Protein AF-A0A074Z608-F1 (afdb_monomer_lite)

Organism: Opisthorchis viverrini (NCBI:txid6198)

Foldseek 3Di:
DDDDDDPDDDDLVPFDWDWDWDDPDPDDDDTDTPDDTDTDWDDDALVQKDKEKALDDDDPPDDGHHHADQDPVVRAGEREAPTKIKMKIWGFDRPPDPDQFWWDKWKFFDFPDTHTADKAWPATFDPDGRTMTMIIRGGDDEPRFDHKMKMKTKTADDLPSDDPPRPDPPSGDDIRMDMGIHGYQHFYAKDWQQCPKDKPDPLVNVLSSPQDKPDFWLQSQVVSERPDADEWDWMKIKTKMQLTPPRWDKWKWWWFDDPLAIDIDTWDWPDKDFDDLVPDDPVVVVVPRDGPCRDRRIIITMTIDGDAQRTFKMKMKRKDAQDPPDDPVRQVVLQNRLVRVVVSCSVPDPDTPRTDDRDGPPRMDMMMTMHTHNYDYCQEEEFFAKDKHKWAQAQDQPKDKFKWWDLDPPDDIDGDDPQWDWAGDNVNRMIITIGRGDDQQPWGWMFMAIGPVSPHGRDDIDTHGYDDDCVQKDKEKDQDDDDQPDDPDHDQDQADPVRHRDDDAQGKMKIKIKGFAHSNDPDDDDDDDDDDDPPDDPDDPQWDWDWDDWYDDPRMIITITMTTHHHPVVD

Radius of gyration: 45.49 Å; chains: 1; bounding box: 133×41×133 Å

pLDDT: mean 83.78, std 10.95, range [42.47, 97.12]

Secondary structure (DSSP, 8-state):
------SS---GGG-EEE--EE-SSSSSPPPEE-S--EEE-PPP-GGGEEEEEESS-PPTTPPP--BSEEPTTT-SEEEPTT--EEEEEEEPPPTT-----PPEEEEEE-SSS-EE---EEEEPPPSSSSEEEEEEEPPPPTTT--SEEEEEEEE---GGGS-TT---SS---PPEEEEEEEEEPP-BPPEE-GGG-EESSHHHHHHHHHPPBS--SHHHHHHT--SS-EEPEEEEEEEEEE-TBTT-EEEEEEEEEETTEEEEEEPEEEEEEE--GGGS-HHHHHHH-SSS-----EEEEEEEEEE-TTEEEEEEEEEEE--TTS-HHHHHHHHHHHHHHHHHHHHH-S-S--PPP----TTEEEEEEEEE--EE---EEETTPPEEEEEE--S-TT--EEEEEESSTTSPPEEPPTT-EEEEEGGGTEEEEEESS--GGG-EEEEEEESTTS-EEEEEEEEEEEE--GGGEEEEEESSPPPTTS--S-----B-TTS-B-PPTT-EEEEEEEEE--TT-------------SSS---------EE---EEETTEEEEEEEEEPPPGGG-

Sequence (571 aa):
LLYFIPTSPARLSDTGDYRCNAYACAVACPPVVVNTPRRLVVLPRHRDIKLYINTRLLHAGAQPHDNYEMDADVGLGKILFGNDAYVYCEQQRIPGVNYEGMPIFTVHMMGKTKVPVAHQVIRNASTSNPSMAVYKIPRAEHDKLYGVFEIECRVLYDSSLFGDEDLREPKTIDPIYERREFFFEERVRPVIYNAELLSSSSILQMKLQYIPIDPKSARAYRSSQITDVLPEAPIRISSMASLGSPRGWLVVKMYYLQSGTVRHDSCDDTQLVNFPLSGLPARMRKKVQVGYIHQLPFVNASFTCVIRQEHIALALIAYHIYSNETAKETVELGLSQALGRMIQAWHTSQSDEVHSSLSLPDNSNATYRVLKLNMGWNGVVNIGSELRMLGYLGAKGDRQVKCWYRVRLDEPERDLDETFRVVKAPAEHSFYLVKDKASYWDSGIYRCNTGPSLSTVGFLSRHLEVLPDSSILRLFLTHHSLTEDAKWRGNYSRCGSDGTPLLDSLSYVVINCLYMDSPGSQGTHTRSLRITPVDSAPDGDWLKFGEITVMSKDGYILFPHRFQAPDVDVF

Structure (mmCIF, N/CA/C/O backbone):
data_AF-A0A074Z608-F1
#
_entry.id   AF-A0A074Z608-F1
#
loop_
_atom_site.group_PDB
_atom_site.id
_atom_site.type_symbol
_atom_site.label_atom_id
_atom_site.label_alt_id
_atom_site.label_comp_id
_atom_site.label_asym_id
_atom_site.label_entity_id
_atom_site.label_seq_id
_atom_site.pdbx_PDB_ins_code
_atom_site.Cartn_x
_atom_site.Cartn_y
_atom_site.Cartn_z
_atom_site.occupancy
_atom_site.B_iso_or_equiv
_atom_site.auth_seq_id
_atom_site.auth_comp_id
_atom_site.auth_asym_id
_atom_site.auth_atom_id
_atom_site.pdbx_PDB_model_num
ATOM 1 N N . LEU A 1 1 ? 54.809 -9.785 -74.751 1.00 47.59 1 LEU A N 1
ATOM 2 C CA . LEU A 1 1 ? 53.685 -9.449 -73.849 1.00 47.59 1 LEU A CA 1
ATOM 3 C C . LEU A 1 1 ? 54.200 -9.453 -72.418 1.00 47.59 1 LEU A C 1
ATOM 5 O O . LEU A 1 1 ? 54.749 -10.461 -71.999 1.00 47.59 1 LEU A O 1
ATOM 9 N N . LEU A 1 2 ? 54.090 -8.323 -71.719 1.00 54.69 2 LEU A N 1
ATOM 10 C CA . LEU A 1 2 ? 54.359 -8.218 -70.282 1.00 54.69 2 LEU A CA 1
ATOM 11 C C . LEU A 1 2 ? 53.042 -8.473 -69.542 1.00 54.69 2 LEU A C 1
ATOM 13 O O . LEU A 1 2 ? 52.059 -7.785 -69.809 1.00 54.69 2 LEU A O 1
ATOM 17 N N . TYR A 1 3 ? 53.024 -9.448 -68.637 1.00 55.81 3 TYR A N 1
ATOM 18 C CA . TYR A 1 3 ? 51.893 -9.708 -67.749 1.00 55.81 3 TYR A CA 1
ATOM 19 C C . TYR A 1 3 ? 52.318 -9.418 -66.312 1.00 55.81 3 TYR A C 1
ATOM 21 O O . TYR A 1 3 ? 53.370 -9.879 -65.872 1.00 55.81 3 TYR A O 1
ATOM 29 N N . PHE A 1 4 ? 51.498 -8.665 -65.584 1.00 60.41 4 PHE A N 1
ATOM 30 C CA . PHE A 1 4 ? 51.673 -8.471 -64.149 1.00 60.41 4 PHE A CA 1
ATOM 31 C C . PHE A 1 4 ? 50.882 -9.549 -63.414 1.00 60.41 4 PHE A C 1
ATOM 33 O O . PHE A 1 4 ? 49.657 -9.587 -63.504 1.00 60.41 4 PHE A O 1
ATOM 40 N N . ILE A 1 5 ? 51.588 -10.422 -62.696 1.00 66.88 5 ILE A N 1
ATOM 41 C CA . ILE A 1 5 ? 50.979 -11.402 -61.797 1.00 66.88 5 ILE A CA 1
ATOM 42 C C . ILE A 1 5 ? 51.228 -10.906 -60.371 1.00 66.88 5 ILE A C 1
ATOM 44 O O . ILE A 1 5 ? 52.384 -10.878 -59.941 1.00 66.88 5 ILE A O 1
ATOM 48 N N . PRO A 1 6 ? 50.192 -10.472 -59.635 1.00 69.50 6 PRO A N 1
ATOM 49 C CA . PRO A 1 6 ? 50.367 -10.083 -58.246 1.00 69.50 6 PRO A CA 1
ATOM 50 C C . PRO A 1 6 ? 50.785 -11.301 -57.412 1.00 69.50 6 PRO A C 1
ATOM 52 O O . PRO A 1 6 ? 50.187 -12.371 -57.501 1.00 69.50 6 PRO A O 1
ATOM 55 N N . THR A 1 7 ? 51.812 -11.135 -56.580 1.00 77.25 7 THR A N 1
ATOM 56 C CA . THR A 1 7 ? 52.323 -12.175 -55.666 1.00 77.25 7 THR A CA 1
ATOM 57 C C . THR A 1 7 ? 51.606 -12.180 -54.313 1.00 77.25 7 THR A C 1
ATOM 59 O O . THR A 1 7 ? 51.935 -12.968 -53.430 1.00 77.25 7 THR A O 1
ATOM 62 N N . SER A 1 8 ? 50.643 -11.280 -54.111 1.00 83.50 8 SER A N 1
ATOM 63 C CA . SER A 1 8 ? 49.883 -11.116 -52.871 1.00 83.50 8 SER A CA 1
ATOM 64 C C . SER A 1 8 ? 48.420 -10.774 -53.167 1.00 83.50 8 SER A C 1
ATOM 66 O O . SER A 1 8 ? 48.140 -10.183 -54.212 1.00 83.50 8 SER A O 1
ATOM 68 N N . PRO A 1 9 ? 47.478 -11.105 -52.262 1.00 84.19 9 PRO A N 1
ATOM 69 C CA . PRO A 1 9 ? 46.087 -10.687 -52.397 1.00 84.19 9 PRO A CA 1
ATOM 70 C C . PRO A 1 9 ? 45.960 -9.162 -52.424 1.00 84.19 9 PRO A C 1
ATOM 72 O O . PRO A 1 9 ? 46.596 -8.479 -51.617 1.00 84.19 9 PRO A O 1
ATOM 75 N N . ALA A 1 10 ? 45.091 -8.655 -53.299 1.00 83.75 10 ALA A N 1
ATOM 76 C CA . ALA A 1 10 ? 44.822 -7.227 -53.427 1.00 83.75 10 ALA A CA 1
ATOM 77 C C . ALA A 1 10 ? 44.295 -6.615 -52.113 1.00 83.75 10 ALA A C 1
ATOM 79 O O . ALA A 1 10 ? 43.494 -7.214 -51.381 1.00 83.75 10 ALA A O 1
ATOM 80 N N . ARG A 1 11 ? 44.751 -5.400 -51.815 1.00 86.06 11 ARG A N 1
ATOM 81 C CA . ARG A 1 11 ? 44.358 -4.568 -50.673 1.00 86.06 11 ARG A CA 1
ATOM 82 C C . ARG A 1 11 ? 43.651 -3.315 -51.170 1.00 86.06 11 ARG A C 1
ATOM 84 O O . ARG A 1 11 ? 43.854 -2.892 -52.298 1.00 86.06 11 ARG A O 1
ATOM 91 N N . LEU A 1 12 ? 42.857 -2.679 -50.308 1.00 82.56 12 LEU A N 1
ATOM 92 C CA . LEU A 1 12 ? 42.130 -1.458 -50.671 1.00 82.56 12 LEU A CA 1
ATOM 93 C C . LEU A 1 12 ? 43.071 -0.344 -51.178 1.00 82.56 12 LEU A C 1
ATOM 95 O O . LEU A 1 12 ? 42.719 0.392 -52.098 1.00 82.56 12 LEU A O 1
ATOM 99 N N . SER A 1 13 ? 44.289 -0.282 -50.625 1.00 82.94 13 SER A N 1
ATOM 100 C CA . SER A 1 13 ? 45.380 0.613 -51.038 1.00 82.94 13 SER A CA 1
ATOM 101 C C . SER A 1 13 ? 45.882 0.397 -52.464 1.00 82.94 13 SER A C 1
ATOM 103 O O . SER A 1 13 ? 46.518 1.291 -53.007 1.00 82.94 13 SER A O 1
ATOM 105 N N . ASP A 1 14 ? 45.610 -0.763 -53.063 1.00 86.81 14 ASP A N 1
ATOM 106 C CA . ASP A 1 14 ? 46.025 -1.097 -54.429 1.00 86.81 14 ASP A CA 1
ATOM 107 C C . ASP A 1 14 ? 45.013 -0.560 -55.461 1.00 86.81 14 ASP A C 1
ATOM 109 O O . ASP A 1 14 ? 45.105 -0.838 -56.651 1.00 86.81 14 ASP A O 1
ATOM 113 N N . THR A 1 15 ? 44.014 0.211 -55.022 1.00 86.62 15 THR A N 1
ATOM 114 C CA . THR A 1 15 ? 43.140 0.952 -55.933 1.00 86.62 15 THR A CA 1
ATOM 115 C C . THR A 1 15 ? 43.887 2.144 -56.524 1.00 86.62 15 THR A C 1
ATOM 117 O O . THR A 1 15 ? 44.406 2.981 -55.786 1.00 86.62 15 THR A O 1
ATOM 120 N N . GLY A 1 16 ? 43.881 2.272 -57.849 1.00 85.31 16 GLY A N 1
ATOM 121 C CA . GLY A 1 16 ? 44.503 3.399 -58.536 1.00 85.31 16 GLY A CA 1
ATOM 122 C C . GLY A 1 16 ? 44.658 3.191 -60.038 1.00 85.31 16 GLY A C 1
ATOM 123 O O . GLY A 1 16 ? 44.219 2.183 -60.594 1.00 85.31 16 GLY A O 1
ATOM 124 N N . ASP A 1 17 ? 45.303 4.159 -60.685 1.00 84.00 17 ASP A N 1
ATOM 125 C CA . ASP A 1 17 ? 45.627 4.104 -62.108 1.00 84.00 17 ASP A CA 1
ATOM 126 C C . ASP A 1 17 ? 47.038 3.553 -62.312 1.00 84.00 17 ASP A C 1
ATOM 128 O O . ASP A 1 17 ? 48.039 4.133 -61.885 1.00 84.00 17 ASP A O 1
ATOM 132 N N . TYR A 1 18 ? 47.118 2.423 -63.003 1.00 82.50 18 TYR A N 1
ATOM 133 C CA . TYR A 1 18 ? 48.358 1.729 -63.296 1.00 82.50 18 TYR A CA 1
ATOM 134 C C . TYR A 1 18 ? 48.780 2.010 -64.735 1.00 82.50 18 TYR A C 1
ATOM 136 O O . TYR A 1 18 ? 48.041 1.751 -65.686 1.00 82.50 18 TYR A O 1
ATOM 144 N N . ARG A 1 19 ? 50.009 2.502 -64.899 1.00 81.62 19 ARG A N 1
ATOM 145 C CA . ARG A 1 19 ? 50.676 2.646 -66.199 1.00 81.62 19 ARG A CA 1
ATOM 146 C C . ARG A 1 19 ? 52.047 1.994 -66.153 1.00 81.62 19 ARG A C 1
ATOM 148 O O . ARG A 1 19 ? 52.737 2.058 -65.137 1.00 81.62 19 ARG A O 1
ATOM 155 N N . CYS A 1 20 ? 52.451 1.395 -67.260 1.00 79.50 20 CYS A N 1
ATOM 156 C CA . CYS A 1 20 ? 53.761 0.799 -67.428 1.00 79.50 20 CYS A CA 1
ATOM 157 C C . CYS A 1 20 ? 54.569 1.639 -68.417 1.00 79.50 20 CYS A C 1
ATOM 159 O O . CYS A 1 20 ? 54.165 1.852 -69.561 1.00 79.50 20 CYS A O 1
ATOM 161 N N . ASN A 1 21 ? 55.730 2.092 -67.957 1.00 79.56 21 ASN A N 1
ATOM 162 C CA . ASN A 1 21 ? 56.703 2.805 -68.767 1.00 79.56 21 ASN A CA 1
ATOM 163 C C . ASN A 1 21 ? 57.931 1.911 -68.936 1.00 79.56 21 ASN A C 1
ATOM 165 O O . ASN A 1 21 ? 58.496 1.452 -67.943 1.00 79.56 21 ASN A O 1
ATOM 169 N N . ALA A 1 22 ? 58.355 1.682 -70.175 1.00 76.62 22 ALA A N 1
ATOM 170 C CA . ALA A 1 22 ? 59.623 1.032 -70.470 1.00 76.62 22 ALA A CA 1
ATOM 171 C C . ALA A 1 22 ? 60.693 2.098 -70.713 1.00 76.62 22 ALA A C 1
ATOM 173 O O . ALA A 1 22 ? 60.481 3.050 -71.466 1.00 76.62 22 ALA A O 1
ATOM 174 N N . TYR A 1 23 ? 61.855 1.921 -70.091 1.00 75.31 23 TYR A N 1
ATOM 175 C CA . TYR A 1 23 ? 63.026 2.758 -70.323 1.00 75.31 23 TYR A CA 1
ATOM 176 C C . TYR A 1 23 ? 64.015 1.958 -71.165 1.00 75.31 23 TYR A C 1
ATOM 178 O O . TYR A 1 23 ? 64.484 0.906 -70.742 1.00 75.31 23 TYR A O 1
ATOM 186 N N . ALA A 1 24 ? 64.311 2.441 -72.370 1.00 66.50 24 ALA A N 1
ATOM 187 C CA . ALA A 1 24 ? 65.196 1.749 -73.308 1.00 66.50 24 ALA A CA 1
ATOM 188 C C . ALA A 1 24 ? 66.695 1.860 -72.942 1.00 66.50 24 ALA A C 1
ATOM 190 O O . ALA A 1 24 ? 67.527 1.237 -73.594 1.00 66.50 24 ALA A O 1
ATOM 191 N N . CYS A 1 25 ? 67.053 2.650 -71.919 1.00 67.19 25 CYS A N 1
ATOM 192 C CA . CYS A 1 25 ? 68.435 2.998 -71.574 1.00 67.19 25 CYS A CA 1
ATOM 193 C C . CYS A 1 25 ? 68.608 3.163 -70.053 1.00 67.19 25 CYS A C 1
ATOM 195 O O . CYS A 1 25 ? 67.692 3.635 -69.381 1.00 67.19 25 CYS A O 1
ATOM 197 N N . ALA A 1 26 ? 69.803 2.868 -69.524 1.00 61.62 26 ALA A N 1
ATOM 198 C CA . ALA A 1 26 ? 70.118 2.981 -68.093 1.00 61.62 26 ALA A CA 1
ATOM 199 C C . ALA A 1 26 ? 70.250 4.431 -67.567 1.00 61.62 26 ALA A C 1
ATOM 201 O O . ALA A 1 26 ? 70.216 4.631 -66.356 1.00 61.62 26 ALA A O 1
ATOM 202 N N . VAL A 1 27 ? 70.381 5.446 -68.435 1.00 56.19 27 VAL A N 1
ATOM 203 C CA . VAL A 1 27 ? 70.487 6.862 -68.030 1.00 56.19 27 VAL A CA 1
ATOM 204 C C . VAL A 1 27 ? 69.702 7.765 -68.999 1.00 56.19 27 VAL A C 1
ATOM 206 O O . VAL A 1 27 ? 69.990 7.793 -70.190 1.00 56.19 27 VAL A O 1
ATOM 209 N N . ALA A 1 28 ? 68.713 8.494 -68.465 1.00 61.72 28 ALA A N 1
ATOM 210 C CA . ALA A 1 28 ? 68.034 9.669 -69.044 1.00 61.72 28 ALA A CA 1
ATOM 211 C C . ALA A 1 28 ? 67.394 9.560 -70.455 1.00 61.72 28 ALA A C 1
ATOM 213 O O . ALA A 1 28 ? 67.526 10.476 -71.264 1.00 61.72 28 ALA A O 1
ATOM 214 N N . CYS A 1 29 ? 66.624 8.503 -70.736 1.00 69.56 29 CYS A N 1
ATOM 215 C CA . CYS A 1 29 ? 65.764 8.429 -71.931 1.00 69.56 29 CYS A CA 1
ATOM 216 C C . CYS A 1 29 ? 64.277 8.688 -71.591 1.00 69.56 29 CYS A C 1
ATOM 218 O O . CYS A 1 29 ? 63.837 8.297 -70.503 1.00 69.56 29 CYS A O 1
ATOM 220 N N . PRO A 1 30 ? 63.479 9.297 -72.498 1.00 70.75 30 PRO A N 1
ATOM 221 C CA . PRO A 1 30 ? 62.038 9.437 -72.309 1.00 70.75 30 PRO A CA 1
ATOM 222 C C . PRO A 1 30 ? 61.376 8.058 -72.167 1.00 70.75 30 PRO A C 1
ATOM 224 O O . PRO A 1 30 ? 61.711 7.148 -72.931 1.00 70.75 30 PRO A O 1
ATOM 227 N N . PRO A 1 31 ? 60.450 7.873 -71.212 1.00 75.31 31 PRO A N 1
ATOM 228 C CA . PRO A 1 31 ? 59.734 6.613 -71.073 1.00 75.31 31 PRO A CA 1
ATOM 229 C C . PRO A 1 31 ? 58.896 6.326 -72.322 1.00 75.31 31 PRO A C 1
ATOM 231 O O . PRO A 1 31 ? 58.138 7.183 -72.775 1.00 75.31 31 PRO A O 1
ATOM 234 N N . VAL A 1 32 ? 58.974 5.099 -72.837 1.00 75.81 32 VAL A N 1
ATOM 235 C CA . VAL A 1 32 ? 58.015 4.597 -73.825 1.00 75.81 32 VAL A CA 1
ATOM 236 C C . VAL A 1 32 ? 56.816 4.052 -73.058 1.00 75.81 32 VAL A C 1
ATOM 238 O O . VAL A 1 32 ? 56.952 3.121 -72.262 1.00 75.81 32 VAL A O 1
ATOM 241 N N . VAL A 1 33 ? 55.645 4.651 -73.268 1.00 73.12 33 VAL A N 1
ATOM 242 C CA . VAL A 1 33 ? 54.386 4.198 -72.661 1.00 73.12 33 VAL A CA 1
ATOM 243 C C . VAL A 1 33 ? 54.009 2.856 -73.289 1.00 73.12 33 VAL A C 1
ATOM 245 O O . VAL A 1 33 ? 53.732 2.780 -74.483 1.00 73.12 33 VAL A O 1
ATOM 248 N N . VAL A 1 34 ? 54.041 1.787 -72.492 1.00 75.06 34 VAL A N 1
ATOM 249 C CA . VAL A 1 34 ? 53.830 0.403 -72.962 1.00 75.06 34 VAL A CA 1
ATOM 250 C C . VAL A 1 34 ? 52.343 0.061 -73.033 1.00 75.06 34 VAL A C 1
ATOM 252 O O . VAL A 1 34 ? 51.932 -0.804 -73.803 1.00 75.06 34 VAL A O 1
ATOM 255 N N . ASN A 1 35 ? 51.520 0.734 -72.230 1.00 72.75 35 ASN A N 1
ATOM 256 C CA . ASN A 1 35 ? 50.078 0.551 -72.195 1.00 72.75 35 ASN A CA 1
ATOM 257 C C . ASN A 1 35 ? 49.349 1.856 -71.856 1.00 72.75 35 ASN A C 1
ATOM 259 O O . ASN A 1 35 ? 49.885 2.737 -71.184 1.00 72.75 35 ASN A O 1
ATOM 263 N N . THR A 1 36 ? 48.090 1.949 -72.285 1.00 76.00 36 THR A N 1
ATOM 264 C CA . THR A 1 36 ? 47.168 2.963 -71.769 1.00 76.00 36 THR A CA 1
ATOM 265 C C . THR A 1 36 ? 46.996 2.782 -70.255 1.00 76.00 36 THR A C 1
ATOM 267 O O . THR A 1 36 ? 47.019 1.638 -69.781 1.00 76.00 36 THR A O 1
ATOM 270 N N . PRO A 1 37 ? 46.854 3.875 -69.477 1.00 78.69 37 PRO A N 1
ATOM 271 C CA . PRO A 1 37 ? 46.558 3.780 -68.052 1.00 78.69 37 PRO A CA 1
ATOM 272 C C . PRO A 1 37 ? 45.321 2.912 -67.823 1.00 78.69 37 PRO A C 1
ATOM 274 O O . PRO A 1 37 ? 44.297 3.109 -68.474 1.00 78.69 37 PRO A O 1
ATOM 277 N N . ARG A 1 38 ? 45.424 1.942 -66.914 1.00 78.75 38 ARG A N 1
ATOM 278 C CA . ARG A 1 38 ? 44.309 1.076 -66.523 1.00 78.75 38 ARG A CA 1
ATOM 279 C C . ARG A 1 38 ? 43.984 1.301 -65.065 1.00 78.75 38 ARG A C 1
ATOM 281 O O . ARG A 1 38 ? 44.875 1.250 -64.219 1.00 78.75 38 ARG A O 1
ATOM 288 N N . ARG A 1 39 ? 42.706 1.497 -64.775 1.00 80.19 39 ARG A N 1
ATOM 289 C CA . ARG A 1 39 ? 42.224 1.662 -63.412 1.00 80.19 39 ARG A CA 1
ATOM 290 C C . ARG A 1 39 ? 41.970 0.299 -62.778 1.00 80.19 39 ARG A C 1
ATOM 292 O O . ARG A 1 39 ? 41.220 -0.505 -63.322 1.00 80.19 39 ARG A O 1
ATOM 299 N N . LEU A 1 40 ? 42.573 0.056 -61.620 1.00 82.62 40 LEU A N 1
ATOM 300 C CA . LEU A 1 40 ? 42.239 -1.063 -60.743 1.00 82.62 40 LEU A CA 1
ATOM 301 C C . LEU A 1 40 ? 41.402 -0.523 -59.585 1.00 82.62 40 LEU A C 1
ATOM 303 O O . LEU A 1 40 ? 41.814 0.429 -58.927 1.00 82.62 40 LEU A O 1
ATOM 307 N N . VAL A 1 41 ? 40.245 -1.131 -59.328 1.00 81.62 41 VAL A N 1
ATOM 308 C CA . VAL A 1 41 ? 39.395 -0.831 -58.169 1.00 81.62 41 VAL A CA 1
ATOM 309 C C . VAL A 1 41 ? 39.328 -2.077 -57.301 1.00 81.62 41 VAL A C 1
ATOM 311 O O . VAL A 1 41 ? 38.814 -3.112 -57.722 1.00 81.62 41 VAL A O 1
ATOM 314 N N . VAL A 1 42 ? 39.853 -1.982 -56.082 1.00 85.00 42 VAL A N 1
ATOM 315 C CA . VAL A 1 42 ? 39.739 -3.055 -55.095 1.00 85.00 42 VAL A CA 1
ATOM 316 C C . VAL A 1 42 ? 38.522 -2.772 -54.231 1.00 85.00 42 VAL A C 1
ATOM 318 O O . VAL A 1 42 ? 38.425 -1.720 -53.604 1.00 85.00 42 VAL A O 1
ATOM 321 N N . LEU A 1 43 ? 37.574 -3.707 -54.213 1.00 80.50 43 LEU A N 1
ATOM 322 C CA . LEU A 1 43 ? 36.356 -3.554 -53.428 1.00 80.50 43 LEU A CA 1
ATOM 323 C C . LEU A 1 43 ? 36.621 -3.838 -51.939 1.00 80.50 43 LEU A C 1
ATOM 325 O O . LEU A 1 43 ? 37.375 -4.762 -51.611 1.00 80.50 43 LEU A O 1
ATOM 329 N N . PRO A 1 44 ? 35.998 -3.073 -51.033 1.00 80.44 44 PRO A N 1
ATOM 330 C CA . PRO A 1 44 ? 36.087 -3.317 -49.602 1.00 80.44 44 PRO A CA 1
ATOM 331 C C . PRO A 1 44 ? 35.326 -4.582 -49.197 1.00 80.44 44 PRO A C 1
ATOM 333 O O . PRO A 1 44 ? 34.406 -5.042 -49.872 1.00 80.44 44 PRO A O 1
ATOM 336 N N . ARG A 1 45 ? 35.735 -5.154 -48.069 1.00 83.75 45 ARG A N 1
ATOM 337 C CA . ARG A 1 45 ? 35.137 -6.329 -47.428 1.00 83.75 45 ARG A CA 1
ATOM 338 C C . ARG A 1 45 ? 34.335 -5.912 -46.200 1.00 83.75 45 ARG A C 1
ATOM 340 O O . ARG A 1 45 ? 34.515 -4.818 -45.683 1.00 83.75 45 ARG A O 1
ATOM 347 N N . HIS A 1 46 ? 33.539 -6.836 -45.661 1.00 82.69 46 HIS A N 1
ATOM 348 C CA . HIS A 1 46 ? 32.799 -6.634 -44.406 1.00 82.69 46 HIS A CA 1
ATOM 349 C C . HIS A 1 46 ? 33.670 -6.060 -43.275 1.00 82.69 46 HIS A C 1
ATOM 351 O O . HIS A 1 46 ? 33.287 -5.087 -42.644 1.00 82.69 46 HIS A O 1
ATOM 357 N N . ARG A 1 47 ? 34.902 -6.565 -43.110 1.00 81.56 47 ARG A N 1
ATOM 358 C CA . ARG A 1 47 ? 35.868 -6.093 -42.096 1.00 81.56 47 ARG A CA 1
ATOM 359 C C . ARG A 1 47 ? 36.354 -4.644 -42.257 1.00 81.56 47 ARG A C 1
ATOM 361 O O . ARG A 1 47 ? 37.042 -4.138 -41.375 1.00 81.56 47 ARG A O 1
ATOM 368 N N . ASP A 1 48 ? 36.073 -4.022 -43.399 1.00 84.50 48 ASP A N 1
ATOM 369 C CA . ASP A 1 48 ? 36.433 -2.633 -43.695 1.00 84.50 48 ASP A CA 1
ATOM 370 C C . ASP A 1 48 ? 35.305 -1.655 -43.286 1.00 84.50 48 ASP A C 1
ATOM 372 O O . ASP A 1 48 ? 35.476 -0.437 -43.395 1.00 84.50 48 ASP A O 1
ATOM 376 N N . ILE A 1 49 ? 34.182 -2.188 -42.778 1.00 88.31 49 ILE A N 1
ATOM 377 C CA . ILE A 1 49 ? 33.162 -1.475 -42.003 1.00 88.31 49 ILE A CA 1
ATOM 378 C C . ILE A 1 49 ? 33.329 -1.849 -40.535 1.00 88.31 49 ILE A C 1
ATOM 380 O O . ILE A 1 49 ? 33.519 -3.014 -40.192 1.00 88.31 49 ILE A O 1
ATOM 384 N N . LYS A 1 50 ? 33.223 -0.859 -39.655 1.00 91.69 50 LYS A N 1
ATOM 385 C CA . LYS A 1 50 ? 33.186 -1.074 -38.213 1.00 91.69 50 LYS A CA 1
ATOM 386 C C . LYS A 1 50 ? 32.008 -0.345 -37.592 1.00 91.69 50 LYS A C 1
ATOM 388 O O . LYS A 1 50 ? 31.649 0.759 -38.000 1.00 91.69 50 LYS A O 1
ATOM 393 N N . LEU A 1 51 ? 31.442 -0.974 -36.570 1.00 93.25 51 LEU A N 1
ATOM 394 C CA . LEU A 1 51 ? 30.368 -0.436 -35.751 1.00 93.25 51 LEU A CA 1
ATOM 395 C C . LEU A 1 51 ? 30.861 -0.247 -34.323 1.00 93.25 51 LEU A C 1
ATOM 397 O O . LEU A 1 51 ? 31.355 -1.194 -33.714 1.00 93.25 51 LEU A O 1
ATOM 401 N N . TYR A 1 52 ? 30.661 0.954 -33.790 1.00 94.75 52 TYR A N 1
ATOM 402 C CA . TYR A 1 52 ? 30.940 1.270 -32.392 1.00 94.75 52 TYR A CA 1
ATOM 403 C C . TYR A 1 52 ? 29.702 1.848 -31.720 1.00 94.75 52 TYR A C 1
ATOM 405 O O . TYR A 1 52 ? 28.963 2.619 -32.338 1.00 94.75 52 TYR A O 1
ATOM 413 N N . ILE A 1 53 ? 29.486 1.505 -30.453 1.00 94.88 53 ILE A N 1
ATOM 414 C CA . ILE A 1 53 ? 28.344 1.980 -29.666 1.00 94.88 53 ILE A CA 1
ATOM 415 C C . ILE A 1 53 ? 28.857 2.748 -28.452 1.00 94.88 53 ILE A C 1
ATOM 417 O O . ILE A 1 53 ? 29.660 2.244 -27.673 1.00 94.88 53 ILE A O 1
ATOM 421 N N . ASN A 1 54 ? 28.366 3.967 -28.254 1.00 94.69 54 ASN A N 1
ATOM 422 C CA . ASN A 1 54 ? 28.755 4.814 -27.135 1.00 94.69 54 ASN A CA 1
ATOM 423 C C . ASN A 1 54 ? 27.522 5.360 -26.408 1.00 94.69 54 ASN A C 1
ATOM 425 O O . ASN A 1 54 ? 26.544 5.758 -27.037 1.00 94.69 54 ASN A O 1
ATOM 429 N N . THR A 1 55 ? 27.575 5.432 -25.080 1.00 92.44 55 THR A N 1
ATOM 430 C CA . THR A 1 55 ? 26.512 6.041 -24.256 1.00 92.44 55 THR A CA 1
ATOM 431 C C . THR A 1 55 ? 26.515 7.573 -24.294 1.00 92.44 55 THR A C 1
ATOM 433 O O . THR A 1 55 ? 25.569 8.218 -23.838 1.00 92.44 55 THR A O 1
ATOM 436 N N . ARG A 1 56 ? 27.574 8.192 -24.835 1.00 92.06 56 ARG A N 1
ATOM 437 C CA . ARG A 1 56 ? 27.698 9.647 -24.987 1.00 92.06 56 ARG A CA 1
ATOM 438 C C . ARG A 1 56 ? 28.175 10.012 -26.385 1.00 92.06 56 ARG A C 1
ATOM 440 O O . ARG A 1 56 ? 28.935 9.281 -27.014 1.00 92.06 56 ARG A O 1
ATOM 447 N N . LEU A 1 57 ? 27.761 11.187 -26.851 1.00 93.75 57 LEU A N 1
ATOM 448 C CA . LEU A 1 57 ? 28.246 11.723 -28.114 1.00 93.75 57 LEU A CA 1
ATOM 449 C C . LEU A 1 57 ? 29.713 12.146 -27.966 1.00 93.75 57 LEU A C 1
ATOM 451 O O . LEU A 1 57 ? 30.024 13.115 -27.278 1.00 93.75 57 LEU A O 1
ATOM 455 N N . LEU A 1 58 ? 30.605 11.440 -28.653 1.00 91.75 58 LEU A N 1
ATOM 456 C CA . LEU A 1 58 ? 32.020 11.783 -28.767 1.00 91.75 58 LEU A CA 1
ATOM 457 C C . LEU A 1 58 ? 32.219 13.125 -29.486 1.00 91.75 58 LEU A C 1
ATOM 459 O O . LEU A 1 58 ? 31.516 13.441 -30.454 1.00 91.75 58 LEU A O 1
ATOM 463 N N . HIS A 1 59 ? 33.217 13.898 -29.054 1.00 87.38 59 HIS A N 1
ATOM 464 C CA . HIS A 1 59 ? 33.621 15.135 -29.724 1.00 87.38 59 HIS A CA 1
ATOM 465 C C . HIS A 1 59 ? 34.055 14.882 -31.179 1.00 87.38 59 HIS A C 1
ATOM 467 O O . HIS A 1 59 ? 34.441 13.774 -31.557 1.00 87.38 59 HIS A O 1
ATOM 473 N N . ALA A 1 60 ? 33.959 15.905 -32.029 1.00 79.19 60 ALA A N 1
ATOM 474 C CA . ALA A 1 60 ? 34.420 15.804 -33.411 1.00 79.19 60 ALA A CA 1
ATOM 475 C C . ALA A 1 60 ? 35.931 15.507 -33.456 1.00 79.19 60 ALA A C 1
ATOM 477 O O . ALA A 1 60 ? 36.707 16.171 -32.777 1.00 79.19 60 ALA A O 1
ATOM 478 N N . GLY A 1 61 ? 36.332 14.495 -34.232 1.00 76.25 61 GLY A N 1
ATOM 479 C CA . GLY A 1 61 ? 37.731 14.069 -34.372 1.00 76.25 61 GLY A CA 1
ATOM 480 C C . GLY A 1 61 ? 38.228 13.057 -33.330 1.00 76.25 61 GLY A C 1
ATOM 481 O O . GLY A 1 61 ? 39.337 12.552 -33.479 1.00 76.25 61 GLY A O 1
ATOM 482 N N . ALA A 1 62 ? 37.435 12.721 -32.307 1.00 85.25 62 ALA A N 1
ATOM 483 C CA . ALA A 1 62 ? 37.782 11.647 -31.376 1.00 85.25 62 ALA A CA 1
ATOM 484 C C . ALA A 1 62 ? 37.727 10.272 -32.067 1.00 85.25 62 ALA A C 1
ATOM 486 O O . ALA A 1 62 ? 36.852 10.034 -32.902 1.00 85.25 62 ALA A O 1
ATOM 487 N N . GLN A 1 63 ? 38.630 9.357 -31.694 1.00 86.88 63 GLN A N 1
ATOM 488 C CA . GLN A 1 63 ? 38.577 7.989 -32.210 1.00 86.88 63 GLN A CA 1
ATOM 489 C C . GLN A 1 63 ? 37.374 7.227 -31.629 1.00 86.88 63 GLN A C 1
ATOM 491 O O . GLN A 1 63 ? 37.151 7.263 -30.410 1.00 86.88 63 GLN A O 1
ATOM 496 N N . PRO A 1 64 ? 36.591 6.547 -32.484 1.00 89.12 64 PRO A N 1
ATOM 497 C CA . PRO A 1 64 ? 35.414 5.819 -32.052 1.00 89.12 64 PRO A CA 1
ATOM 498 C C . PRO A 1 64 ? 35.843 4.572 -31.276 1.00 89.12 64 PRO A C 1
ATOM 500 O O . PRO A 1 64 ? 36.801 3.884 -31.627 1.00 89.12 64 PRO A O 1
ATOM 503 N N . HIS A 1 65 ? 35.132 4.299 -30.195 1.00 92.62 65 HIS A N 1
ATOM 504 C CA . HIS A 1 65 ? 35.317 3.116 -29.371 1.00 92.62 65 HIS A CA 1
ATOM 505 C C . HIS A 1 65 ? 33.993 2.782 -28.693 1.00 92.62 65 HIS A C 1
ATOM 507 O O . HIS A 1 65 ? 33.119 3.648 -28.536 1.00 92.62 65 HIS A O 1
ATOM 513 N N . ASP A 1 66 ? 33.870 1.524 -28.291 1.00 92.44 66 ASP A N 1
ATOM 514 C CA . ASP A 1 66 ? 32.732 1.063 -27.515 1.00 92.44 66 ASP A CA 1
ATOM 515 C C . ASP A 1 66 ? 32.796 1.619 -26.091 1.00 92.44 66 ASP A C 1
ATOM 517 O O . ASP A 1 66 ? 33.836 1.572 -25.436 1.00 92.44 66 ASP A O 1
ATOM 521 N N . ASN A 1 67 ? 31.678 2.157 -25.615 1.00 92.50 67 ASN A N 1
ATOM 522 C CA . ASN A 1 67 ? 31.522 2.635 -24.245 1.00 92.50 67 ASN A CA 1
ATOM 523 C C . ASN A 1 67 ? 30.114 2.305 -23.753 1.00 92.50 67 ASN A C 1
ATOM 525 O O . ASN A 1 67 ? 29.177 3.108 -23.864 1.00 92.50 67 ASN A O 1
ATOM 529 N N . TYR A 1 68 ? 29.999 1.091 -23.240 1.00 89.75 68 TYR A N 1
ATOM 530 C CA . TYR A 1 68 ? 28.833 0.519 -22.588 1.00 89.75 68 TYR A CA 1
ATOM 531 C C . TYR A 1 68 ? 29.312 -0.562 -21.610 1.00 89.75 68 TYR A C 1
ATOM 533 O O . TYR A 1 68 ? 30.447 -1.035 -21.702 1.00 89.75 68 TYR A O 1
ATOM 541 N N . GLU A 1 69 ? 28.463 -0.954 -20.666 1.00 87.56 69 GLU A N 1
ATOM 542 C CA . GLU A 1 69 ? 28.781 -2.049 -19.746 1.00 87.56 69 GLU A CA 1
ATOM 543 C C . GLU A 1 69 ? 28.539 -3.388 -20.443 1.00 87.56 69 GLU A C 1
ATOM 545 O O . GLU A 1 69 ? 27.552 -3.534 -21.153 1.00 87.56 69 GLU A O 1
ATOM 550 N N . MET A 1 70 ? 29.404 -4.380 -20.247 1.00 87.31 70 MET A N 1
ATOM 551 C CA . MET A 1 70 ? 29.091 -5.747 -20.671 1.00 87.31 70 MET A CA 1
ATOM 552 C C . MET A 1 70 ? 28.246 -6.419 -19.596 1.00 87.31 70 MET A C 1
ATOM 554 O O . MET A 1 70 ? 28.625 -6.428 -18.425 1.00 87.31 70 MET A O 1
ATOM 558 N N . ASP A 1 71 ? 27.118 -6.995 -19.994 1.00 81.44 71 ASP A N 1
ATOM 559 C CA . ASP A 1 71 ? 26.352 -7.869 -19.117 1.00 81.44 71 ASP A CA 1
ATOM 560 C C . ASP A 1 71 ? 27.013 -9.253 -19.069 1.00 81.44 71 ASP A C 1
ATOM 562 O O . ASP A 1 71 ? 27.229 -9.877 -20.111 1.00 81.44 71 ASP A O 1
ATOM 566 N N . ALA A 1 72 ? 27.378 -9.714 -17.873 1.00 76.06 72 ALA A N 1
ATOM 567 C CA . ALA A 1 72 ? 28.120 -10.961 -17.697 1.00 76.06 72 ALA A CA 1
ATOM 568 C C . ALA A 1 72 ? 27.269 -12.214 -17.964 1.00 76.06 72 ALA A C 1
ATOM 570 O O . ALA A 1 72 ? 27.823 -13.237 -18.367 1.00 76.06 72 ALA A O 1
ATOM 571 N N . ASP A 1 73 ? 25.951 -12.132 -17.769 1.00 70.56 73 ASP A N 1
ATOM 572 C CA . ASP A 1 73 ? 25.043 -13.272 -17.902 1.00 70.56 73 ASP A CA 1
ATOM 573 C C . ASP A 1 73 ? 24.631 -13.481 -19.363 1.00 70.56 73 ASP A C 1
ATOM 575 O O . ASP A 1 73 ? 24.518 -14.614 -19.834 1.00 70.56 73 ASP A O 1
ATOM 579 N N . VAL A 1 74 ? 24.420 -12.382 -20.095 1.00 71.81 74 VAL A N 1
ATOM 580 C CA . VAL A 1 74 ? 23.963 -12.415 -21.495 1.00 71.81 74 VAL A CA 1
ATOM 581 C C . VAL A 1 74 ? 25.125 -12.287 -22.488 1.00 71.81 74 VAL A C 1
ATOM 583 O O . VAL A 1 74 ? 24.999 -12.689 -23.643 1.00 71.81 74 VAL A O 1
ATOM 586 N N . GLY A 1 75 ? 26.268 -11.737 -22.069 1.00 80.75 75 GLY A N 1
ATOM 587 C CA . GLY A 1 75 ? 27.424 -11.510 -22.941 1.00 80.75 75 GLY A CA 1
ATOM 588 C C . GLY A 1 75 ? 27.201 -10.417 -23.993 1.00 80.75 75 GLY A C 1
ATOM 589 O O . GLY A 1 75 ? 27.899 -10.391 -25.005 1.00 80.75 75 GLY A O 1
ATOM 590 N N . LEU A 1 76 ? 26.234 -9.520 -23.771 1.00 86.25 76 LEU A N 1
ATOM 591 C CA . LEU A 1 76 ? 25.884 -8.418 -24.671 1.00 86.25 76 LEU A CA 1
ATOM 592 C C . LEU A 1 76 ? 26.178 -7.055 -24.041 1.00 86.25 76 LEU A C 1
ATOM 594 O O . LEU A 1 76 ? 26.237 -6.905 -22.819 1.00 86.25 76 LEU A O 1
ATOM 598 N N . GLY A 1 77 ? 26.323 -6.041 -24.897 1.00 87.38 77 GLY A N 1
ATOM 599 C CA . GLY A 1 77 ? 26.448 -4.658 -24.456 1.00 87.38 77 GLY A CA 1
ATOM 600 C C . GLY A 1 77 ? 25.157 -4.138 -23.829 1.00 87.38 77 GLY A C 1
ATOM 601 O O . GLY A 1 77 ? 24.091 -4.223 -24.436 1.00 87.38 77 GLY A O 1
ATOM 602 N N . LYS A 1 78 ? 25.267 -3.567 -22.632 1.00 88.44 78 LYS A N 1
ATOM 603 C CA . LYS A 1 78 ? 24.188 -2.994 -21.830 1.00 88.44 78 LYS A CA 1
ATOM 604 C C . LYS A 1 78 ? 24.334 -1.477 -21.756 1.00 88.44 78 LYS A C 1
ATOM 606 O O . LYS A 1 78 ? 25.319 -0.941 -21.241 1.00 88.44 78 LYS A O 1
ATOM 611 N N . ILE A 1 79 ? 23.311 -0.774 -22.228 1.00 88.94 79 ILE A N 1
ATOM 612 C CA . ILE A 1 79 ? 23.188 0.679 -22.09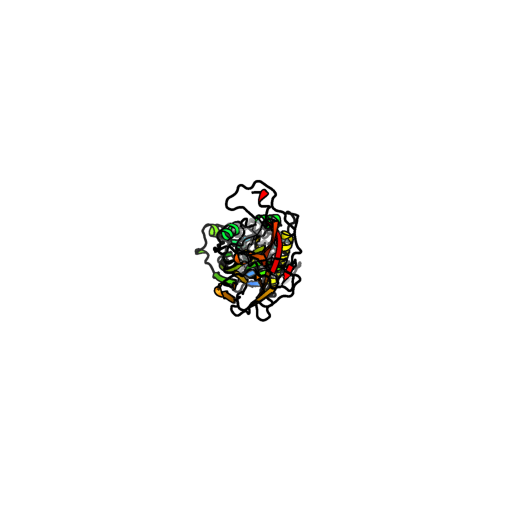8 1.00 88.94 79 ILE A CA 1
ATOM 613 C C . ILE A 1 79 ? 22.283 0.983 -20.911 1.00 88.94 79 ILE A C 1
ATOM 615 O O . ILE A 1 79 ? 21.118 0.596 -20.909 1.00 88.94 79 ILE A O 1
ATOM 619 N N . LEU A 1 80 ? 22.808 1.680 -19.901 1.00 85.50 80 LEU A N 1
ATOM 620 C CA . LEU A 1 80 ? 22.041 2.023 -18.700 1.00 85.50 80 LEU A CA 1
ATOM 621 C C . LEU A 1 80 ? 20.770 2.813 -19.035 1.00 85.50 80 LEU A C 1
ATOM 623 O O . LEU A 1 80 ? 20.740 3.626 -19.964 1.00 85.50 80 LEU A O 1
ATOM 627 N N . PHE A 1 81 ? 19.721 2.585 -18.249 1.00 81.69 81 PHE A N 1
ATOM 628 C CA . PHE A 1 81 ? 18.420 3.193 -18.479 1.00 81.69 81 PHE A CA 1
ATOM 629 C C . PHE A 1 81 ? 18.500 4.725 -18.444 1.00 81.69 81 PHE A C 1
ATOM 631 O O . PHE A 1 81 ? 19.202 5.314 -17.623 1.00 81.69 81 PHE A O 1
ATOM 638 N N . GLY A 1 82 ? 17.744 5.387 -19.323 1.00 81.06 82 GLY A N 1
ATOM 639 C CA . GLY A 1 82 ? 17.718 6.849 -19.427 1.00 81.06 82 GLY A CA 1
ATOM 640 C C . GLY A 1 82 ? 18.862 7.459 -20.245 1.00 81.06 82 GLY A C 1
ATOM 641 O O . GLY A 1 82 ? 18.787 8.651 -20.556 1.00 81.06 82 GLY A O 1
ATOM 642 N N . ASN A 1 83 ? 19.856 6.662 -20.654 1.00 88.56 83 ASN A N 1
ATOM 643 C CA . ASN A 1 83 ? 20.901 7.085 -21.583 1.00 88.56 83 ASN A CA 1
ATOM 644 C C . ASN A 1 83 ? 20.487 6.850 -23.036 1.00 88.56 83 ASN A C 1
ATOM 646 O O . ASN A 1 83 ? 19.814 5.875 -23.361 1.00 88.56 83 ASN A O 1
ATOM 650 N N . ASP A 1 84 ? 20.919 7.752 -23.912 1.00 92.31 84 ASP A N 1
ATOM 651 C CA . ASP A 1 84 ? 20.840 7.555 -25.356 1.00 92.31 84 ASP A CA 1
ATOM 652 C C . ASP A 1 84 ? 21.968 6.621 -25.826 1.00 92.31 84 ASP A C 1
ATOM 654 O O . ASP A 1 84 ? 23.020 6.541 -25.189 1.00 92.31 84 ASP A O 1
ATOM 658 N N . ALA A 1 85 ? 21.781 5.966 -26.973 1.00 94.12 85 ALA A N 1
ATOM 659 C CA . ALA A 1 85 ? 22.854 5.235 -27.642 1.00 94.12 85 ALA A CA 1
ATOM 660 C C . ALA A 1 85 ? 23.317 5.996 -28.884 1.00 94.12 85 ALA A C 1
ATOM 662 O O . ALA A 1 85 ? 22.506 6.349 -29.742 1.00 94.12 85 ALA A O 1
ATOM 663 N N . TYR A 1 86 ? 24.620 6.213 -29.008 1.00 95.38 86 TYR A N 1
ATOM 664 C CA . TYR A 1 86 ? 25.247 6.793 -30.188 1.00 95.38 86 TYR A CA 1
ATOM 665 C C . TYR A 1 86 ? 25.987 5.698 -30.942 1.00 95.38 86 TYR A C 1
ATOM 667 O O . TYR A 1 86 ? 26.894 5.070 -30.400 1.00 95.38 86 TYR A O 1
ATOM 675 N N . VAL A 1 87 ? 25.591 5.468 -32.188 1.00 95.62 87 VAL A N 1
ATOM 676 C CA . VAL A 1 87 ? 26.179 4.450 -33.054 1.00 95.62 87 VAL A CA 1
ATOM 677 C C . VAL A 1 87 ? 27.051 5.124 -34.099 1.00 95.62 87 VAL A C 1
ATOM 679 O O . VAL A 1 87 ? 26.594 6.010 -34.822 1.00 95.62 87 VAL A O 1
ATOM 682 N N . TYR A 1 88 ? 28.300 4.685 -34.183 1.00 94.44 88 TYR A N 1
ATOM 683 C CA . TYR A 1 88 ? 29.290 5.163 -35.136 1.00 94.44 88 TYR A CA 1
ATOM 684 C C . TYR A 1 88 ? 29.505 4.083 -36.184 1.00 94.44 88 TYR A C 1
ATOM 686 O O . TYR A 1 88 ? 29.990 2.999 -35.861 1.00 94.44 88 TYR A O 1
ATOM 694 N N . CYS A 1 89 ? 29.152 4.388 -37.429 1.00 93.12 89 CYS A N 1
ATOM 695 C CA . CYS A 1 89 ? 29.522 3.555 -38.559 1.00 93.12 89 CYS A CA 1
ATOM 696 C C . CYS A 1 89 ? 30.771 4.135 -39.218 1.00 93.12 89 CYS A C 1
ATOM 698 O O . CYS A 1 89 ? 30.714 5.213 -39.811 1.00 93.12 89 CYS A O 1
ATOM 700 N N . GLU A 1 90 ? 31.894 3.435 -39.066 1.00 90.81 90 GLU A N 1
ATOM 701 C CA . GLU A 1 90 ? 33.175 3.753 -39.691 1.00 90.81 90 GLU A CA 1
ATOM 702 C C . GLU A 1 90 ? 33.353 2.893 -40.942 1.00 90.81 90 GLU A C 1
ATOM 704 O O . GLU A 1 90 ? 33.197 1.675 -40.892 1.00 90.81 90 GLU A O 1
ATOM 709 N N . GLN A 1 91 ? 33.727 3.516 -42.053 1.00 87.69 91 GLN A N 1
ATOM 710 C CA . GLN A 1 91 ? 33.956 2.836 -43.319 1.00 87.69 91 GLN A CA 1
ATOM 711 C C . GLN A 1 91 ? 35.241 3.338 -43.978 1.00 87.69 91 GLN A C 1
ATOM 713 O O . GLN A 1 91 ? 35.458 4.545 -44.116 1.00 87.69 91 GLN A O 1
ATOM 718 N N . GLN A 1 92 ? 36.075 2.422 -44.470 1.00 85.00 92 GLN A N 1
ATOM 719 C CA . GLN A 1 92 ? 37.193 2.803 -45.336 1.00 85.00 92 GLN A CA 1
ATOM 720 C C . GLN A 1 92 ? 36.695 3.218 -46.728 1.00 85.00 92 GLN A C 1
ATOM 722 O O . GLN A 1 92 ? 36.002 2.459 -47.408 1.00 85.00 92 GLN A O 1
ATOM 727 N N . ARG A 1 93 ? 37.066 4.424 -47.174 1.00 80.19 93 ARG A N 1
ATOM 728 C CA . ARG A 1 93 ? 36.739 4.895 -48.529 1.00 80.19 93 ARG A CA 1
ATOM 729 C C . ARG A 1 93 ? 37.668 4.245 -49.548 1.00 80.19 93 ARG A C 1
ATOM 731 O O . ARG A 1 93 ? 38.860 4.079 -49.290 1.00 80.19 93 ARG A O 1
ATOM 738 N N . ILE A 1 94 ? 37.125 3.947 -50.726 1.00 81.56 94 ILE A N 1
ATOM 739 C CA . ILE A 1 94 ? 37.901 3.463 -51.869 1.00 81.56 94 ILE A CA 1
ATOM 740 C C . ILE A 1 94 ? 38.782 4.623 -52.383 1.00 81.56 94 ILE A C 1
ATOM 742 O O . ILE A 1 94 ? 38.235 5.658 -52.779 1.00 81.56 94 ILE A O 1
ATOM 746 N N . PRO A 1 95 ? 40.125 4.498 -52.374 1.00 79.44 95 PRO A N 1
ATOM 747 C CA . PRO A 1 95 ? 41.022 5.560 -52.828 1.00 79.44 95 PRO A CA 1
ATOM 748 C C . PRO A 1 95 ? 40.726 6.016 -54.263 1.00 79.44 95 PRO A C 1
ATOM 750 O O . PRO A 1 95 ? 40.450 5.204 -55.141 1.00 79.44 95 PRO A O 1
ATOM 753 N N . GLY A 1 96 ? 40.780 7.326 -54.517 1.00 72.19 96 GLY A N 1
ATOM 754 C CA . GLY A 1 96 ? 40.637 7.889 -55.868 1.00 72.19 96 GLY A CA 1
ATOM 755 C C . GLY A 1 96 ? 39.241 7.773 -56.495 1.00 72.19 96 GLY A C 1
ATOM 756 O O . GLY A 1 96 ? 39.059 8.156 -57.652 1.00 72.19 96 GLY A O 1
ATOM 757 N N . VAL A 1 97 ? 38.241 7.258 -55.774 1.00 72.94 97 VAL A N 1
ATOM 758 C CA . VAL A 1 97 ? 36.842 7.251 -56.217 1.00 72.94 97 VAL A CA 1
ATOM 759 C C . VAL A 1 97 ? 36.096 8.399 -55.541 1.00 72.94 97 VAL A C 1
ATOM 761 O O . VAL A 1 97 ? 36.030 8.476 -54.313 1.00 72.94 97 VAL A O 1
ATOM 764 N N . ASN A 1 98 ? 35.478 9.267 -56.341 1.00 65.19 98 ASN A N 1
ATOM 765 C CA . ASN A 1 98 ? 34.564 10.287 -55.837 1.00 65.19 98 ASN A CA 1
ATOM 766 C C . ASN A 1 98 ? 33.166 9.679 -55.628 1.00 65.19 98 ASN A C 1
ATOM 768 O O . ASN A 1 98 ? 32.256 9.917 -56.412 1.00 65.19 98 ASN A O 1
ATOM 772 N N . TYR A 1 99 ? 33.036 8.814 -54.618 1.00 64.31 99 TYR A N 1
ATOM 773 C CA . TYR A 1 99 ? 31.780 8.142 -54.280 1.00 64.31 99 TYR A CA 1
ATOM 774 C C . TYR A 1 99 ? 31.211 8.675 -52.961 1.00 64.31 99 TYR A C 1
ATOM 776 O O . TYR A 1 99 ? 31.902 8.657 -51.934 1.00 64.31 99 TYR A O 1
ATOM 784 N N . GLU A 1 100 ? 29.954 9.121 -52.993 1.00 58.75 100 GLU A N 1
ATOM 785 C CA . GLU A 1 100 ? 29.141 9.519 -51.833 1.00 58.75 100 GLU A CA 1
ATOM 786 C C . GLU A 1 100 ? 28.271 8.347 -51.354 1.00 58.75 100 GLU A C 1
ATOM 788 O O . GLU A 1 100 ? 27.053 8.447 -51.226 1.00 58.75 100 GLU A O 1
ATOM 793 N N . GLY A 1 101 ? 28.891 7.192 -51.115 1.00 59.34 101 GLY A N 1
ATOM 794 C CA . GLY A 1 101 ? 28.211 6.062 -50.491 1.00 59.34 101 GLY A CA 1
ATOM 795 C C . GLY A 1 101 ? 27.781 6.416 -49.085 1.00 59.34 101 GLY A C 1
ATOM 796 O O . GLY A 1 101 ? 28.577 6.295 -48.158 1.00 59.34 101 GLY A O 1
ATOM 797 N N . MET A 1 102 ? 26.546 6.879 -48.917 1.00 65.06 102 MET A N 1
ATOM 798 C CA . MET A 1 102 ? 26.000 7.098 -47.589 1.00 65.06 102 MET A CA 1
ATOM 799 C C . MET A 1 102 ? 25.732 5.734 -46.941 1.00 65.06 102 MET A C 1
ATOM 801 O O . MET A 1 102 ? 24.971 4.939 -47.503 1.00 65.06 102 MET A O 1
ATOM 805 N N . PRO A 1 103 ? 26.328 5.440 -45.772 1.00 78.94 103 PRO A N 1
ATOM 806 C CA . PRO A 1 103 ? 25.965 4.258 -45.018 1.00 78.94 103 PRO A CA 1
ATOM 807 C C . PRO A 1 103 ? 24.476 4.328 -44.667 1.00 78.94 103 PRO A C 1
ATOM 809 O O . PRO A 1 103 ? 23.962 5.339 -44.181 1.00 78.94 103 PRO A O 1
ATOM 812 N N . ILE A 1 104 ? 23.777 3.234 -44.932 1.00 86.69 104 ILE A N 1
ATOM 813 C CA . ILE A 1 104 ? 22.399 3.015 -44.524 1.00 86.69 104 ILE A CA 1
ATOM 814 C C . ILE A 1 104 ? 22.450 2.352 -43.157 1.00 86.69 104 ILE A C 1
ATOM 816 O O . ILE A 1 104 ? 23.001 1.263 -42.998 1.00 86.69 104 ILE A O 1
ATOM 820 N N . PHE A 1 105 ? 21.865 3.018 -42.171 1.00 92.56 105 PHE A N 1
ATOM 821 C CA . PHE A 1 105 ? 21.755 2.495 -40.821 1.00 92.56 105 PHE A CA 1
ATOM 822 C C . PHE A 1 105 ? 20.342 1.996 -40.562 1.00 92.56 105 PHE A C 1
ATOM 824 O O . PHE A 1 105 ? 19.361 2.691 -40.833 1.00 92.56 105 PHE A O 1
ATOM 831 N N . THR A 1 106 ? 20.242 0.793 -40.009 1.00 93.56 106 THR A N 1
ATOM 832 C CA . THR A 1 106 ? 18.973 0.249 -39.536 1.00 93.56 106 THR A CA 1
ATOM 833 C C . THR A 1 106 ? 19.126 -0.278 -38.120 1.00 93.56 106 THR A C 1
ATOM 835 O O . THR A 1 106 ? 20.186 -0.757 -37.719 1.00 93.56 106 THR A O 1
ATOM 838 N N . VAL A 1 107 ? 18.048 -0.167 -37.349 1.00 93.38 107 VAL A N 1
ATOM 839 C CA . VAL A 1 107 ? 17.962 -0.694 -35.992 1.00 93.38 107 VAL A CA 1
ATOM 840 C C . VAL A 1 107 ? 16.631 -1.408 -35.834 1.00 93.38 107 VAL A C 1
ATOM 842 O O . VAL A 1 107 ? 15.568 -0.866 -36.154 1.00 93.38 107 VAL A O 1
ATOM 845 N N . HIS A 1 108 ? 16.701 -2.633 -35.331 1.00 90.38 108 HIS A N 1
ATOM 846 C CA . HIS A 1 108 ? 15.543 -3.469 -35.083 1.00 90.38 108 HIS A CA 1
ATOM 847 C C . HIS A 1 108 ? 15.562 -3.956 -33.643 1.00 90.38 108 HIS A C 1
ATOM 849 O O . HIS A 1 108 ? 16.589 -4.393 -33.134 1.00 90.38 108 HIS A O 1
ATOM 855 N N . MET A 1 109 ? 14.405 -3.923 -33.000 1.00 84.00 109 MET A N 1
ATOM 856 C CA . MET A 1 109 ? 14.179 -4.642 -31.759 1.00 84.00 109 MET A CA 1
ATOM 857 C C . MET A 1 109 ? 13.875 -6.105 -32.088 1.00 84.00 109 MET A C 1
ATOM 859 O O . MET A 1 109 ? 13.022 -6.405 -32.933 1.00 84.00 109 MET A O 1
ATOM 863 N N . MET A 1 110 ? 14.584 -7.006 -31.419 1.00 75.75 110 MET A N 1
ATOM 864 C CA . MET A 1 110 ? 14.493 -8.448 -31.586 1.00 75.75 110 MET A CA 1
ATOM 865 C C . MET A 1 110 ? 13.394 -9.011 -30.675 1.00 75.75 110 MET A C 1
ATOM 867 O O . MET A 1 110 ? 13.334 -8.750 -29.474 1.00 75.75 110 MET A O 1
ATOM 871 N N . GLY A 1 111 ? 12.492 -9.788 -31.268 1.00 67.56 111 GLY A N 1
ATOM 872 C CA . GLY A 1 111 ? 11.313 -10.372 -30.631 1.00 67.56 111 GLY A CA 1
ATOM 873 C C . GLY A 1 111 ? 10.856 -11.614 -31.394 1.00 67.56 111 GLY A C 1
ATOM 874 O O . GLY A 1 111 ? 11.639 -12.230 -32.111 1.00 67.56 111 GLY A O 1
ATOM 875 N N . LYS A 1 112 ? 9.557 -11.946 -31.330 1.00 60.25 112 LYS A N 1
ATOM 876 C CA . LYS A 1 112 ? 8.956 -12.915 -32.277 1.00 60.25 112 LYS A CA 1
ATOM 877 C C . LYS A 1 112 ? 9.024 -12.424 -33.730 1.00 60.25 112 LYS A C 1
ATOM 879 O O . LYS A 1 112 ? 9.013 -13.227 -34.655 1.00 60.25 112 LYS A O 1
ATOM 884 N N . THR A 1 113 ? 9.077 -11.109 -33.914 1.00 68.81 113 THR A N 1
ATOM 885 C CA . THR A 1 113 ? 9.225 -10.409 -35.192 1.00 68.81 113 THR A CA 1
ATOM 886 C C . THR A 1 113 ? 10.215 -9.264 -35.010 1.00 68.81 113 THR A C 1
ATOM 888 O O . THR A 1 113 ? 10.250 -8.670 -33.931 1.00 68.81 113 THR A O 1
ATOM 891 N N . LYS A 1 114 ? 10.984 -8.923 -36.051 1.00 79.62 114 LYS A N 1
ATOM 892 C CA . LYS A 1 114 ? 11.851 -7.736 -36.046 1.00 79.62 114 LYS A CA 1
ATOM 893 C C . LYS A 1 114 ? 10.988 -6.476 -36.134 1.00 79.62 114 LYS A C 1
ATOM 895 O O . LYS A 1 114 ? 10.241 -6.320 -37.098 1.00 79.62 114 LYS A O 1
ATOM 900 N N . VAL A 1 115 ? 11.073 -5.600 -35.133 1.00 82.88 115 VAL A N 1
ATOM 901 C CA . VAL A 1 115 ? 10.328 -4.329 -35.102 1.00 82.88 115 VAL A CA 1
ATOM 902 C C . VAL A 1 115 ? 11.302 -3.179 -35.364 1.00 82.88 115 VAL A C 1
ATOM 904 O O . VAL A 1 115 ? 12.267 -3.049 -34.613 1.00 82.88 115 VAL A O 1
ATOM 907 N N . PRO A 1 116 ? 11.101 -2.348 -36.402 1.00 87.31 116 PRO A N 1
ATOM 908 C CA . PRO A 1 116 ? 11.984 -1.218 -36.672 1.00 87.31 116 PRO A CA 1
ATOM 909 C C . PRO A 1 116 ? 11.893 -0.176 -35.552 1.00 87.31 116 PRO A C 1
ATOM 911 O O . PRO A 1 116 ? 10.806 0.133 -35.062 1.00 87.31 116 PRO A O 1
ATOM 914 N N . VAL A 1 117 ? 13.040 0.378 -35.161 1.00 87.19 117 VAL A N 1
ATOM 915 C CA . VAL A 1 117 ? 13.142 1.379 -34.091 1.00 87.19 117 VAL A CA 1
ATOM 916 C C . VAL A 1 117 ? 13.508 2.734 -34.693 1.00 87.19 117 VAL A C 1
ATOM 918 O O . VAL A 1 117 ? 14.331 2.835 -35.605 1.00 87.19 117 VAL A O 1
ATOM 921 N N . ALA A 1 118 ? 12.883 3.799 -34.195 1.00 89.12 118 ALA A N 1
ATOM 922 C CA . ALA A 1 118 ? 13.200 5.151 -34.633 1.00 89.12 118 ALA A CA 1
ATOM 923 C C . ALA A 1 118 ? 14.627 5.543 -34.210 1.00 89.12 118 ALA A C 1
ATOM 925 O O . ALA A 1 118 ? 15.040 5.296 -33.078 1.00 89.12 118 ALA A O 1
ATOM 926 N N . HIS A 1 119 ? 15.360 6.199 -35.106 1.00 92.31 119 HIS A N 1
ATOM 927 C CA . HIS A 1 119 ? 16.692 6.738 -34.847 1.00 92.31 119 HIS A CA 1
ATOM 928 C C . HIS A 1 119 ? 16.841 8.119 -35.495 1.00 92.31 119 HIS A C 1
ATOM 930 O O . HIS A 1 119 ? 16.062 8.499 -36.369 1.00 92.31 119 HIS A O 1
ATOM 936 N N . GLN A 1 120 ? 17.840 8.880 -35.057 1.00 94.06 120 GLN A N 1
ATOM 937 C CA . GLN A 1 120 ? 18.161 10.209 -35.577 1.00 94.06 120 GLN A CA 1
ATOM 938 C C . GLN A 1 120 ? 19.562 10.206 -36.185 1.00 94.06 120 GLN A C 1
ATOM 940 O O . GLN A 1 120 ? 20.486 9.637 -35.607 1.00 94.06 120 GLN A O 1
ATOM 945 N N . VAL A 1 121 ? 19.744 10.868 -37.325 1.00 93.44 121 VAL A N 1
ATOM 946 C CA . VAL A 1 121 ? 21.075 11.086 -37.905 1.00 93.44 121 VAL A CA 1
ATOM 947 C C . VAL A 1 121 ? 21.690 12.315 -37.241 1.00 93.44 121 VAL A C 1
ATOM 949 O O . VAL A 1 121 ? 21.148 13.412 -37.342 1.00 93.44 121 VAL A O 1
ATOM 952 N N . ILE A 1 122 ? 22.804 12.134 -36.534 1.00 93.38 122 ILE A N 1
ATOM 953 C CA . ILE A 1 122 ? 23.513 13.220 -35.839 1.00 93.38 122 ILE A CA 1
ATOM 954 C C . ILE A 1 122 ? 24.608 13.806 -36.724 1.00 93.38 122 ILE A C 1
ATOM 956 O O . ILE A 1 122 ? 24.821 15.017 -36.725 1.00 93.38 122 ILE A O 1
ATOM 960 N N . ARG A 1 123 ? 25.324 12.951 -37.463 1.00 88.44 123 ARG A N 1
ATOM 961 C CA . ARG A 1 123 ? 26.334 13.364 -38.445 1.00 88.44 123 ARG A CA 1
ATOM 962 C C . ARG A 1 123 ? 26.256 12.461 -39.663 1.00 88.44 123 ARG A C 1
ATOM 964 O O . ARG A 1 123 ? 26.294 11.240 -39.521 1.00 88.44 123 ARG A O 1
ATOM 971 N N . ASN A 1 124 ? 26.188 13.073 -40.839 1.00 85.19 124 ASN A N 1
ATOM 972 C CA . ASN A 1 124 ? 26.333 12.361 -42.104 1.00 85.19 124 ASN A CA 1
ATOM 973 C C . ASN A 1 124 ? 27.779 11.888 -42.290 1.00 85.19 124 ASN A C 1
ATOM 975 O O . ASN A 1 124 ? 28.696 12.413 -41.654 1.00 85.19 124 ASN A O 1
ATOM 979 N N . ALA A 1 125 ? 27.960 10.919 -43.185 1.00 80.44 125 ALA A N 1
ATOM 980 C CA . ALA A 1 125 ? 29.269 10.418 -43.579 1.00 80.44 125 ALA A CA 1
ATOM 981 C C . ALA A 1 125 ? 30.203 11.559 -44.016 1.00 80.44 125 ALA A C 1
ATOM 983 O O . ALA A 1 125 ? 29.874 12.352 -44.899 1.00 80.44 125 ALA A O 1
ATOM 984 N N . SER A 1 126 ? 31.370 11.651 -43.381 1.00 74.81 126 SER A N 1
ATOM 985 C CA . SER A 1 126 ? 32.399 12.635 -43.721 1.00 74.81 126 SER A CA 1
ATOM 986 C C . SER A 1 126 ? 33.140 12.279 -45.014 1.00 74.81 126 SER A C 1
ATOM 988 O O . SER A 1 126 ? 33.217 11.119 -45.422 1.00 74.81 126 SER A O 1
ATOM 990 N N . THR A 1 127 ? 33.778 13.274 -45.633 1.00 73.12 127 THR A N 1
ATOM 991 C CA . THR A 1 127 ? 34.666 13.067 -46.789 1.00 73.12 127 THR A CA 1
ATOM 992 C C . THR A 1 127 ? 36.058 12.546 -46.406 1.00 73.12 127 THR A C 1
ATOM 994 O O . THR A 1 127 ? 36.839 12.194 -47.293 1.00 73.12 127 THR A O 1
ATOM 997 N N . SER A 1 128 ? 36.374 12.456 -45.108 1.00 75.62 128 SER A N 1
ATOM 998 C CA . SER A 1 128 ? 37.629 11.893 -44.596 1.00 75.62 128 SER A CA 1
ATOM 999 C C . SER A 1 128 ? 37.754 10.394 -44.888 1.00 75.62 128 SER A C 1
ATOM 1001 O O . SER A 1 128 ? 36.762 9.717 -45.155 1.00 75.62 128 SER A O 1
ATOM 1003 N N . ASN A 1 129 ? 38.979 9.866 -44.821 1.00 79.19 129 ASN A N 1
ATOM 1004 C CA . ASN A 1 129 ? 39.229 8.426 -44.822 1.00 79.19 129 ASN A CA 1
ATOM 1005 C C . ASN A 1 129 ? 39.895 8.027 -43.489 1.00 79.19 129 ASN A C 1
ATOM 1007 O O . ASN A 1 129 ? 41.015 8.480 -43.243 1.00 79.19 129 ASN A O 1
ATOM 1011 N N . PRO A 1 130 ? 39.242 7.223 -42.630 1.00 84.50 130 PRO A N 1
ATOM 1012 C CA . PRO A 1 130 ? 37.923 6.616 -42.826 1.00 84.50 130 PRO A CA 1
ATOM 1013 C C . PRO A 1 130 ? 36.771 7.638 -42.805 1.00 84.50 130 PRO A C 1
ATOM 1015 O O . PRO A 1 130 ? 36.884 8.729 -42.233 1.00 84.50 130 PRO A O 1
ATOM 1018 N N . SER A 1 131 ? 35.674 7.283 -43.477 1.00 85.25 131 SER A N 1
ATOM 1019 C CA . SER A 1 131 ? 34.411 8.020 -43.444 1.00 85.25 131 SER A CA 1
ATOM 1020 C C . SER A 1 131 ? 33.591 7.557 -42.248 1.00 85.25 131 SER A C 1
ATOM 1022 O O . SER A 1 131 ? 33.597 6.371 -41.914 1.00 85.25 131 SER A O 1
ATOM 1024 N N . MET A 1 132 ? 32.899 8.485 -41.590 1.00 88.44 132 MET A N 1
ATOM 1025 C CA . MET A 1 132 ? 32.137 8.181 -40.384 1.00 88.44 132 MET A CA 1
ATOM 1026 C C . MET A 1 132 ? 30.766 8.844 -40.395 1.00 88.44 132 MET A C 1
ATOM 1028 O O . MET A 1 132 ? 30.676 10.063 -40.534 1.00 88.44 132 MET A O 1
ATOM 1032 N N . ALA A 1 133 ? 29.721 8.047 -40.174 1.00 90.88 133 ALA A N 1
ATOM 1033 C CA . ALA A 1 133 ? 28.368 8.519 -39.892 1.00 90.88 133 ALA A CA 1
ATOM 1034 C C . ALA A 1 133 ? 27.984 8.207 -38.440 1.00 90.88 133 ALA A C 1
ATOM 1036 O O . ALA A 1 133 ? 28.401 7.189 -37.880 1.00 90.88 133 ALA A O 1
ATOM 1037 N N . VAL A 1 134 ? 27.198 9.093 -37.826 1.00 93.50 134 VAL A N 1
ATOM 1038 C CA . VAL A 1 134 ? 26.794 8.985 -36.418 1.00 93.50 134 VAL A CA 1
ATOM 1039 C C . VAL A 1 134 ? 25.281 9.034 -36.306 1.00 93.50 134 VAL A C 1
ATOM 1041 O O . VAL A 1 134 ? 24.649 10.010 -36.718 1.00 93.50 134 VAL A O 1
ATOM 1044 N N . TYR A 1 135 ? 24.719 8.011 -35.674 1.00 95.31 135 TYR A N 1
ATOM 1045 C CA . TYR A 1 135 ? 23.290 7.859 -35.435 1.00 95.31 135 TYR A CA 1
ATOM 1046 C C . TYR A 1 135 ? 23.010 7.872 -33.938 1.00 95.31 135 TYR A C 1
ATOM 1048 O O . TYR A 1 135 ? 23.833 7.442 -33.134 1.00 95.31 135 TYR A O 1
ATOM 1056 N N . LYS A 1 136 ? 21.836 8.361 -33.558 1.00 95.12 136 LYS A N 1
ATOM 1057 C CA . LYS A 1 136 ? 21.337 8.353 -32.189 1.00 95.12 136 LYS A CA 1
ATOM 1058 C C . LYS A 1 136 ? 20.095 7.482 -32.114 1.00 95.12 136 LYS A C 1
ATOM 1060 O O . LYS A 1 136 ? 19.099 7.762 -32.779 1.00 95.12 136 LYS A O 1
ATOM 1065 N N . ILE A 1 137 ? 20.144 6.471 -31.261 1.00 93.38 137 ILE A N 1
ATOM 1066 C CA . ILE A 1 137 ? 18.973 5.720 -30.825 1.00 93.38 137 ILE A CA 1
ATOM 1067 C C . ILE A 1 137 ? 18.511 6.380 -29.518 1.00 93.38 137 ILE A C 1
ATOM 1069 O O . ILE A 1 137 ? 19.319 6.513 -28.590 1.00 93.38 137 ILE A O 1
ATOM 1073 N N . PRO A 1 138 ? 17.262 6.869 -29.448 1.00 89.31 138 PRO A N 1
ATOM 1074 C CA . PRO A 1 138 ? 16.766 7.551 -28.263 1.00 89.31 138 PRO A CA 1
ATOM 1075 C C . PRO A 1 138 ? 16.741 6.601 -27.064 1.00 89.31 138 PRO A C 1
ATOM 1077 O O . PRO A 1 138 ? 16.499 5.402 -27.210 1.00 89.31 138 PRO A O 1
ATOM 1080 N N . ARG A 1 139 ? 16.971 7.162 -25.877 1.00 85.81 139 ARG A N 1
ATOM 1081 C CA . ARG A 1 139 ? 16.876 6.454 -24.598 1.00 85.81 139 ARG A CA 1
ATOM 1082 C C . ARG A 1 139 ? 15.587 5.652 -24.440 1.00 85.81 139 ARG A C 1
ATOM 1084 O O . ARG A 1 139 ? 14.512 6.088 -24.856 1.00 85.81 139 ARG A O 1
ATOM 1091 N N . ALA A 1 140 ? 15.701 4.521 -23.747 1.00 77.88 140 ALA A N 1
ATOM 1092 C CA . ALA A 1 140 ? 14.554 3.712 -23.368 1.00 77.88 140 ALA A CA 1
ATOM 1093 C C . ALA A 1 140 ? 13.585 4.497 -22.465 1.00 77.88 140 ALA A C 1
ATOM 1095 O O . ALA A 1 140 ? 13.985 5.105 -21.470 1.00 77.88 140 ALA A O 1
ATOM 1096 N N . GLU A 1 141 ? 12.296 4.466 -22.808 1.00 72.44 141 GLU A N 1
ATOM 1097 C CA . GLU A 1 141 ? 11.213 4.882 -21.916 1.00 72.44 141 GLU A CA 1
ATOM 1098 C C . GLU A 1 141 ? 10.713 3.674 -21.113 1.00 72.44 141 GLU A C 1
ATOM 1100 O O . GLU A 1 141 ? 10.752 2.536 -21.593 1.00 72.44 141 GLU A O 1
ATOM 1105 N N . HIS A 1 142 ? 10.196 3.931 -19.906 1.00 69.62 142 HIS A N 1
ATOM 1106 C CA . HIS A 1 142 ? 9.531 2.901 -19.104 1.00 69.62 142 HIS A CA 1
ATOM 1107 C C . HIS A 1 142 ? 8.462 2.193 -19.945 1.00 69.62 142 HIS A C 1
ATOM 1109 O O . HIS A 1 142 ? 7.664 2.849 -20.617 1.00 69.62 142 HIS A O 1
ATOM 1115 N N . ASP A 1 143 ? 8.457 0.864 -19.888 1.00 66.00 143 ASP A N 1
ATOM 1116 C CA . ASP A 1 143 ? 7.447 0.005 -20.513 1.00 66.00 143 ASP A CA 1
ATOM 1117 C C . ASP A 1 143 ? 7.347 0.100 -22.062 1.00 66.00 143 ASP A C 1
ATOM 1119 O O . ASP A 1 143 ? 6.386 -0.413 -22.637 1.00 66.00 143 ASP A O 1
ATOM 1123 N N . LYS A 1 144 ? 8.310 0.733 -22.764 1.00 63.09 144 LYS A N 1
ATOM 1124 C CA . LYS A 1 144 ? 8.218 1.000 -24.223 1.00 63.09 144 LYS A CA 1
ATOM 1125 C C . LYS A 1 144 ? 9.372 0.496 -25.101 1.00 63.09 144 LYS A C 1
ATOM 1127 O O . LYS A 1 144 ? 9.195 0.432 -26.315 1.00 63.09 144 LYS A O 1
ATOM 1132 N N . LEU A 1 145 ? 10.527 0.135 -24.541 1.00 59.16 145 LEU A N 1
ATOM 1133 C CA . LEU A 1 145 ? 11.694 -0.347 -25.298 1.00 59.16 145 LEU A CA 1
ATOM 1134 C C . LEU A 1 145 ? 12.408 -1.457 -24.507 1.00 59.16 145 LEU A C 1
ATOM 1136 O O . LEU A 1 145 ? 13.325 -1.172 -23.744 1.00 59.16 145 LEU A O 1
ATOM 1140 N N . TYR A 1 146 ? 11.964 -2.708 -24.659 1.00 65.25 146 TYR A N 1
ATOM 1141 C CA . TYR A 1 146 ? 12.511 -3.875 -23.949 1.00 65.25 146 TYR A CA 1
ATOM 1142 C C . TYR A 1 146 ? 13.037 -4.936 -24.924 1.00 65.25 146 TYR A C 1
ATOM 1144 O O . TYR A 1 146 ? 12.402 -5.230 -25.937 1.00 65.25 146 TYR A O 1
ATOM 1152 N N . GLY A 1 147 ? 14.185 -5.535 -24.596 1.00 70.44 147 GLY A N 1
ATOM 1153 C CA . GLY A 1 147 ? 14.795 -6.633 -25.352 1.00 70.44 147 GLY A CA 1
ATOM 1154 C C . GLY A 1 147 ? 16.113 -6.277 -26.045 1.00 70.44 147 GLY A C 1
ATOM 1155 O O . GLY A 1 147 ? 16.695 -5.218 -25.816 1.00 70.44 147 GLY A O 1
ATOM 1156 N N . VAL A 1 148 ? 16.587 -7.202 -26.882 1.00 82.69 148 VAL A N 1
ATOM 1157 C CA . VAL A 1 148 ? 17.834 -7.065 -27.647 1.00 82.69 148 VAL A CA 1
ATOM 1158 C C . VAL A 1 148 ? 17.578 -6.242 -28.906 1.00 82.69 148 VAL A C 1
ATOM 1160 O O . VAL A 1 148 ? 16.571 -6.422 -29.587 1.00 82.69 148 VAL A O 1
ATOM 1163 N N . PHE A 1 149 ? 18.492 -5.341 -29.225 1.00 87.75 149 PHE A N 1
ATOM 1164 C CA . PHE A 1 149 ? 18.493 -4.513 -30.418 1.00 87.75 149 PHE A CA 1
ATOM 1165 C C . PHE A 1 149 ? 19.589 -5.009 -31.348 1.00 87.75 149 PHE A C 1
ATOM 1167 O O . PHE A 1 149 ? 20.746 -5.092 -30.948 1.00 87.75 149 PHE A O 1
ATOM 1174 N N . GLU A 1 150 ? 19.225 -5.300 -32.591 1.00 92.31 150 GLU A N 1
ATOM 1175 C CA . GLU A 1 150 ? 20.163 -5.567 -33.674 1.00 92.31 150 GLU A CA 1
ATOM 1176 C C . GLU A 1 150 ? 20.324 -4.282 -34.485 1.00 92.31 150 GLU A C 1
ATOM 1178 O O . GLU A 1 150 ? 19.353 -3.728 -35.014 1.00 92.31 150 GLU A O 1
ATOM 1183 N N . ILE A 1 151 ? 21.556 -3.799 -34.573 1.00 94.75 151 ILE A N 1
ATOM 1184 C CA . ILE A 1 151 ? 21.929 -2.693 -35.445 1.00 9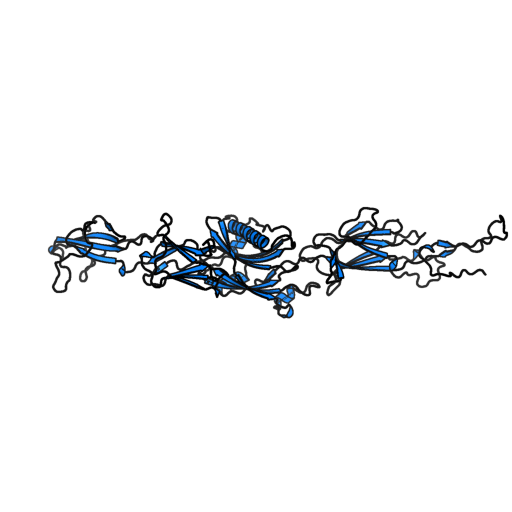4.75 151 ILE A CA 1
ATOM 1185 C C . ILE A 1 151 ? 22.684 -3.220 -36.651 1.00 94.75 151 ILE A C 1
ATOM 1187 O O . ILE A 1 151 ? 23.509 -4.123 -36.532 1.00 94.75 151 ILE A O 1
ATOM 1191 N N . GLU A 1 152 ? 22.429 -2.619 -37.805 1.00 94.56 152 GLU A N 1
ATOM 1192 C CA . GLU A 1 152 ? 23.145 -2.891 -39.044 1.00 94.56 152 GLU A CA 1
ATOM 1193 C C . GLU A 1 152 ? 23.603 -1.567 -39.646 1.00 94.56 152 GLU A C 1
ATOM 1195 O O . GLU A 1 152 ? 22.795 -0.657 -39.851 1.00 94.56 152 GLU A O 1
ATOM 1200 N N . CYS A 1 153 ? 24.893 -1.477 -39.962 1.00 93.19 153 CYS A N 1
ATOM 1201 C CA . CYS A 1 153 ? 25.375 -0.480 -40.902 1.00 93.19 153 CYS A CA 1
ATOM 1202 C C . CYS A 1 153 ? 25.699 -1.165 -42.217 1.00 93.19 153 CYS A C 1
ATOM 1204 O O . CYS A 1 153 ? 26.512 -2.088 -42.255 1.00 93.19 153 CYS A O 1
ATOM 1206 N N . ARG A 1 154 ? 25.067 -0.697 -43.288 1.00 90.31 154 ARG A N 1
ATOM 1207 C CA . ARG A 1 154 ? 25.168 -1.265 -44.625 1.00 90.31 154 ARG A CA 1
ATOM 1208 C C . ARG A 1 154 ? 25.594 -0.197 -45.611 1.00 90.31 154 ARG A C 1
ATOM 1210 O O . ARG A 1 154 ? 25.021 0.885 -45.651 1.00 90.31 154 ARG A O 1
ATOM 1217 N N . VAL A 1 155 ? 26.546 -0.528 -46.465 1.00 86.25 155 VAL A N 1
ATOM 1218 C CA . VAL A 1 155 ? 26.988 0.343 -47.549 1.00 86.25 155 VAL A CA 1
ATOM 1219 C C . VAL A 1 155 ? 26.557 -0.287 -48.861 1.00 86.25 155 VAL A C 1
ATOM 1221 O O . VAL A 1 155 ? 26.825 -1.461 -49.129 1.00 86.25 155 VAL A O 1
ATOM 1224 N N . LEU A 1 156 ? 25.864 0.503 -49.672 1.00 82.44 156 LEU A N 1
ATOM 1225 C CA . LEU A 1 156 ? 25.583 0.161 -51.058 1.00 82.44 156 LEU A CA 1
ATOM 1226 C C . LEU A 1 156 ? 26.673 0.757 -51.937 1.00 82.44 156 LEU A C 1
ATOM 1228 O O . LEU A 1 156 ? 27.217 1.804 -51.607 1.00 82.44 156 LEU A O 1
ATOM 1232 N N . TYR A 1 157 ? 26.963 0.094 -53.046 1.00 78.25 157 TYR A N 1
ATOM 1233 C CA . TYR A 1 157 ? 27.797 0.641 -54.101 1.00 78.25 157 TYR A CA 1
ATOM 1234 C C . TYR A 1 157 ? 26.998 0.654 -55.392 1.00 78.25 157 TYR A C 1
ATOM 1236 O O . TYR A 1 157 ? 26.267 -0.297 -55.678 1.00 78.25 157 TYR A O 1
ATOM 1244 N N . ASP A 1 158 ? 27.124 1.734 -56.152 1.00 75.38 158 ASP A N 1
ATOM 1245 C CA . ASP A 1 158 ? 26.486 1.836 -57.456 1.00 75.38 158 ASP A CA 1
ATOM 1246 C C . ASP A 1 158 ? 27.383 1.269 -58.567 1.00 75.38 158 ASP A C 1
ATOM 1248 O O . ASP A 1 158 ? 28.543 0.896 -58.362 1.00 75.38 158 ASP A O 1
ATOM 1252 N N . SER A 1 159 ? 26.823 1.201 -59.772 1.00 75.31 159 SER A N 1
ATOM 1253 C CA . SER A 1 159 ? 27.534 0.714 -60.947 1.00 75.31 159 SER A CA 1
ATOM 1254 C C . SER A 1 159 ? 28.574 1.698 -61.496 1.00 75.31 159 SER A C 1
ATOM 1256 O O . SER A 1 159 ? 29.305 1.322 -62.406 1.00 75.31 159 SER A O 1
ATOM 1258 N N . SER A 1 160 ? 28.680 2.930 -60.970 1.00 76.38 160 SER A N 1
ATOM 1259 C CA . SER A 1 160 ? 29.640 3.943 -61.452 1.00 76.38 160 SER A CA 1
ATOM 1260 C C . SER A 1 160 ? 31.097 3.588 -61.140 1.00 76.38 160 SER A C 1
ATOM 1262 O O . SER A 1 160 ? 32.020 4.135 -61.740 1.00 76.38 160 SER A O 1
ATOM 1264 N N . LEU A 1 161 ? 31.312 2.637 -60.226 1.00 77.31 161 LEU A N 1
ATOM 1265 C CA . LEU A 1 161 ? 32.623 2.058 -59.939 1.00 77.31 161 LEU A CA 1
ATOM 1266 C C . LEU A 1 161 ? 33.179 1.210 -61.088 1.00 77.31 161 LEU A C 1
ATOM 1268 O O . LEU A 1 161 ? 34.392 1.003 -61.149 1.00 77.31 161 LEU A O 1
ATOM 1272 N N . PHE A 1 162 ? 32.312 0.709 -61.968 1.00 77.25 162 PHE A N 1
ATOM 1273 C CA . PHE A 1 162 ? 32.695 -0.133 -63.090 1.00 77.25 162 PHE A CA 1
ATOM 1274 C C . PHE A 1 162 ? 32.834 0.720 -64.349 1.00 77.25 162 PHE A C 1
ATOM 1276 O O . PHE A 1 162 ? 31.889 1.389 -64.760 1.00 77.25 162 PHE A O 1
ATOM 1283 N N . GLY A 1 163 ? 34.005 0.679 -64.984 1.00 74.69 163 GLY A N 1
ATOM 1284 C CA . GLY A 1 163 ? 34.178 1.279 -66.306 1.00 74.69 163 GLY A CA 1
ATOM 1285 C C . GLY A 1 163 ? 33.403 0.510 -67.380 1.00 74.69 163 GLY A C 1
ATOM 1286 O O . GLY A 1 163 ? 33.065 -0.667 -67.205 1.00 74.69 163 GLY A O 1
ATOM 1287 N N . ASP A 1 164 ? 33.161 1.145 -68.527 1.00 76.00 164 ASP A N 1
ATOM 1288 C CA . ASP A 1 164 ? 32.541 0.478 -69.681 1.00 76.00 164 ASP A CA 1
ATOM 1289 C C . ASP A 1 164 ? 33.372 -0.728 -70.143 1.00 76.00 164 ASP A C 1
ATOM 1291 O O . ASP A 1 164 ? 32.815 -1.776 -70.461 1.00 76.00 164 ASP A O 1
ATOM 1295 N N . GLU A 1 165 ? 34.700 -0.613 -70.053 1.00 76.75 165 GLU A N 1
ATOM 1296 C CA . GLU A 1 165 ? 35.671 -1.661 -70.392 1.00 76.75 165 GLU A CA 1
ATOM 1297 C C . GLU A 1 165 ? 35.804 -2.778 -69.337 1.00 76.75 165 GLU A C 1
ATOM 1299 O O . GLU A 1 165 ? 36.532 -3.746 -69.561 1.00 76.75 165 GLU A O 1
ATOM 1304 N N . ASP A 1 166 ? 35.137 -2.665 -68.181 1.00 74.69 166 ASP A N 1
ATOM 1305 C CA . ASP A 1 166 ? 35.142 -3.731 -67.176 1.00 74.69 166 ASP A CA 1
ATOM 1306 C C . ASP A 1 166 ? 34.334 -4.938 -67.682 1.00 74.69 166 ASP A C 1
ATOM 1308 O O . ASP A 1 166 ? 33.144 -4.820 -67.987 1.00 74.69 166 ASP A O 1
ATOM 1312 N N . LEU A 1 167 ? 34.997 -6.095 -67.758 1.00 80.75 167 LEU A N 1
ATOM 1313 C CA . LEU A 1 167 ? 34.446 -7.363 -68.243 1.00 80.75 167 LEU A CA 1
ATOM 1314 C C . LEU A 1 167 ? 33.671 -8.143 -67.167 1.00 80.75 167 LEU A C 1
ATOM 1316 O O . LEU A 1 167 ? 33.214 -9.256 -67.426 1.00 80.75 167 LEU A O 1
ATOM 1320 N N . ARG A 1 168 ? 33.559 -7.621 -65.940 1.00 77.75 168 ARG A N 1
ATOM 1321 C CA . ARG A 1 168 ? 32.823 -8.279 -64.857 1.00 77.75 168 ARG A CA 1
ATOM 1322 C C . ARG A 1 168 ? 31.320 -8.300 -65.140 1.00 77.75 168 ARG A C 1
ATOM 1324 O O . ARG A 1 168 ? 30.685 -7.253 -65.240 1.00 77.75 168 ARG A O 1
ATOM 1331 N N . GLU A 1 169 ? 30.732 -9.494 -65.115 1.00 76.88 169 GLU A N 1
ATOM 1332 C CA . GLU A 1 169 ? 29.282 -9.696 -65.133 1.00 76.88 169 GLU A CA 1
ATOM 1333 C C . GLU A 1 169 ? 28.841 -10.561 -63.935 1.00 76.88 169 GLU A C 1
ATOM 1335 O O . GLU A 1 169 ? 29.396 -11.645 -63.736 1.00 76.88 169 GLU A O 1
ATOM 1340 N N . PRO A 1 170 ? 27.868 -10.116 -63.114 1.00 78.31 170 PRO A N 1
ATOM 1341 C CA . PRO A 1 170 ? 27.165 -8.829 -63.182 1.00 78.31 170 PRO A CA 1
ATOM 1342 C C . PRO A 1 170 ? 27.999 -7.646 -62.637 1.00 78.31 170 PRO A C 1
ATOM 1344 O O . PRO A 1 170 ? 28.762 -7.797 -61.677 1.00 78.31 170 PRO A O 1
ATOM 1347 N N . LYS A 1 171 ? 27.792 -6.440 -63.201 1.00 78.00 171 LYS A N 1
ATOM 1348 C CA . LYS A 1 171 ? 28.316 -5.145 -62.700 1.00 78.00 171 LYS A CA 1
ATOM 1349 C C . LYS A 1 171 ? 27.559 -4.673 -61.445 1.00 78.00 171 LYS A C 1
ATOM 1351 O O . LYS A 1 171 ? 27.067 -3.549 -61.367 1.00 78.00 171 LYS A O 1
ATOM 1356 N N . THR A 1 172 ? 27.425 -5.565 -60.468 1.00 74.69 172 THR A N 1
ATOM 1357 C CA . THR A 1 172 ? 26.785 -5.325 -59.171 1.00 74.69 172 THR A CA 1
ATOM 1358 C C . THR A 1 172 ? 27.739 -5.708 -58.048 1.00 74.69 172 THR A C 1
ATOM 1360 O O . THR A 1 172 ? 28.516 -6.661 -58.163 1.00 74.69 172 THR A O 1
ATOM 1363 N N . ILE A 1 173 ? 27.679 -4.963 -56.948 1.00 75.69 173 ILE A N 1
ATOM 1364 C CA . ILE A 1 173 ? 28.492 -5.212 -55.759 1.00 75.69 173 ILE A CA 1
ATOM 1365 C C . ILE A 1 173 ? 27.550 -5.630 -54.646 1.00 75.69 173 ILE A C 1
ATOM 1367 O O . ILE A 1 173 ? 26.588 -4.918 -54.348 1.00 75.69 173 ILE A O 1
ATOM 1371 N N . ASP A 1 174 ? 27.840 -6.776 -54.037 1.00 79.25 174 ASP A N 1
ATOM 1372 C CA . ASP A 1 174 ? 27.106 -7.202 -52.859 1.00 79.25 174 ASP A CA 1
ATOM 1373 C C . ASP A 1 174 ? 27.275 -6.156 -51.754 1.00 79.25 174 ASP A C 1
ATOM 1375 O O . ASP A 1 174 ? 28.388 -5.677 -51.509 1.00 79.25 174 ASP A O 1
ATOM 1379 N N . PRO A 1 175 ? 26.180 -5.770 -51.087 1.00 83.19 175 PRO A N 1
ATOM 1380 C CA . PRO A 1 175 ? 26.252 -4.809 -50.009 1.00 83.19 175 PRO A CA 1
ATOM 1381 C C . PRO A 1 175 ? 27.137 -5.363 -48.898 1.00 83.19 175 PRO A C 1
ATOM 1383 O O . PRO A 1 175 ? 26.875 -6.436 -48.352 1.00 83.19 175 PRO A O 1
ATOM 1386 N N . ILE A 1 176 ? 28.151 -4.600 -48.517 1.00 87.31 176 ILE A N 1
ATOM 1387 C CA . ILE A 1 176 ? 28.896 -4.895 -47.301 1.00 87.31 176 ILE A CA 1
ATOM 1388 C C . ILE A 1 176 ? 28.152 -4.285 -46.124 1.00 87.31 176 ILE A C 1
ATOM 1390 O O . ILE A 1 176 ? 27.629 -3.169 -46.182 1.00 87.31 176 ILE A O 1
ATOM 1394 N N . TYR A 1 177 ? 28.079 -5.051 -45.054 1.00 90.56 177 TYR A N 1
ATOM 1395 C CA . TYR A 1 177 ? 27.420 -4.641 -43.833 1.00 90.56 177 TYR A CA 1
ATOM 1396 C C . TYR A 1 177 ? 28.147 -5.214 -42.629 1.00 90.56 177 TYR A C 1
ATOM 1398 O O . TYR A 1 177 ? 28.803 -6.253 -42.735 1.00 90.56 177 TYR A O 1
ATOM 1406 N N . GLU A 1 178 ? 27.974 -4.544 -41.501 1.00 92.56 178 GLU A N 1
ATOM 1407 C CA . GLU A 1 178 ? 28.366 -5.017 -40.180 1.00 92.56 178 GLU A CA 1
ATOM 1408 C C . GLU A 1 178 ? 27.129 -4.986 -39.279 1.00 92.56 178 GLU A C 1
ATOM 1410 O O . GLU A 1 178 ? 26.301 -4.074 -39.393 1.00 92.56 178 GLU A O 1
ATOM 1415 N N . ARG A 1 179 ? 26.990 -5.985 -38.402 1.00 93.56 179 ARG A N 1
ATOM 1416 C CA . ARG A 1 179 ? 25.885 -6.077 -37.438 1.00 93.56 179 ARG A CA 1
ATOM 1417 C C . ARG A 1 179 ? 26.398 -6.189 -36.020 1.00 93.56 179 ARG A C 1
ATOM 1419 O O . ARG A 1 179 ? 27.420 -6.824 -35.778 1.00 93.56 179 ARG A O 1
ATOM 1426 N N . ARG A 1 180 ? 25.648 -5.619 -35.081 1.00 92.38 180 ARG A N 1
ATOM 1427 C CA . ARG A 1 180 ? 25.889 -5.787 -33.648 1.00 92.38 180 ARG A CA 1
ATOM 1428 C C . ARG A 1 180 ? 24.596 -5.873 -32.867 1.00 92.38 180 ARG A C 1
ATOM 1430 O O . ARG A 1 180 ? 23.578 -5.319 -33.274 1.00 92.38 180 ARG A O 1
ATOM 1437 N N . GLU A 1 181 ? 24.688 -6.529 -31.722 1.00 90.88 181 GLU A N 1
ATOM 1438 C CA . GLU A 1 181 ? 23.595 -6.678 -30.775 1.00 90.88 181 GLU A CA 1
ATOM 1439 C C . GLU A 1 181 ? 23.936 -5.982 -29.459 1.00 90.88 181 GLU A C 1
ATOM 1441 O O . GLU A 1 181 ? 25.069 -6.040 -28.975 1.00 90.88 181 GLU A O 1
ATOM 1446 N N . PHE A 1 182 ? 22.952 -5.303 -28.884 1.00 90.06 182 PHE A N 1
ATOM 1447 C CA . PHE A 1 182 ? 23.044 -4.686 -27.564 1.00 90.06 182 PHE A CA 1
ATOM 1448 C C . PHE A 1 182 ? 21.645 -4.595 -26.951 1.00 90.06 182 PHE A C 1
ATOM 1450 O O . PHE A 1 182 ? 20.652 -4.865 -27.621 1.00 90.06 182 PHE A O 1
ATOM 1457 N N . PHE A 1 183 ? 21.528 -4.195 -25.693 1.00 86.31 183 PHE A N 1
ATOM 1458 C CA . PHE A 1 183 ? 20.233 -3.921 -25.081 1.00 86.31 183 PHE A CA 1
ATOM 1459 C C . PHE A 1 183 ? 20.298 -2.716 -24.143 1.00 86.31 183 PHE A C 1
ATOM 1461 O O . PHE A 1 183 ? 21.366 -2.314 -23.678 1.00 86.31 183 PHE A O 1
ATOM 1468 N N . PHE A 1 184 ? 19.139 -2.119 -23.880 1.00 83.75 184 PHE A N 1
ATOM 1469 C CA . PHE A 1 184 ? 18.993 -1.129 -22.816 1.00 83.75 184 PHE A CA 1
ATOM 1470 C C . PHE A 1 184 ? 18.647 -1.835 -21.507 1.00 83.75 184 PHE A C 1
ATOM 1472 O O . PHE A 1 184 ? 17.850 -2.773 -21.512 1.00 83.75 184 PHE A O 1
ATOM 1479 N N . GLU A 1 185 ? 19.204 -1.362 -20.391 1.00 80.56 185 GLU A N 1
ATOM 1480 C CA . GLU A 1 185 ? 18.809 -1.800 -19.053 1.00 80.56 185 GLU A CA 1
ATOM 1481 C C . GLU A 1 185 ? 17.291 -1.670 -18.904 1.00 80.56 185 GLU A C 1
ATOM 1483 O O . GLU A 1 185 ? 16.704 -0.598 -19.086 1.00 80.56 185 GLU A O 1
ATOM 1488 N N . GLU A 1 186 ? 16.656 -2.791 -18.583 1.00 74.19 186 G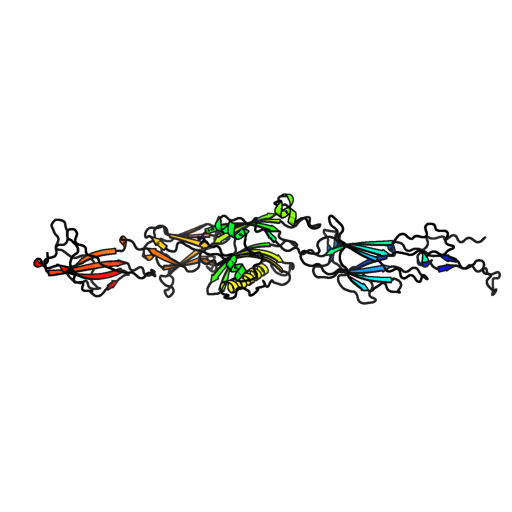LU A N 1
ATOM 1489 C CA . GLU A 1 186 ? 15.212 -2.886 -18.545 1.00 74.19 186 GLU A CA 1
ATOM 1490 C C . GLU A 1 186 ? 14.665 -2.333 -17.223 1.00 74.19 186 GLU A C 1
ATOM 1492 O O . GLU A 1 186 ? 15.094 -2.721 -16.137 1.00 74.19 186 GLU A O 1
ATOM 1497 N N . ARG A 1 187 ? 13.675 -1.438 -17.317 1.00 78.38 187 ARG A N 1
ATOM 1498 C CA . ARG A 1 187 ? 12.910 -0.942 -16.166 1.00 78.38 187 ARG A CA 1
ATOM 1499 C C . ARG A 1 187 ? 11.416 -1.136 -16.394 1.00 78.38 187 ARG A C 1
ATOM 1501 O O . ARG A 1 187 ? 10.727 -0.214 -16.836 1.00 78.38 187 ARG A O 1
ATOM 1508 N N . VAL A 1 188 ? 10.930 -2.343 -16.099 1.00 77.75 188 VAL A N 1
ATOM 1509 C CA . VAL A 1 188 ? 9.495 -2.683 -16.138 1.00 77.75 188 VAL A CA 1
ATOM 1510 C C . VAL A 1 188 ? 8.883 -2.395 -14.784 1.00 77.75 188 VAL A C 1
ATOM 1512 O O . VAL A 1 188 ? 9.386 -2.889 -13.780 1.00 77.75 188 VAL A O 1
ATOM 1515 N N . ARG A 1 189 ? 7.781 -1.643 -14.749 1.00 81.25 189 ARG A N 1
ATOM 1516 C CA . ARG A 1 189 ? 7.107 -1.305 -13.486 1.00 81.25 189 ARG A CA 1
ATOM 1517 C C . ARG A 1 189 ? 6.440 -2.526 -12.833 1.00 81.25 189 ARG A C 1
ATOM 1519 O O . ARG A 1 189 ? 5.954 -3.409 -13.547 1.00 81.25 189 ARG A O 1
ATOM 1526 N N . PRO A 1 190 ? 6.319 -2.571 -11.492 1.00 87.50 190 PRO A N 1
ATOM 1527 C CA . PRO A 1 190 ? 5.560 -3.608 -10.824 1.00 87.50 190 PRO A CA 1
ATOM 1528 C C . PRO A 1 190 ? 4.075 -3.409 -11.112 1.00 87.50 190 PRO A C 1
ATOM 1530 O O . PRO A 1 190 ? 3.586 -2.286 -11.224 1.00 87.50 190 PRO A O 1
ATOM 1533 N N . VAL A 1 191 ? 3.322 -4.499 -11.166 1.00 87.25 191 VAL A N 1
ATOM 1534 C CA . VAL A 1 191 ? 1.880 -4.452 -11.410 1.00 87.25 191 VAL A CA 1
ATOM 1535 C C . VAL A 1 191 ? 1.163 -5.316 -10.389 1.00 87.25 191 VAL A C 1
ATOM 1537 O O . VAL A 1 191 ? 1.418 -6.513 -10.294 1.00 87.25 191 VAL A O 1
ATOM 1540 N N . ILE A 1 192 ? 0.219 -4.708 -9.667 1.00 90.44 192 ILE A N 1
ATOM 1541 C CA . ILE A 1 192 ? -0.741 -5.412 -8.810 1.00 90.44 192 ILE A CA 1
ATOM 1542 C C . ILE A 1 192 ? -2.010 -5.676 -9.623 1.00 90.44 192 ILE A C 1
ATOM 1544 O O . ILE A 1 192 ? -2.631 -4.736 -10.141 1.00 90.44 192 ILE A O 1
ATOM 1548 N N . TYR A 1 193 ? -2.393 -6.947 -9.747 1.00 88.88 193 TYR A N 1
ATOM 1549 C CA . TYR A 1 193 ? -3.540 -7.364 -10.548 1.00 88.88 193 TYR A CA 1
ATOM 1550 C C . TYR A 1 193 ? -4.800 -7.432 -9.687 1.00 88.88 193 TYR A C 1
ATOM 1552 O O . TYR A 1 193 ? -5.067 -8.439 -9.041 1.00 88.88 193 TYR A O 1
ATOM 1560 N N . ASN A 1 194 ? -5.603 -6.364 -9.715 1.00 89.00 194 ASN A N 1
ATOM 1561 C CA . ASN A 1 194 ? -6.779 -6.233 -8.847 1.00 89.00 194 ASN A CA 1
ATOM 1562 C C . ASN A 1 194 ? -7.755 -7.411 -8.943 1.00 89.00 194 ASN A C 1
ATOM 1564 O O . ASN A 1 194 ? -8.276 -7.843 -7.925 1.00 89.00 194 ASN A O 1
ATOM 1568 N N . ALA A 1 195 ? -7.985 -7.945 -10.147 1.00 86.69 195 ALA A N 1
ATOM 1569 C CA . ALA A 1 195 ? -8.913 -9.058 -10.361 1.00 86.69 195 ALA A CA 1
ATOM 1570 C C . ALA A 1 195 ? -8.528 -10.337 -9.594 1.00 86.69 195 ALA A C 1
ATOM 1572 O O . ALA A 1 195 ? -9.388 -11.174 -9.351 1.00 86.69 195 ALA A O 1
ATOM 1573 N N . GLU A 1 196 ? -7.258 -10.465 -9.206 1.00 88.44 196 GLU A N 1
ATOM 1574 C CA . GLU A 1 196 ? -6.713 -11.601 -8.460 1.00 88.44 196 GLU A CA 1
ATOM 1575 C C . GLU A 1 196 ? -6.500 -11.265 -6.970 1.00 88.44 196 GLU A C 1
ATOM 1577 O O . GLU A 1 196 ? -5.859 -12.028 -6.248 1.00 88.44 196 GLU A O 1
ATOM 1582 N N . LEU A 1 197 ? -6.999 -10.114 -6.492 1.00 92.00 197 LEU A N 1
ATOM 1583 C CA . LEU A 1 197 ? -6.997 -9.786 -5.068 1.00 92.00 197 LEU A CA 1
ATOM 1584 C C . LEU A 1 197 ? -8.101 -10.567 -4.357 1.00 92.00 197 LEU A C 1
ATOM 1586 O O . LEU A 1 197 ? -9.279 -10.476 -4.715 1.00 92.00 197 LEU A O 1
ATOM 1590 N N . LEU A 1 198 ? -7.708 -11.308 -3.325 1.00 94.25 198 LEU A N 1
ATOM 1591 C CA . LEU A 1 198 ? -8.597 -12.090 -2.473 1.00 94.25 198 LEU A CA 1
ATOM 1592 C C . LEU A 1 198 ? -8.520 -11.583 -1.037 1.00 94.25 198 LEU A C 1
ATOM 1594 O O . LEU A 1 198 ? -7.472 -11.106 -0.596 1.00 94.25 198 LEU A O 1
ATOM 1598 N N . SER A 1 199 ? -9.618 -11.706 -0.295 1.00 94.94 199 SER A N 1
ATOM 1599 C CA . SER A 1 199 ? -9.627 -11.410 1.134 1.00 94.94 199 SER A CA 1
ATOM 1600 C C . SER A 1 199 ? -10.512 -12.378 1.906 1.00 94.94 199 SER A C 1
ATOM 1602 O O . SER A 1 199 ? -11.532 -12.837 1.403 1.00 94.94 199 SER A O 1
ATOM 1604 N N . SER A 1 200 ? -10.153 -12.641 3.165 1.00 94.94 200 SER A N 1
ATOM 1605 C CA . SER A 1 200 ? -11.025 -13.361 4.100 1.00 94.94 200 SER A CA 1
ATOM 1606 C C . SER A 1 200 ? -12.330 -12.612 4.414 1.00 94.94 200 SER A C 1
ATOM 1608 O O . SER A 1 200 ? -13.263 -13.223 4.923 1.00 94.94 200 SER A O 1
ATOM 1610 N N . SER A 1 201 ? -12.418 -11.311 4.106 1.00 93.31 201 SER A N 1
ATOM 1611 C CA . SER A 1 201 ? -13.662 -10.533 4.144 1.00 93.31 201 SER A CA 1
ATOM 1612 C C . SER A 1 201 ? -14.223 -10.366 2.731 1.00 93.31 201 SER A C 1
ATOM 1614 O O . SER A 1 201 ? -13.576 -9.771 1.869 1.00 93.31 201 SER A O 1
ATOM 1616 N N . SER A 1 202 ? -15.443 -10.854 2.489 1.00 91.38 202 SER A N 1
ATOM 1617 C CA . SER A 1 202 ? -16.107 -10.774 1.178 1.00 91.38 202 SER A CA 1
ATOM 1618 C C . SER A 1 202 ? -16.362 -9.331 0.732 1.00 91.38 202 SER A C 1
ATOM 1620 O O . SER A 1 202 ? -16.138 -8.994 -0.431 1.00 91.38 202 SER A O 1
ATOM 1622 N N . ILE A 1 203 ? -16.759 -8.464 1.669 1.00 90.75 203 ILE A N 1
ATOM 1623 C CA . ILE A 1 203 ? -16.974 -7.029 1.441 1.00 90.75 203 ILE A CA 1
ATOM 1624 C C . ILE A 1 203 ? -15.659 -6.368 1.014 1.00 90.75 203 ILE A C 1
ATOM 1626 O O . ILE A 1 203 ? -15.611 -5.634 0.021 1.00 90.75 203 ILE A O 1
ATOM 1630 N N . LEU A 1 204 ? -14.573 -6.665 1.736 1.00 92.31 204 LEU A N 1
ATOM 1631 C CA . LEU A 1 204 ? -13.253 -6.128 1.431 1.00 92.31 204 LEU A CA 1
ATOM 1632 C C . LEU A 1 204 ? -12.738 -6.647 0.085 1.00 92.31 204 LEU A C 1
ATOM 1634 O O . LEU A 1 204 ? -12.275 -5.854 -0.730 1.00 92.31 204 LEU A O 1
ATOM 1638 N N . GLN A 1 205 ? -12.862 -7.950 -0.177 1.00 93.69 205 GLN A N 1
ATOM 1639 C CA . GLN A 1 205 ? -12.458 -8.569 -1.438 1.00 93.69 205 GLN A CA 1
ATOM 1640 C C . GLN A 1 205 ? -13.148 -7.909 -2.630 1.00 93.69 205 GLN A C 1
ATOM 1642 O O . GLN A 1 205 ? -12.477 -7.500 -3.576 1.00 93.69 205 GLN A O 1
ATOM 1647 N N . MET A 1 206 ? -14.476 -7.770 -2.572 1.00 91.25 206 MET A N 1
ATOM 1648 C CA . MET A 1 206 ? -15.245 -7.134 -3.637 1.00 91.25 206 MET A CA 1
ATOM 1649 C C . MET A 1 206 ? -14.696 -5.736 -3.927 1.00 91.25 206 MET A C 1
ATOM 1651 O O . MET A 1 206 ? -14.427 -5.415 -5.077 1.00 91.25 206 MET A O 1
ATOM 1655 N N . LYS A 1 207 ? -14.468 -4.909 -2.902 1.00 91.25 207 LYS A N 1
ATOM 1656 C CA . LYS A 1 207 ? -13.952 -3.550 -3.105 1.00 91.25 207 LYS A CA 1
ATOM 1657 C C . LYS A 1 207 ? -12.524 -3.552 -3.640 1.00 91.25 207 LYS A C 1
ATOM 1659 O O . LYS A 1 207 ? -12.257 -2.832 -4.599 1.00 91.25 207 LYS A O 1
ATOM 1664 N N . LEU A 1 208 ? -11.647 -4.402 -3.101 1.00 92.44 208 LEU A N 1
ATOM 1665 C CA . LEU A 1 208 ? -10.260 -4.553 -3.549 1.00 92.44 208 LEU A CA 1
ATOM 1666 C C . LEU A 1 208 ? -10.146 -4.844 -5.050 1.00 92.44 208 LEU A C 1
ATOM 1668 O O . LEU A 1 208 ? -9.269 -4.303 -5.718 1.00 92.44 208 LEU A O 1
ATOM 1672 N N . GLN A 1 209 ? -11.055 -5.645 -5.602 1.00 91.81 209 GLN A N 1
ATOM 1673 C CA . GLN A 1 209 ? -11.020 -6.022 -7.015 1.00 91.81 209 GLN A CA 1
ATOM 1674 C C . GLN A 1 209 ? -11.336 -4.864 -7.979 1.00 91.81 209 GLN A C 1
ATOM 1676 O O . GLN A 1 209 ? -10.930 -4.914 -9.143 1.00 91.81 209 GLN A O 1
ATOM 1681 N N . TYR A 1 210 ? -11.981 -3.792 -7.503 1.00 88.62 210 TYR A N 1
ATOM 1682 C CA . TYR A 1 210 ? -12.390 -2.638 -8.318 1.00 88.62 210 TYR A CA 1
ATOM 1683 C C . TYR A 1 210 ? -11.726 -1.314 -7.916 1.00 88.62 210 TYR A C 1
ATOM 1685 O O . TYR A 1 210 ? -12.055 -0.273 -8.487 1.00 88.62 210 TYR A O 1
ATOM 1693 N N . ILE A 1 211 ? -10.786 -1.315 -6.965 1.00 88.19 211 ILE A N 1
ATOM 1694 C CA . ILE A 1 211 ? -10.115 -0.075 -6.553 1.00 88.19 211 ILE A CA 1
ATOM 1695 C C . ILE A 1 211 ? -9.303 0.556 -7.698 1.00 88.19 211 ILE A C 1
ATOM 1697 O O . ILE A 1 211 ? -8.641 -0.160 -8.455 1.00 88.19 211 ILE A O 1
ATOM 1701 N N . PRO A 1 212 ? -9.285 1.894 -7.818 1.00 85.81 212 PRO A N 1
ATOM 1702 C CA . PRO A 1 212 ? -8.455 2.573 -8.803 1.00 85.81 212 PRO A CA 1
ATOM 1703 C C . PRO A 1 212 ? -6.962 2.255 -8.650 1.00 85.81 212 PRO A C 1
ATOM 1705 O O . PRO A 1 212 ? -6.430 2.117 -7.546 1.00 85.81 212 PRO A O 1
ATOM 1708 N N . ILE A 1 213 ? -6.283 2.180 -9.792 1.00 85.38 213 ILE A N 1
ATOM 1709 C CA . ILE A 1 213 ? -4.823 2.128 -9.886 1.00 85.38 213 ILE A CA 1
ATOM 1710 C C . ILE A 1 213 ? -4.275 3.537 -9.657 1.00 85.38 213 ILE A C 1
ATOM 1712 O O . ILE A 1 213 ? -4.751 4.462 -10.310 1.00 85.38 213 ILE A O 1
ATOM 1716 N N . ASP A 1 214 ? -3.291 3.683 -8.764 1.00 86.44 214 ASP A N 1
ATOM 1717 C CA . ASP A 1 214 ? -2.576 4.936 -8.490 1.00 86.44 214 ASP A CA 1
ATOM 1718 C C . ASP A 1 214 ? -3.532 6.140 -8.359 1.00 86.44 214 ASP A C 1
ATOM 1720 O O . ASP A 1 214 ? -3.485 7.058 -9.188 1.00 86.44 214 ASP A O 1
ATOM 1724 N N . PRO A 1 215 ? -4.460 6.129 -7.376 1.00 88.38 215 PRO A N 1
ATOM 1725 C CA . PRO A 1 215 ? -5.456 7.185 -7.236 1.00 88.38 215 PRO A CA 1
ATOM 1726 C C . PRO A 1 215 ? -4.767 8.548 -7.134 1.00 88.38 215 PRO A C 1
ATOM 1728 O O . PRO A 1 215 ? -3.915 8.763 -6.279 1.00 88.38 215 PRO A O 1
ATOM 1731 N N . LYS A 1 216 ? -5.138 9.474 -8.024 1.00 87.62 216 LYS A N 1
ATOM 1732 C CA . LYS A 1 216 ? -4.475 10.783 -8.142 1.00 87.62 216 LYS A CA 1
ATOM 1733 C C . LYS A 1 216 ? -5.218 11.919 -7.453 1.00 87.62 216 LYS A C 1
ATOM 1735 O O . LYS A 1 216 ? -4.760 13.048 -7.548 1.00 87.62 216 LYS A O 1
ATOM 1740 N N . SER A 1 217 ? -6.372 11.680 -6.838 1.00 89.75 217 SER A N 1
ATOM 1741 C CA . SER A 1 217 ? -7.194 12.754 -6.274 1.00 89.75 217 SER A CA 1
ATOM 1742 C C . SER A 1 217 ? -8.051 12.294 -5.101 1.00 89.75 217 SER A C 1
ATOM 1744 O O . SER A 1 217 ? -8.318 11.099 -4.929 1.00 89.75 217 SER A O 1
ATOM 1746 N N . ALA A 1 218 ? -8.549 13.265 -4.330 1.00 89.94 218 ALA A N 1
ATOM 1747 C CA . ALA A 1 218 ? -9.476 13.013 -3.233 1.00 89.94 218 ALA A CA 1
ATOM 1748 C C . ALA A 1 218 ? -10.772 12.341 -3.717 1.00 89.94 218 ALA A C 1
ATOM 1750 O O . ALA A 1 218 ? -11.287 11.457 -3.033 1.00 89.94 218 ALA A O 1
ATOM 1751 N N . ARG A 1 219 ? -11.258 12.675 -4.923 1.00 90.38 219 ARG A N 1
ATOM 1752 C CA . ARG A 1 219 ? -12.414 12.006 -5.541 1.00 90.38 219 ARG A CA 1
ATOM 1753 C C . ARG A 1 219 ? -12.165 10.513 -5.753 1.00 90.38 219 ARG A C 1
ATOM 1755 O O . ARG A 1 219 ? -13.004 9.708 -5.364 1.00 90.38 219 ARG A O 1
ATOM 1762 N N . ALA A 1 220 ? -11.012 10.141 -6.317 1.00 89.69 220 ALA A N 1
ATOM 1763 C CA . ALA A 1 220 ? -10.651 8.736 -6.536 1.00 89.69 220 ALA A CA 1
ATOM 1764 C C . ALA A 1 220 ? -10.475 7.969 -5.213 1.00 89.69 220 ALA A C 1
ATOM 1766 O O . ALA A 1 220 ? -10.862 6.808 -5.101 1.00 89.69 220 ALA A O 1
ATOM 1767 N N . TYR A 1 221 ? -9.927 8.628 -4.188 1.00 91.00 221 TYR A N 1
ATOM 1768 C CA . TYR A 1 221 ? -9.831 8.053 -2.849 1.00 91.00 221 TYR A CA 1
ATOM 1769 C C . TYR A 1 221 ? -11.214 7.846 -2.213 1.00 91.00 221 TYR A C 1
ATOM 1771 O O . TYR A 1 221 ? -11.505 6.761 -1.715 1.00 91.00 221 TYR A O 1
ATOM 1779 N N . ARG A 1 222 ? -12.109 8.839 -2.261 1.00 89.69 222 ARG A N 1
ATOM 1780 C CA . ARG A 1 222 ? -13.464 8.712 -1.697 1.00 89.69 222 ARG A CA 1
ATOM 1781 C C . ARG A 1 222 ? -14.334 7.724 -2.465 1.00 89.69 222 ARG A C 1
ATOM 1783 O O . ARG A 1 222 ? -15.084 6.992 -1.832 1.00 89.69 222 ARG A O 1
ATOM 1790 N N . SER A 1 223 ? -14.209 7.639 -3.789 1.00 88.62 223 SER A N 1
ATOM 1791 C CA . SER A 1 223 ? -14.949 6.647 -4.581 1.00 88.62 223 SER A CA 1
ATOM 1792 C C . SER A 1 223 ? -14.518 5.207 -4.285 1.00 88.62 223 SER A C 1
ATOM 1794 O O . SER A 1 223 ? -15.308 4.284 -4.479 1.00 88.62 223 SER A O 1
ATOM 1796 N N . SER A 1 224 ? -13.305 5.006 -3.755 1.00 89.75 224 SER A N 1
ATOM 1797 C CA . SER A 1 224 ? -12.850 3.696 -3.276 1.00 89.75 224 SER A CA 1
ATOM 1798 C C . SER A 1 224 ? -13.526 3.254 -1.971 1.00 89.75 224 SER A C 1
ATOM 1800 O O . SER A 1 224 ? -13.377 2.103 -1.582 1.00 89.75 224 SER A O 1
ATOM 1802 N N . GLN A 1 225 ? -14.275 4.129 -1.290 1.00 89.00 225 GLN A N 1
ATOM 1803 C CA . GLN A 1 225 ? -14.831 3.843 0.029 1.00 89.00 225 GLN A CA 1
ATOM 1804 C C . GLN A 1 225 ? -15.685 2.567 0.064 1.00 89.00 225 GLN A C 1
ATOM 1806 O O . GLN A 1 225 ? -16.533 2.298 -0.801 1.00 89.00 225 GLN A O 1
ATOM 1811 N N . ILE A 1 226 ? -15.470 1.790 1.123 1.00 84.62 226 ILE A N 1
ATOM 1812 C CA . ILE A 1 226 ? -16.367 0.707 1.515 1.00 84.62 226 ILE A CA 1
ATOM 1813 C C . ILE A 1 226 ? -17.627 1.332 2.117 1.00 84.62 226 ILE A C 1
ATOM 1815 O O . ILE A 1 226 ? -17.549 2.151 3.032 1.00 84.62 226 ILE A O 1
ATOM 1819 N N . THR A 1 227 ? -18.782 0.989 1.552 1.00 83.94 227 THR A N 1
ATOM 1820 C CA . THR A 1 227 ? -20.088 1.501 1.987 1.00 83.94 227 THR A CA 1
ATOM 1821 C C . THR A 1 227 ? -20.471 0.940 3.348 1.00 83.94 227 THR A C 1
ATOM 1823 O O . THR A 1 227 ? -20.913 1.688 4.215 1.00 83.94 227 THR A O 1
ATOM 1826 N N . ASP A 1 228 ? -20.238 -0.354 3.546 1.00 87.81 228 ASP A N 1
ATOM 1827 C CA . ASP A 1 228 ? -20.510 -1.036 4.804 1.00 87.81 228 ASP A CA 1
ATOM 1828 C C . ASP A 1 228 ? -19.484 -0.665 5.876 1.00 87.81 228 ASP A C 1
ATOM 1830 O O . ASP A 1 228 ? -18.316 -0.386 5.586 1.00 87.81 228 ASP A O 1
ATOM 1834 N N . VAL A 1 229 ? -19.929 -0.688 7.130 1.00 90.12 229 VAL A N 1
ATOM 1835 C CA . VAL A 1 229 ? -19.045 -0.572 8.288 1.00 90.12 229 VAL A CA 1
ATOM 1836 C C . VAL A 1 229 ? -18.382 -1.928 8.506 1.00 90.12 229 VAL A C 1
ATOM 1838 O O . VAL A 1 229 ? -19.053 -2.919 8.794 1.00 90.12 229 VAL A O 1
ATOM 1841 N N . LEU A 1 230 ? -17.063 -1.985 8.350 1.00 92.19 230 LEU A N 1
ATOM 1842 C CA . LEU A 1 230 ? -16.297 -3.198 8.596 1.00 92.19 230 LEU A CA 1
ATOM 1843 C C . LEU A 1 230 ? -16.042 -3.374 10.097 1.00 92.19 230 LEU A C 1
ATOM 1845 O O . LEU A 1 230 ? -15.530 -2.443 10.726 1.00 92.19 230 LEU A O 1
ATOM 1849 N N . PRO A 1 231 ? -16.333 -4.555 10.668 1.00 93.06 231 PRO A N 1
ATOM 1850 C CA . PRO A 1 231 ? -15.951 -4.854 12.037 1.00 93.06 231 PRO A CA 1
ATOM 1851 C C . PRO A 1 231 ? -14.434 -5.027 12.152 1.00 93.06 231 PRO A C 1
ATOM 1853 O O . PRO A 1 231 ? -13.745 -5.385 11.191 1.00 93.06 231 PRO A O 1
ATOM 1856 N N . GLU A 1 232 ? -13.917 -4.812 13.357 1.00 94.06 232 GLU A N 1
ATOM 1857 C CA . GLU A 1 232 ? -12.534 -5.143 13.690 1.00 94.06 232 GLU A CA 1
ATOM 1858 C C . GLU A 1 232 ? -12.279 -6.643 13.537 1.00 94.06 232 GLU A C 1
ATOM 1860 O O . GLU A 1 232 ? -13.023 -7.471 14.064 1.00 94.06 232 GLU A O 1
ATOM 1865 N N . ALA A 1 233 ? -11.211 -6.996 12.827 1.00 93.94 233 ALA A N 1
ATOM 1866 C CA . ALA A 1 233 ? -10.821 -8.383 12.634 1.00 93.94 233 ALA A CA 1
ATOM 1867 C C . ALA A 1 233 ? -9.357 -8.496 12.181 1.00 93.94 233 ALA A C 1
ATOM 1869 O O . ALA A 1 233 ? -8.830 -7.616 11.498 1.00 93.94 233 ALA A O 1
ATOM 1870 N N . PRO A 1 234 ? -8.687 -9.613 12.472 1.00 94.00 234 PRO A N 1
ATOM 1871 C CA . PRO A 1 234 ? -7.584 -10.076 11.648 1.00 94.00 234 PRO A CA 1
ATOM 1872 C C . PRO A 1 234 ? -8.123 -10.493 10.275 1.00 94.00 234 PRO A C 1
ATOM 1874 O O . PRO A 1 234 ? -9.069 -11.275 10.171 1.00 94.00 234 PRO A O 1
ATOM 1877 N N . ILE A 1 235 ? -7.519 -9.984 9.207 1.00 94.62 235 ILE A N 1
ATOM 1878 C CA . ILE A 1 235 ? -7.878 -10.317 7.830 1.00 94.62 235 ILE A CA 1
ATOM 1879 C C . ILE A 1 235 ? -6.670 -10.859 7.082 1.00 94.62 235 ILE A C 1
ATOM 1881 O O . ILE A 1 235 ? -5.534 -10.429 7.289 1.00 94.62 235 ILE A O 1
ATOM 1885 N N . ARG A 1 236 ? -6.935 -11.780 6.160 1.00 95.06 236 ARG A N 1
ATOM 1886 C CA . ARG A 1 236 ? -5.949 -12.243 5.187 1.00 95.06 236 ARG A CA 1
ATOM 1887 C C . ARG A 1 236 ? -6.232 -11.594 3.846 1.00 95.06 236 ARG A C 1
ATOM 1889 O O . ARG A 1 236 ? -7.393 -11.510 3.440 1.00 95.06 236 ARG A O 1
ATOM 1896 N N . ILE A 1 237 ? -5.183 -11.130 3.182 1.00 95.19 237 ILE A N 1
ATOM 1897 C CA . ILE A 1 237 ? -5.236 -10.566 1.834 1.00 95.19 237 ILE A CA 1
ATOM 1898 C C . ILE A 1 237 ? -4.245 -11.335 0.976 1.00 95.19 237 ILE A C 1
ATOM 1900 O O . ILE A 1 237 ? -3.064 -11.388 1.306 1.00 95.19 237 ILE A O 1
ATOM 1904 N N . SER A 1 238 ? -4.710 -11.898 -0.133 1.00 94.31 238 SER A N 1
ATOM 1905 C CA . SER A 1 238 ? -3.841 -12.544 -1.116 1.00 94.31 238 SER A CA 1
ATOM 1906 C C . SER A 1 238 ? -3.809 -11.731 -2.403 1.00 94.31 238 SER A C 1
ATOM 1908 O O . SER A 1 238 ? -4.821 -11.163 -2.812 1.00 94.31 238 SER A O 1
ATOM 1910 N N . SER A 1 239 ? -2.635 -11.643 -3.019 1.00 91.31 239 SER A N 1
ATOM 1911 C CA . SER A 1 239 ? -2.380 -10.809 -4.186 1.00 91.31 239 SER A CA 1
ATOM 1912 C C . SER A 1 239 ? -1.472 -11.515 -5.176 1.00 91.31 239 SER A C 1
ATOM 1914 O O . SER A 1 239 ? -0.410 -12.022 -4.810 1.00 91.31 239 SER A O 1
ATOM 1916 N N . MET A 1 240 ? -1.865 -11.479 -6.449 1.00 89.69 240 MET A N 1
ATOM 1917 C CA . MET A 1 240 ? -0.971 -11.783 -7.557 1.00 89.69 240 MET A CA 1
ATOM 1918 C C . MET A 1 240 ? -0.371 -10.484 -8.097 1.00 89.69 240 MET A C 1
ATOM 1920 O O . MET A 1 240 ? -1.091 -9.548 -8.461 1.00 89.69 240 MET A O 1
ATOM 1924 N N . ALA A 1 241 ? 0.956 -10.432 -8.174 1.00 89.69 241 ALA A N 1
ATOM 1925 C CA . ALA A 1 241 ? 1.678 -9.269 -8.671 1.00 89.69 241 ALA A CA 1
ATOM 1926 C C . ALA A 1 241 ? 2.821 -9.675 -9.603 1.00 89.69 241 ALA A C 1
ATOM 1928 O O . ALA A 1 241 ? 3.452 -10.711 -9.413 1.00 89.69 241 ALA A O 1
ATOM 1929 N N . SER A 1 242 ? 3.101 -8.837 -10.599 1.00 87.62 242 SER A N 1
ATOM 1930 C CA . SER A 1 242 ? 4.403 -8.818 -11.263 1.00 87.62 242 SER A CA 1
ATOM 1931 C C . SER A 1 242 ? 5.282 -7.863 -10.476 1.00 87.62 242 SER A C 1
ATOM 1933 O O . SER A 1 242 ? 4.914 -6.699 -10.315 1.00 87.62 242 SER A O 1
ATOM 1935 N N . LEU A 1 243 ? 6.430 -8.327 -9.989 1.00 87.62 243 LEU A N 1
ATOM 1936 C CA . LEU A 1 243 ? 7.373 -7.463 -9.283 1.00 87.62 243 LEU A CA 1
ATOM 1937 C C . LEU A 1 243 ? 8.258 -6.652 -10.233 1.00 87.62 243 LEU A C 1
ATOM 1939 O O . LEU A 1 243 ? 9.181 -6.028 -9.738 1.00 87.62 243 LEU A O 1
ATOM 1943 N N . GLY A 1 244 ? 7.996 -6.651 -11.546 1.00 82.19 244 GLY A N 1
ATOM 1944 C CA . GLY A 1 244 ? 8.732 -5.854 -12.534 1.00 82.19 244 GLY A CA 1
ATOM 1945 C C . GLY A 1 244 ? 10.197 -6.271 -12.722 1.00 82.19 244 GLY A C 1
ATOM 1946 O O . GLY A 1 244 ? 10.617 -7.333 -12.264 1.00 82.19 244 GLY A O 1
ATOM 1947 N N . SER A 1 245 ? 10.972 -5.428 -13.402 1.00 78.50 245 SER A N 1
ATOM 1948 C CA . SER A 1 245 ? 12.405 -5.626 -13.674 1.00 78.50 245 SER A CA 1
ATOM 1949 C C . SER A 1 245 ? 13.147 -4.309 -13.408 1.00 78.50 245 SER A C 1
ATOM 1951 O O . SER A 1 245 ? 12.686 -3.286 -13.923 1.00 78.50 245 SER A O 1
ATOM 1953 N N . PRO A 1 246 ? 14.217 -4.277 -12.584 1.00 80.25 246 PRO A N 1
ATOM 1954 C CA . PRO A 1 246 ? 14.741 -5.369 -11.755 1.00 80.25 246 PRO A CA 1
ATOM 1955 C C . PRO A 1 246 ? 13.727 -5.772 -10.682 1.00 80.25 246 PRO A C 1
ATOM 1957 O O . PRO A 1 246 ? 12.859 -4.984 -10.349 1.00 80.25 246 PRO A O 1
ATOM 1960 N N . ARG A 1 247 ? 13.804 -6.977 -10.113 1.00 85.12 247 ARG A N 1
ATOM 1961 C CA . ARG A 1 247 ? 12.784 -7.472 -9.168 1.00 85.12 247 ARG A CA 1
ATOM 1962 C C . ARG A 1 247 ? 12.530 -6.496 -8.004 1.00 85.12 247 ARG A C 1
ATOM 1964 O O . ARG A 1 247 ? 13.428 -6.219 -7.218 1.00 85.12 247 ARG A O 1
ATOM 1971 N N . GLY A 1 248 ? 11.293 -6.021 -7.883 1.00 89.31 248 GLY A N 1
ATOM 1972 C CA . GLY A 1 248 ? 10.829 -5.157 -6.799 1.00 89.31 248 GLY A CA 1
ATOM 1973 C C . GLY A 1 248 ? 10.285 -5.912 -5.583 1.00 89.31 248 GLY A C 1
ATOM 1974 O O . GLY A 1 248 ? 10.507 -7.110 -5.405 1.00 89.31 248 GLY A O 1
ATOM 1975 N N . TRP A 1 249 ? 9.517 -5.201 -4.760 1.00 91.00 249 TRP A N 1
ATOM 1976 C CA . TRP A 1 249 ? 8.874 -5.710 -3.547 1.00 91.00 249 TRP A CA 1
ATOM 1977 C C . TRP A 1 249 ? 7.386 -5.382 -3.529 1.00 91.00 249 TRP A C 1
ATOM 1979 O O . TRP A 1 249 ? 6.926 -4.488 -4.237 1.00 91.00 249 TRP A O 1
ATOM 1989 N N . LEU A 1 250 ? 6.640 -6.109 -2.698 1.00 92.62 250 LEU A N 1
ATOM 1990 C CA . LEU A 1 250 ? 5.216 -5.910 -2.466 1.00 92.62 250 LEU A CA 1
ATOM 1991 C C . LEU A 1 250 ? 4.967 -5.834 -0.961 1.00 92.62 250 LEU A C 1
ATOM 1993 O O . LEU A 1 250 ? 5.395 -6.719 -0.225 1.00 92.62 250 LEU A O 1
ATOM 1997 N N . VAL A 1 251 ? 4.259 -4.799 -0.520 1.00 93.44 251 VAL A N 1
ATOM 1998 C CA . VAL A 1 251 ? 3.886 -4.593 0.883 1.00 93.44 251 VAL A CA 1
ATOM 1999 C C . VAL A 1 251 ? 2.438 -4.135 0.993 1.00 93.44 251 VAL A C 1
ATOM 2001 O O . VAL A 1 251 ? 1.890 -3.526 0.070 1.00 93.44 251 VAL A O 1
ATOM 2004 N N . VAL A 1 252 ? 1.823 -4.405 2.142 1.00 95.00 252 VAL A N 1
ATOM 2005 C CA . VAL A 1 252 ? 0.493 -3.897 2.485 1.00 95.00 252 VAL A CA 1
ATOM 2006 C C . VAL A 1 252 ? 0.600 -3.067 3.758 1.00 95.00 252 VAL A C 1
ATOM 2008 O O . VAL A 1 252 ? 1.218 -3.490 4.737 1.00 95.00 252 VAL A O 1
ATOM 2011 N N . LYS A 1 253 ? 0.037 -1.860 3.724 1.00 95.25 253 LYS A N 1
ATOM 2012 C CA . LYS A 1 253 ? 0.078 -0.888 4.818 1.00 95.25 253 LYS A CA 1
ATOM 2013 C C . LYS A 1 253 ? -1.333 -0.518 5.252 1.00 95.25 253 LYS A C 1
ATOM 2015 O O . LYS A 1 253 ? -2.208 -0.288 4.417 1.00 95.25 253 LYS A O 1
ATOM 2020 N N . MET A 1 254 ? -1.527 -0.420 6.558 1.00 95.19 254 MET A N 1
ATOM 2021 C CA . MET A 1 254 ? -2.747 0.075 7.186 1.00 95.19 254 MET A CA 1
ATOM 2022 C C . MET A 1 254 ? -2.493 1.487 7.687 1.00 95.19 254 MET A C 1
ATOM 2024 O O . MET A 1 254 ? -1.542 1.700 8.425 1.00 95.19 254 MET A O 1
ATOM 2028 N N . TYR A 1 255 ? -3.321 2.452 7.308 1.00 96.00 255 TYR A N 1
ATOM 2029 C CA . TYR A 1 255 ? -3.159 3.852 7.696 1.00 96.00 255 TYR A CA 1
ATOM 2030 C C . TYR A 1 255 ? -4.219 4.260 8.708 1.00 96.00 255 TYR A C 1
ATOM 2032 O O . TYR A 1 255 ? -5.395 3.940 8.536 1.00 96.00 255 TYR A O 1
ATOM 2040 N N . TYR A 1 256 ? -3.816 5.005 9.733 1.00 94.31 256 TYR A N 1
ATOM 2041 C CA . TYR A 1 256 ? -4.691 5.502 10.795 1.00 94.31 256 TYR A CA 1
ATOM 2042 C C . TYR A 1 256 ? -4.313 6.931 11.192 1.00 94.31 256 TYR A C 1
ATOM 2044 O O . TYR A 1 256 ? -3.188 7.378 10.961 1.00 94.31 256 TYR A O 1
ATOM 2052 N N . LEU A 1 257 ? -5.255 7.665 11.783 1.00 91.19 257 LEU A N 1
ATOM 2053 C CA . LEU A 1 257 ? -5.024 9.035 12.240 1.00 91.19 257 LEU A CA 1
ATOM 2054 C C . LEU A 1 257 ? -4.639 9.043 13.724 1.00 91.19 257 LEU A C 1
ATOM 2056 O O . LEU A 1 257 ? -5.377 8.532 14.558 1.00 91.19 257 LEU A O 1
ATOM 2060 N N . GLN A 1 258 ? -3.514 9.668 14.068 1.00 88.69 258 GLN A N 1
ATOM 2061 C CA . GLN A 1 258 ? -3.092 9.862 15.455 1.00 88.69 258 GLN A CA 1
ATOM 2062 C C . GLN A 1 258 ? -2.647 11.308 15.663 1.00 88.69 258 GLN A C 1
ATOM 2064 O O . GLN A 1 258 ? -1.717 11.776 15.006 1.00 88.69 258 GLN A O 1
ATOM 2069 N N . SER A 1 259 ? -3.314 12.023 16.574 1.00 85.31 259 SER A N 1
ATOM 2070 C CA . SER A 1 259 ? -3.015 13.431 16.886 1.00 85.31 259 SER A CA 1
ATOM 2071 C C . SER A 1 259 ? -2.927 14.316 15.631 1.00 85.31 259 SER A C 1
ATOM 2073 O O . SER A 1 259 ? -1.989 15.089 15.461 1.00 85.31 259 SER A O 1
ATOM 2075 N N . GLY A 1 260 ? -3.870 14.138 14.699 1.00 83.06 260 GLY A N 1
ATOM 2076 C CA . GLY A 1 260 ? -3.938 14.900 13.447 1.00 83.06 260 GLY A CA 1
ATOM 2077 C C . GLY A 1 260 ? -2.925 14.500 12.368 1.00 83.06 260 GLY A C 1
ATOM 2078 O O . GLY A 1 260 ? -2.962 15.072 11.283 1.00 83.06 260 GLY A O 1
ATOM 2079 N N . THR A 1 261 ? -2.059 13.512 12.616 1.00 88.81 261 THR A N 1
ATOM 2080 C CA . THR A 1 261 ? -1.060 13.020 11.654 1.00 88.81 261 THR A CA 1
ATOM 2081 C C . THR A 1 261 ? -1.394 11.596 11.222 1.00 88.81 261 THR A C 1
ATOM 2083 O O . THR A 1 261 ? -1.718 10.749 12.055 1.00 88.81 261 THR A O 1
ATOM 2086 N N . VAL A 1 262 ? -1.306 11.311 9.920 1.00 93.38 262 VAL A N 1
ATOM 2087 C CA . VAL A 1 262 ? -1.508 9.949 9.411 1.00 93.38 262 VAL A CA 1
ATOM 2088 C C . VAL A 1 262 ? -0.271 9.102 9.697 1.00 93.38 262 VAL A C 1
ATOM 2090 O O . VAL A 1 262 ? 0.840 9.413 9.263 1.00 93.38 262 VAL A O 1
ATOM 2093 N N . ARG A 1 263 ? -0.481 8.016 10.435 1.00 93.06 263 ARG A N 1
ATOM 2094 C CA . ARG A 1 263 ? 0.501 6.972 10.731 1.00 93.06 263 ARG A CA 1
ATOM 2095 C C . ARG A 1 263 ? 0.148 5.692 9.991 1.00 93.06 263 ARG A C 1
ATOM 2097 O O . ARG A 1 263 ? -0.903 5.613 9.353 1.00 93.06 263 ARG A O 1
ATOM 2104 N N . HIS A 1 264 ? 1.056 4.724 10.025 1.00 93.12 264 HIS A N 1
ATOM 2105 C CA . HIS A 1 264 ? 0.849 3.451 9.362 1.00 93.12 264 HIS A CA 1
ATOM 2106 C C . HIS A 1 264 ? 1.379 2.277 10.175 1.00 93.12 264 HIS A C 1
ATOM 2108 O O . HIS A 1 264 ? 2.439 2.372 10.791 1.00 93.12 264 HIS A O 1
ATOM 2114 N N . ASP A 1 265 ? 0.657 1.168 10.082 1.00 90.75 265 ASP A N 1
ATOM 2115 C CA . ASP A 1 265 ? 1.107 -0.158 10.466 1.00 90.75 265 ASP A CA 1
ATOM 2116 C C . ASP A 1 265 ? 1.412 -0.983 9.217 1.00 90.75 265 ASP A C 1
ATOM 2118 O O . ASP A 1 265 ? 0.878 -0.750 8.126 1.00 90.75 265 ASP A O 1
ATOM 2122 N N . SER A 1 266 ? 2.302 -1.956 9.376 1.00 88.81 266 SER A N 1
ATOM 2123 C CA . SER A 1 266 ? 2.612 -2.918 8.320 1.00 88.81 266 SER A CA 1
ATOM 2124 C C . SER A 1 266 ? 1.749 -4.154 8.506 1.00 88.81 266 SER A C 1
ATOM 2126 O O . SER A 1 266 ? 1.600 -4.625 9.630 1.00 88.81 266 SER A O 1
ATOM 2128 N N . CYS A 1 267 ? 1.193 -4.674 7.416 1.00 91.56 267 CYS A N 1
ATOM 2129 C CA . CYS A 1 267 ? 0.710 -6.045 7.415 1.00 91.56 267 CYS A CA 1
ATOM 2130 C C . CYS A 1 267 ? 1.898 -6.978 7.224 1.00 91.56 267 CYS A C 1
ATOM 2132 O O . CYS A 1 267 ? 2.759 -6.716 6.380 1.00 91.56 267 CYS A O 1
ATOM 2134 N N . ASP A 1 268 ? 1.914 -8.065 7.980 1.00 85.88 268 ASP A N 1
ATOM 2135 C CA . ASP A 1 268 ? 3.013 -9.017 7.946 1.00 85.88 268 ASP A CA 1
ATOM 2136 C C . ASP A 1 268 ? 2.844 -9.967 6.748 1.00 85.88 268 ASP A C 1
ATOM 2138 O O . ASP A 1 268 ? 1.743 -10.453 6.447 1.00 85.88 268 ASP A O 1
ATOM 2142 N N . ASP A 1 269 ? 3.939 -10.196 6.025 1.00 79.62 269 ASP A N 1
ATOM 2143 C CA . ASP A 1 269 ? 4.005 -11.083 4.873 1.00 79.62 269 ASP A CA 1
ATOM 2144 C C . ASP A 1 269 ? 4.038 -12.543 5.331 1.00 79.62 269 ASP A C 1
ATOM 2146 O O . ASP A 1 269 ? 5.049 -13.093 5.753 1.00 79.62 269 ASP A O 1
ATOM 2150 N N . THR A 1 270 ? 2.891 -13.206 5.231 1.00 73.50 270 THR A N 1
ATOM 2151 C CA . THR A 1 270 ? 2.776 -14.628 5.588 1.00 73.50 270 THR A CA 1
ATOM 2152 C C . THR A 1 270 ? 3.336 -15.553 4.513 1.00 73.50 270 THR A C 1
ATOM 2154 O O . THR A 1 270 ? 3.737 -16.678 4.808 1.00 73.50 270 THR A O 1
ATOM 2157 N N . GLN A 1 271 ? 3.346 -15.102 3.256 1.00 79.88 271 GLN A N 1
ATOM 2158 C CA . GLN A 1 271 ? 3.855 -15.878 2.133 1.00 79.88 271 GLN A CA 1
ATOM 2159 C C . GLN A 1 271 ? 4.203 -14.960 0.958 1.00 79.88 271 GLN A C 1
ATOM 2161 O O . GLN A 1 271 ? 3.403 -14.099 0.603 1.00 79.88 271 GLN A O 1
ATOM 2166 N N . LEU A 1 272 ? 5.348 -15.180 0.308 1.00 83.94 272 LEU A N 1
ATOM 2167 C CA . LEU A 1 272 ? 5.700 -14.560 -0.973 1.00 83.94 272 LEU A CA 1
ATOM 2168 C C . LEU A 1 272 ? 6.389 -15.611 -1.846 1.00 83.94 272 LEU A C 1
ATOM 2170 O O . LEU A 1 272 ? 7.568 -15.909 -1.670 1.00 83.94 272 LEU A O 1
ATOM 2174 N N . VAL A 1 273 ? 5.632 -16.215 -2.763 1.00 86.19 273 VAL A N 1
ATOM 2175 C CA . VAL A 1 273 ? 6.106 -17.339 -3.586 1.00 86.19 273 VAL A CA 1
ATOM 2176 C C . VAL A 1 273 ? 6.229 -16.909 -5.034 1.00 86.19 273 VAL A C 1
ATOM 2178 O O . VAL A 1 273 ? 5.307 -16.309 -5.583 1.00 86.19 273 VAL A O 1
ATOM 2181 N N . ASN A 1 274 ? 7.346 -17.263 -5.670 1.00 84.75 274 ASN A N 1
ATOM 2182 C CA . ASN A 1 274 ? 7.497 -17.122 -7.115 1.00 84.75 274 ASN A CA 1
ATOM 2183 C C . ASN A 1 274 ? 6.445 -17.968 -7.832 1.00 84.75 274 ASN A C 1
ATOM 2185 O O . ASN A 1 274 ? 6.315 -19.164 -7.578 1.00 84.75 274 ASN A O 1
ATOM 2189 N N . PHE A 1 275 ? 5.706 -17.343 -8.738 1.00 80.12 275 PHE A N 1
ATOM 2190 C CA . PHE A 1 275 ? 4.628 -17.980 -9.468 1.00 80.12 275 PHE A CA 1
ATOM 2191 C C . PHE A 1 275 ? 5.032 -18.157 -10.938 1.00 80.12 275 PHE A C 1
ATOM 2193 O O . PHE A 1 275 ? 5.393 -17.178 -11.592 1.00 80.12 275 PHE A O 1
ATOM 2200 N N . PRO A 1 276 ? 5.015 -19.384 -11.487 1.00 78.56 276 PRO A N 1
ATOM 2201 C CA . PRO A 1 276 ? 5.492 -19.620 -12.841 1.00 78.56 276 PRO A CA 1
ATOM 2202 C C . PRO A 1 276 ? 4.542 -19.022 -13.885 1.00 78.56 276 PRO A C 1
ATOM 2204 O O . PRO A 1 276 ? 3.318 -19.107 -13.767 1.00 78.56 276 PRO A O 1
ATOM 2207 N N . LEU A 1 277 ? 5.114 -18.501 -14.975 1.00 71.56 277 LEU A N 1
ATOM 2208 C CA . LEU A 1 277 ? 4.375 -17.960 -16.125 1.00 71.56 277 LEU A CA 1
ATOM 2209 C C . LEU A 1 277 ? 3.349 -18.951 -16.705 1.00 71.56 277 LEU A C 1
ATOM 2211 O O . LEU A 1 277 ? 2.267 -18.546 -17.134 1.00 71.56 277 LEU A O 1
ATOM 2215 N N . SER A 1 278 ? 3.670 -20.249 -16.705 1.00 70.69 278 SER A N 1
ATOM 2216 C CA . SER A 1 278 ? 2.796 -21.321 -17.203 1.00 70.69 278 SER A CA 1
ATOM 2217 C C . SER A 1 278 ? 1.497 -21.462 -16.403 1.00 70.69 278 SER A C 1
ATOM 2219 O O . SER A 1 278 ? 0.473 -21.840 -16.972 1.00 70.69 278 SER A O 1
ATOM 2221 N N . GLY A 1 279 ? 1.519 -21.111 -15.114 1.00 73.81 279 GLY A N 1
ATOM 2222 C CA . GLY A 1 279 ? 0.368 -21.179 -14.215 1.00 73.81 279 GLY A CA 1
ATOM 2223 C C . GLY A 1 279 ? -0.547 -19.955 -14.265 1.00 73.81 279 GLY A C 1
ATOM 2224 O O . GLY A 1 279 ? -1.590 -19.959 -13.614 1.00 73.81 279 GLY A O 1
ATOM 2225 N N . LEU A 1 280 ? -0.185 -18.892 -14.998 1.00 74.38 280 LEU A N 1
ATOM 2226 C CA . LEU A 1 280 ? -0.945 -17.639 -14.979 1.00 74.38 280 LEU A CA 1
ATOM 2227 C C . LEU A 1 280 ? -2.362 -17.799 -15.564 1.00 74.38 280 LEU A C 1
ATOM 2229 O O . LEU A 1 280 ? -2.551 -18.495 -16.576 1.00 74.38 280 LEU A O 1
ATOM 2233 N N . PRO A 1 281 ? -3.364 -17.081 -15.024 1.00 75.00 281 PRO A N 1
ATOM 2234 C CA . PRO A 1 281 ? -4.687 -16.999 -15.631 1.00 75.00 281 PRO A CA 1
ATOM 2235 C C . PRO A 1 281 ? -4.620 -16.528 -17.091 1.00 75.00 281 PRO A C 1
ATOM 2237 O O . PRO A 1 281 ? -3.820 -15.662 -17.459 1.00 75.00 281 PRO A O 1
ATOM 2240 N N . ALA A 1 282 ? -5.496 -17.057 -17.953 1.00 70.62 282 ALA A N 1
ATOM 2241 C CA . ALA A 1 282 ? -5.490 -16.751 -19.391 1.00 70.62 282 ALA A CA 1
ATOM 2242 C C . ALA A 1 282 ? -5.623 -15.243 -19.693 1.00 70.62 282 ALA A C 1
ATOM 2244 O O . ALA A 1 282 ? -5.034 -14.735 -20.649 1.00 70.62 282 ALA A O 1
ATOM 2245 N N . ARG A 1 283 ? -6.365 -14.514 -18.847 1.00 65.56 283 ARG A N 1
ATOM 2246 C CA . ARG A 1 283 ? -6.551 -13.056 -18.934 1.00 65.56 283 ARG A CA 1
ATOM 2247 C C . ARG A 1 283 ? -5.246 -12.286 -18.715 1.00 65.56 283 ARG A C 1
ATOM 2249 O O . ARG A 1 283 ? -5.045 -11.249 -19.341 1.00 65.56 283 ARG A O 1
ATOM 2256 N N . MET A 1 284 ? -4.362 -12.806 -17.863 1.00 65.38 284 MET A N 1
ATOM 2257 C CA . MET A 1 284 ? -3.051 -12.220 -17.584 1.00 65.38 284 MET A CA 1
ATOM 2258 C C . MET A 1 284 ? -2.037 -12.604 -18.654 1.00 65.38 284 MET A C 1
ATOM 2260 O O . MET A 1 284 ? -1.343 -11.728 -19.155 1.00 65.38 284 MET A O 1
ATOM 2264 N N . ARG A 1 285 ? -2.025 -13.866 -19.106 1.00 66.00 285 ARG A N 1
ATOM 2265 C CA . ARG A 1 285 ? -1.132 -14.319 -20.190 1.00 66.00 285 ARG A CA 1
ATOM 2266 C C . ARG A 1 285 ? -1.219 -13.442 -21.442 1.00 66.00 285 ARG A C 1
ATOM 2268 O O . ARG A 1 285 ? -0.187 -13.102 -22.009 1.00 66.00 285 ARG A O 1
ATOM 2275 N N . LYS A 1 286 ? -2.423 -13.002 -21.829 1.00 59.16 286 LYS A N 1
ATOM 2276 C CA . LYS A 1 286 ? -2.624 -12.085 -22.970 1.00 59.16 286 LYS A CA 1
ATOM 2277 C C . LYS A 1 286 ? -1.950 -10.716 -22.797 1.00 59.16 286 LYS A C 1
ATOM 2279 O O . LYS A 1 286 ? -1.586 -10.108 -23.793 1.00 59.16 286 LYS A O 1
ATOM 2284 N N . LYS A 1 287 ? -1.789 -10.235 -21.560 1.00 54.88 287 LYS A N 1
ATOM 2285 C CA . LYS A 1 287 ? -1.159 -8.940 -21.241 1.00 54.88 287 LYS A CA 1
ATOM 2286 C C . LYS A 1 287 ? 0.362 -9.025 -21.069 1.00 54.88 287 LYS A C 1
ATOM 2288 O O . LYS A 1 287 ? 1.013 -7.992 -21.066 1.00 54.88 287 LYS A O 1
ATOM 2293 N N . VAL A 1 288 ? 0.908 -10.232 -20.912 1.00 57.06 288 VAL A N 1
ATOM 2294 C CA . VAL A 1 288 ? 2.338 -10.491 -20.645 1.00 57.06 288 VAL A CA 1
ATOM 2295 C C . VAL A 1 288 ? 3.115 -10.827 -21.929 1.00 57.06 288 VAL A C 1
ATOM 2297 O O . VAL A 1 288 ? 4.335 -10.757 -21.952 1.00 57.06 288 VAL A O 1
ATOM 2300 N N . GLN A 1 289 ? 2.427 -11.165 -23.025 1.00 50.56 289 GLN A N 1
ATOM 2301 C CA . GLN A 1 289 ? 3.028 -11.639 -24.283 1.00 50.56 289 GLN A CA 1
ATOM 2302 C C . GLN A 1 289 ? 3.585 -10.540 -25.209 1.00 50.56 289 GLN A C 1
ATOM 2304 O O . GLN A 1 289 ? 3.419 -10.625 -26.427 1.00 50.56 289 GLN A O 1
ATOM 2309 N N . VAL A 1 290 ? 4.274 -9.531 -24.679 1.00 44.31 290 VAL A N 1
ATOM 2310 C CA . VAL A 1 290 ? 4.969 -8.558 -25.532 1.00 44.31 290 VAL A CA 1
ATOM 2311 C C . VAL A 1 290 ? 6.447 -8.533 -25.156 1.00 44.31 290 VAL A C 1
ATOM 2313 O O . VAL A 1 290 ? 6.803 -8.141 -24.053 1.00 44.31 290 VAL A O 1
ATOM 2316 N N . GLY A 1 291 ? 7.295 -8.995 -26.082 1.00 48.38 291 GLY A N 1
ATOM 2317 C CA . GLY A 1 291 ? 8.759 -8.948 -25.983 1.00 48.38 291 GLY A CA 1
ATOM 2318 C C . GLY A 1 291 ? 9.446 -10.211 -25.477 1.00 48.38 291 GLY A C 1
ATOM 2319 O O . GLY A 1 291 ? 8.814 -11.110 -24.930 1.00 48.38 291 GLY A O 1
ATOM 2320 N N . TYR A 1 292 ? 10.767 -10.247 -25.668 1.00 42.47 292 TYR A N 1
ATOM 2321 C CA . TYR A 1 292 ? 11.751 -11.272 -25.271 1.00 42.47 292 TYR A CA 1
ATOM 2322 C C . TYR A 1 292 ? 11.839 -11.507 -23.741 1.00 42.47 292 TYR A C 1
ATOM 2324 O O . TYR A 1 292 ? 12.855 -11.963 -23.224 1.00 42.47 292 TYR A O 1
ATOM 2332 N N . ILE A 1 293 ? 10.795 -11.153 -22.988 1.00 49.16 293 ILE A N 1
ATOM 2333 C CA . ILE A 1 293 ? 10.774 -11.170 -21.531 1.00 49.16 293 ILE A CA 1
ATOM 2334 C C . ILE A 1 293 ? 10.427 -12.585 -21.085 1.00 49.16 293 ILE A C 1
ATOM 2336 O O . ILE A 1 293 ? 9.264 -12.957 -20.915 1.00 49.16 293 ILE A O 1
ATOM 2340 N N . HIS A 1 294 ? 11.459 -13.404 -20.917 1.00 49.16 294 HIS A N 1
ATOM 2341 C CA . HIS A 1 294 ? 11.272 -14.777 -20.480 1.00 49.16 294 HIS A CA 1
ATOM 2342 C C . HIS A 1 294 ? 10.929 -14.911 -18.990 1.00 49.16 294 HIS A C 1
ATOM 2344 O O . HIS A 1 294 ? 10.471 -15.988 -18.617 1.00 49.16 294 HIS A O 1
ATOM 2350 N N . GLN A 1 295 ? 11.098 -13.890 -18.133 1.00 56.66 295 GLN A N 1
ATOM 2351 C CA . GLN A 1 295 ? 10.926 -14.059 -16.678 1.00 56.66 295 GLN A CA 1
ATOM 2352 C C . GLN A 1 295 ? 10.571 -12.756 -15.928 1.00 56.66 295 GLN A C 1
ATOM 2354 O O . GLN A 1 295 ? 11.352 -12.286 -15.106 1.00 56.66 295 GLN A O 1
ATOM 2359 N N . LEU A 1 296 ? 9.378 -12.175 -16.134 1.00 66.31 296 LEU A N 1
ATOM 2360 C CA . LEU A 1 296 ? 8.874 -11.243 -15.111 1.00 66.31 296 LEU A CA 1
ATOM 2361 C C . LEU A 1 296 ? 8.674 -12.027 -13.800 1.00 66.31 296 LEU A C 1
ATOM 2363 O O . LEU A 1 296 ? 8.040 -13.088 -13.831 1.00 66.31 296 LEU A O 1
ATOM 2367 N N . PRO A 1 297 ? 9.185 -11.539 -12.656 1.00 75.31 297 PRO A N 1
ATOM 2368 C CA . PRO A 1 297 ? 9.021 -12.186 -11.363 1.00 75.31 297 PRO A CA 1
ATOM 2369 C C . PRO A 1 297 ? 7.574 -12.036 -10.889 1.00 75.31 297 PRO A C 1
ATOM 2371 O O . PRO A 1 297 ? 7.234 -11.139 -10.115 1.00 75.31 297 PRO A O 1
ATOM 2374 N N . PHE A 1 298 ? 6.705 -12.920 -11.372 1.00 84.75 298 PHE A N 1
ATOM 2375 C CA . PHE A 1 298 ? 5.365 -13.070 -10.829 1.00 84.75 298 PHE A CA 1
ATOM 2376 C C . PHE A 1 298 ? 5.447 -13.678 -9.441 1.00 84.75 298 PHE A C 1
ATOM 2378 O O . PHE A 1 298 ? 6.207 -14.617 -9.197 1.00 84.75 298 PHE A O 1
ATOM 2385 N N . VAL A 1 299 ? 4.635 -13.150 -8.538 1.00 89.00 299 VAL A N 1
ATOM 2386 C CA . VAL A 1 299 ? 4.500 -13.676 -7.189 1.00 89.00 299 VAL A CA 1
ATOM 2387 C C . VAL A 1 299 ? 3.041 -13.841 -6.818 1.00 89.00 299 VAL A C 1
ATOM 2389 O O . VAL A 1 299 ? 2.186 -13.047 -7.216 1.00 89.00 299 VAL A O 1
ATOM 2392 N N . ASN A 1 300 ? 2.785 -14.878 -6.030 1.00 90.44 300 ASN A N 1
ATOM 2393 C CA . ASN A 1 300 ? 1.584 -14.995 -5.225 1.00 90.44 300 ASN A CA 1
ATOM 2394 C C . ASN A 1 300 ? 1.973 -14.675 -3.780 1.00 90.44 300 ASN A C 1
ATOM 2396 O O . ASN A 1 300 ? 2.840 -15.344 -3.208 1.00 90.44 300 ASN A O 1
ATOM 2400 N N . ALA A 1 301 ? 1.383 -13.619 -3.230 1.00 92.38 301 ALA A N 1
ATOM 2401 C CA . ALA A 1 301 ? 1.695 -13.123 -1.902 1.00 92.38 301 ALA A CA 1
ATOM 2402 C C . ALA A 1 301 ? 0.458 -13.150 -1.004 1.00 92.38 301 ALA A C 1
ATOM 2404 O O . ALA A 1 301 ? -0.642 -12.834 -1.452 1.00 92.38 301 ALA A O 1
ATOM 2405 N N . SER A 1 302 ? 0.647 -13.489 0.267 1.00 93.56 302 SER A N 1
ATOM 2406 C CA . SER A 1 302 ? -0.393 -13.477 1.293 1.00 93.56 302 SER A CA 1
ATOM 2407 C C . SER A 1 302 ? 0.057 -12.628 2.475 1.00 93.56 302 SER A C 1
ATOM 2409 O O . SER A 1 302 ? 1.155 -12.812 3.002 1.00 93.56 302 SER A O 1
ATOM 2411 N N . PHE A 1 303 ? -0.818 -11.739 2.924 1.00 93.81 303 PHE A N 1
ATOM 2412 C CA . PHE A 1 303 ? -0.589 -10.792 4.007 1.00 93.81 303 PHE A CA 1
ATOM 2413 C C . PHE A 1 303 ? -1.631 -10.989 5.098 1.00 93.81 303 PHE A C 1
ATOM 2415 O O . PHE A 1 303 ? -2.807 -11.206 4.796 1.00 93.81 303 PHE A O 1
ATOM 2422 N N . THR A 1 304 ? -1.214 -10.858 6.355 1.00 93.69 304 THR A N 1
ATOM 2423 C CA . THR A 1 304 ? -2.134 -10.781 7.494 1.00 93.69 304 THR A CA 1
ATOM 2424 C C . THR A 1 304 ? -2.138 -9.357 8.034 1.00 93.69 304 THR A C 1
ATOM 2426 O O . THR A 1 304 ? -1.099 -8.823 8.415 1.00 93.69 304 THR A O 1
ATOM 2429 N N . CYS A 1 305 ? -3.314 -8.733 8.043 1.00 94.00 305 CYS A N 1
ATOM 2430 C CA . CYS A 1 305 ? -3.526 -7.382 8.553 1.00 94.00 305 CYS A CA 1
ATOM 2431 C C . CYS A 1 305 ? -4.476 -7.430 9.752 1.00 94.00 305 CYS A C 1
ATOM 2433 O O . CYS A 1 305 ? -5.462 -8.161 9.727 1.00 94.00 305 CYS A O 1
ATOM 2435 N N . VAL A 1 306 ? -4.242 -6.598 10.764 1.00 94.19 306 VAL A N 1
ATOM 2436 C CA . VAL A 1 306 ? -5.184 -6.407 11.876 1.00 94.19 306 VAL A CA 1
ATOM 2437 C C . VAL A 1 306 ? -5.945 -5.107 11.634 1.00 94.19 306 VAL A C 1
ATOM 2439 O O . VAL A 1 306 ? -5.410 -4.024 11.866 1.00 94.19 306 VAL A O 1
ATOM 2442 N N . ILE A 1 307 ? -7.179 -5.197 11.125 1.00 93.94 307 ILE A N 1
ATOM 2443 C CA . ILE A 1 307 ? -8.028 -4.016 10.915 1.00 93.94 307 ILE A CA 1
ATOM 2444 C C . ILE A 1 307 ? -8.742 -3.660 12.220 1.00 93.94 307 ILE A C 1
ATOM 2446 O O . ILE A 1 307 ? -9.264 -4.523 12.917 1.00 93.94 307 ILE A O 1
ATOM 2450 N N . ARG A 1 308 ? -8.742 -2.371 12.550 1.00 94.00 308 ARG A N 1
ATOM 2451 C CA . ARG A 1 308 ? -9.180 -1.791 13.831 1.00 94.00 308 ARG A CA 1
ATOM 2452 C C . ARG A 1 308 ? -9.905 -0.479 13.547 1.00 94.00 308 ARG A C 1
ATOM 2454 O O . ARG A 1 308 ? -9.700 0.084 12.468 1.00 94.00 308 ARG A O 1
ATOM 2461 N N . GLN A 1 309 ? -10.692 0.006 14.497 1.00 92.31 309 GLN A N 1
ATOM 2462 C CA . GLN A 1 309 ? -11.529 1.196 14.375 1.00 92.31 309 GLN A CA 1
ATOM 2463 C C . GLN A 1 309 ? -10.760 2.434 13.889 1.00 92.31 309 GLN A C 1
ATOM 2465 O O . GLN A 1 309 ? -11.286 3.213 13.101 1.00 92.31 309 GLN A O 1
ATOM 2470 N N . GLU A 1 310 ? -9.517 2.629 14.330 1.00 92.25 310 GLU A N 1
ATOM 2471 C CA . GLU A 1 310 ? -8.722 3.811 13.986 1.00 92.25 310 GLU A CA 1
ATOM 2472 C C . GLU A 1 310 ? -8.262 3.870 12.523 1.00 92.25 310 GLU A C 1
ATOM 2474 O O . GLU A 1 310 ? -7.816 4.922 12.052 1.00 92.25 310 GLU A O 1
ATOM 2479 N N . HIS A 1 311 ? -8.318 2.749 11.803 1.00 94.94 311 HIS A N 1
ATOM 2480 C CA . HIS A 1 311 ? -7.803 2.680 10.446 1.00 94.94 311 HIS A CA 1
ATOM 2481 C C . HIS A 1 311 ? -8.739 3.371 9.452 1.00 94.94 311 HIS A C 1
ATOM 2483 O O . HIS A 1 311 ? -9.922 3.063 9.349 1.00 94.94 311 HIS A O 1
ATOM 2489 N N . ILE A 1 312 ? -8.166 4.272 8.657 1.00 94.69 312 ILE A N 1
ATOM 2490 C CA . ILE A 1 312 ? -8.877 5.072 7.653 1.00 94.69 312 ILE A CA 1
ATOM 2491 C C . ILE A 1 312 ? -8.611 4.594 6.223 1.00 94.69 312 ILE A C 1
ATOM 2493 O O . ILE A 1 312 ? -9.404 4.879 5.325 1.00 94.69 312 ILE A O 1
ATOM 2497 N N . ALA A 1 313 ? -7.505 3.879 5.990 1.00 95.81 313 ALA A N 1
ATOM 2498 C CA . ALA A 1 313 ? -7.164 3.362 4.671 1.00 95.81 313 ALA A CA 1
ATOM 2499 C C . ALA A 1 313 ? -6.307 2.093 4.730 1.00 95.81 313 ALA A C 1
ATOM 2501 O O . ALA A 1 313 ? -5.530 1.885 5.660 1.00 95.81 313 ALA A O 1
ATOM 2502 N N . LEU A 1 314 ? -6.416 1.284 3.682 1.00 96.06 314 LEU A N 1
ATOM 2503 C CA . LEU A 1 314 ? -5.528 0.168 3.367 1.00 96.06 314 LEU A CA 1
ATOM 2504 C C . LEU A 1 314 ? -4.827 0.492 2.047 1.00 96.06 314 LEU A C 1
ATOM 2506 O O . LEU A 1 314 ? -5.492 0.873 1.082 1.00 96.06 314 LEU A O 1
ATOM 2510 N N . ALA A 1 315 ? -3.509 0.307 1.982 1.00 95.75 315 ALA A N 1
ATOM 2511 C CA . ALA A 1 315 ? -2.770 0.409 0.735 1.00 95.75 315 ALA A CA 1
ATOM 2512 C C . ALA A 1 315 ? -1.992 -0.862 0.405 1.00 95.75 315 ALA A C 1
ATOM 2514 O O . ALA A 1 315 ? -1.305 -1.415 1.258 1.00 95.75 315 ALA A O 1
ATOM 2515 N N . LEU A 1 316 ? -2.055 -1.274 -0.859 1.00 95.38 316 LEU A N 1
ATOM 2516 C CA . LEU A 1 316 ? -1.165 -2.279 -1.432 1.00 95.38 316 LEU A CA 1
ATOM 2517 C C . LEU A 1 316 ? -0.146 -1.551 -2.294 1.00 95.38 316 LEU A C 1
ATOM 2519 O O . LEU A 1 316 ? -0.529 -0.731 -3.127 1.00 95.38 316 LEU A O 1
ATOM 2523 N N . ILE A 1 317 ? 1.134 -1.834 -2.098 1.00 93.81 317 ILE A N 1
ATOM 2524 C CA . ILE A 1 317 ? 2.221 -1.065 -2.693 1.00 93.81 317 ILE A CA 1
ATOM 2525 C C . ILE A 1 317 ? 3.225 -2.041 -3.283 1.00 93.81 317 ILE A C 1
ATOM 2527 O O . ILE A 1 317 ? 3.820 -2.835 -2.559 1.00 93.81 317 ILE A O 1
ATOM 2531 N N . ALA A 1 318 ? 3.433 -1.954 -4.590 1.00 92.69 318 ALA A N 1
ATOM 2532 C CA . ALA A 1 318 ? 4.498 -2.651 -5.283 1.00 92.69 318 ALA A CA 1
ATOM 2533 C C . ALA A 1 318 ? 5.526 -1.623 -5.759 1.00 92.69 318 ALA A C 1
ATOM 2535 O O . ALA A 1 318 ? 5.152 -0.640 -6.396 1.00 92.69 318 ALA A O 1
ATOM 2536 N N . TYR A 1 319 ? 6.802 -1.806 -5.429 1.00 91.06 319 TYR A N 1
ATOM 2537 C CA . TYR A 1 319 ? 7.825 -0.785 -5.666 1.00 91.06 319 TYR A CA 1
ATOM 2538 C C . TYR A 1 319 ? 9.186 -1.370 -6.043 1.00 91.06 319 TYR A C 1
ATOM 2540 O O . TYR A 1 319 ? 9.491 -2.521 -5.735 1.00 91.06 319 TYR A O 1
ATOM 2548 N N . HIS A 1 320 ? 10.004 -0.543 -6.692 1.00 87.31 320 HIS A N 1
ATOM 2549 C CA . HIS A 1 320 ? 11.387 -0.824 -7.062 1.00 87.31 320 HIS A CA 1
ATOM 2550 C C . HIS A 1 320 ? 12.357 0.132 -6.401 1.00 87.31 320 HIS A C 1
ATOM 2552 O O . HIS A 1 320 ? 12.039 1.293 -6.141 1.00 87.31 320 HIS A O 1
ATOM 2558 N N . ILE A 1 321 ? 13.580 -0.361 -6.264 1.00 85.56 321 ILE A N 1
ATOM 2559 C CA . ILE A 1 321 ? 14.763 0.408 -5.926 1.00 85.56 321 ILE A CA 1
ATOM 2560 C C . ILE A 1 321 ? 15.780 0.071 -7.014 1.00 85.56 321 ILE A C 1
ATOM 2562 O O . ILE A 1 321 ? 16.162 -1.087 -7.158 1.00 85.56 321 ILE A O 1
ATOM 2566 N N . TYR A 1 322 ? 16.152 1.058 -7.825 1.00 77.50 322 TYR A N 1
ATOM 2567 C CA . TYR A 1 322 ? 17.113 0.888 -8.917 1.00 77.50 322 TYR A CA 1
ATOM 2568 C C . TYR A 1 322 ? 18.562 1.146 -8.465 1.00 77.50 322 TYR A C 1
ATOM 2570 O O . TYR A 1 322 ? 19.483 0.814 -9.200 1.00 77.50 322 TYR A O 1
ATOM 2578 N N . SER A 1 323 ? 18.775 1.741 -7.283 1.00 72.06 323 SER A N 1
ATOM 2579 C CA . SER A 1 323 ? 20.106 1.969 -6.702 1.00 72.06 323 SER A CA 1
ATOM 2580 C C . SER A 1 323 ? 20.344 1.068 -5.492 1.00 72.06 323 SER A C 1
ATOM 2582 O O . SER A 1 323 ? 19.522 1.015 -4.582 1.00 72.06 323 SER A O 1
ATOM 2584 N N . ASN A 1 324 ? 21.509 0.426 -5.431 1.00 68.69 324 ASN A N 1
ATOM 2585 C CA . ASN A 1 324 ? 21.915 -0.365 -4.266 1.00 68.69 324 ASN A CA 1
ATOM 2586 C C . ASN A 1 324 ? 22.418 0.498 -3.094 1.00 68.69 324 ASN A C 1
ATOM 2588 O O . ASN A 1 324 ? 22.733 -0.034 -2.034 1.00 68.69 324 ASN A O 1
ATOM 2592 N N . GLU A 1 325 ? 22.511 1.820 -3.265 1.00 75.94 325 GLU A N 1
ATOM 2593 C CA . GLU A 1 325 ? 23.042 2.734 -2.245 1.00 75.94 325 GLU A CA 1
ATOM 2594 C C . GLU A 1 325 ? 22.052 2.982 -1.101 1.00 75.94 325 GLU A C 1
ATOM 2596 O O . GLU A 1 325 ? 22.455 3.293 0.019 1.00 75.94 325 GLU A O 1
ATOM 2601 N N . THR A 1 326 ? 20.748 2.858 -1.368 1.00 76.94 326 THR A N 1
ATOM 2602 C CA . THR A 1 326 ? 19.705 3.113 -0.369 1.00 76.94 326 THR A CA 1
ATOM 2603 C C . THR A 1 326 ? 19.124 1.802 0.140 1.00 76.94 326 THR A C 1
ATOM 2605 O O . THR A 1 326 ? 18.618 0.992 -0.635 1.00 76.94 326 THR A O 1
ATOM 2608 N N . ALA A 1 327 ? 19.151 1.612 1.461 1.00 85.31 327 ALA A N 1
ATOM 2609 C CA . ALA A 1 327 ? 18.548 0.447 2.098 1.00 85.31 327 ALA A CA 1
ATOM 2610 C C . ALA A 1 327 ? 17.043 0.348 1.793 1.00 85.31 327 ALA A C 1
ATOM 2612 O O . ALA A 1 327 ? 16.325 1.357 1.771 1.00 85.31 327 ALA A O 1
ATOM 2613 N N . LYS A 1 328 ? 16.559 -0.886 1.611 1.00 86.81 328 LYS A N 1
ATOM 2614 C CA . LYS A 1 328 ? 15.155 -1.189 1.300 1.00 86.81 328 LYS A CA 1
ATOM 2615 C C . LYS A 1 328 ? 14.202 -0.547 2.302 1.00 86.81 328 LYS A C 1
ATOM 2617 O O . LYS A 1 328 ? 13.205 0.057 1.911 1.00 86.81 328 LYS A O 1
ATOM 2622 N N . GLU A 1 329 ? 14.529 -0.662 3.580 1.00 88.19 329 GLU A N 1
ATOM 2623 C CA . GLU A 1 329 ? 13.726 -0.186 4.701 1.00 88.19 329 GLU A CA 1
ATOM 2624 C C . GLU A 1 329 ? 13.556 1.338 4.653 1.00 88.19 329 GLU A C 1
ATOM 2626 O O . GLU A 1 329 ? 12.474 1.851 4.935 1.00 88.19 329 GLU A O 1
ATOM 2631 N N . THR A 1 330 ? 14.595 2.064 4.2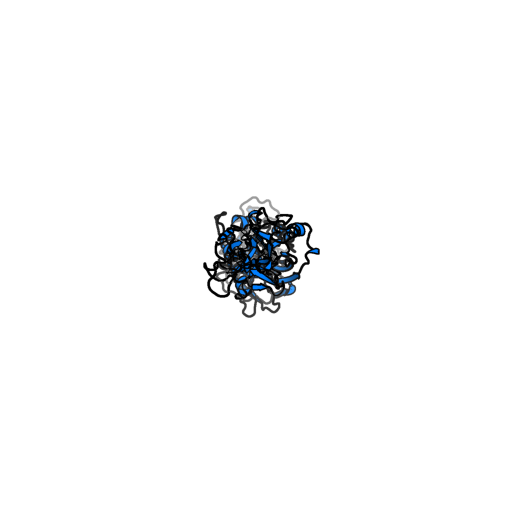28 1.00 87.62 330 THR A N 1
ATOM 2632 C CA . THR A 1 330 ? 14.562 3.524 4.081 1.00 87.62 330 THR A CA 1
ATOM 2633 C C . THR A 1 330 ? 13.622 3.947 2.956 1.00 87.62 330 THR A C 1
ATOM 2635 O O . THR A 1 330 ? 12.812 4.859 3.143 1.00 87.62 330 THR A O 1
ATOM 2638 N N . VAL A 1 331 ? 13.679 3.273 1.801 1.00 87.62 331 VAL A N 1
ATOM 2639 C CA . VAL A 1 331 ? 12.774 3.563 0.675 1.00 87.62 331 VAL A CA 1
ATOM 2640 C C . VAL A 1 331 ? 11.335 3.210 1.033 1.00 87.62 331 VAL A C 1
ATOM 2642 O O . VAL A 1 331 ? 10.430 4.006 0.793 1.00 87.62 331 VAL A O 1
ATOM 2645 N N . GLU A 1 332 ? 11.116 2.047 1.647 1.00 90.06 332 GLU A N 1
ATOM 2646 C CA . GLU A 1 332 ? 9.788 1.593 2.061 1.00 90.06 332 GLU A CA 1
ATOM 2647 C C . GLU A 1 332 ? 9.149 2.555 3.071 1.00 90.06 332 GLU A C 1
ATOM 2649 O O . GLU A 1 332 ? 7.973 2.915 2.936 1.00 90.06 332 GLU A O 1
ATOM 2654 N N . LEU A 1 333 ? 9.927 3.021 4.054 1.00 89.38 333 LEU A N 1
ATOM 2655 C CA . LEU A 1 333 ? 9.485 4.010 5.031 1.00 89.38 333 LEU A CA 1
ATOM 2656 C C . LEU A 1 333 ? 9.149 5.346 4.358 1.00 89.38 333 LEU A C 1
ATOM 2658 O O . LEU A 1 333 ? 8.068 5.890 4.592 1.00 89.38 333 LEU A O 1
ATOM 2662 N N . GLY A 1 334 ? 10.039 5.855 3.499 1.00 90.25 334 GLY A N 1
ATOM 2663 C CA . GLY A 1 334 ? 9.838 7.115 2.782 1.00 90.25 334 GLY A CA 1
ATOM 2664 C C . GLY A 1 334 ? 8.603 7.085 1.880 1.00 90.25 334 GLY A C 1
ATOM 2665 O O . GLY A 1 334 ? 7.796 8.016 1.897 1.00 90.25 334 GLY A O 1
ATOM 2666 N N . LEU A 1 335 ? 8.397 5.978 1.165 1.00 91.12 335 LEU A N 1
ATOM 2667 C CA . LEU A 1 335 ? 7.213 5.745 0.343 1.00 91.12 335 LEU A CA 1
ATOM 2668 C C . LEU A 1 335 ? 5.950 5.697 1.211 1.00 91.12 335 LEU A C 1
ATOM 2670 O O . LEU A 1 335 ? 4.982 6.405 0.928 1.00 91.12 335 LEU A O 1
ATOM 2674 N N . SER A 1 336 ? 5.967 4.923 2.299 1.00 92.44 336 SER A N 1
ATOM 2675 C CA . SER A 1 336 ? 4.817 4.787 3.201 1.00 92.44 336 SER A CA 1
ATOM 2676 C C . SER A 1 336 ? 4.421 6.132 3.819 1.00 92.44 336 SER A C 1
ATOM 2678 O O . SER A 1 336 ? 3.231 6.435 3.917 1.00 92.44 336 SER A O 1
ATOM 2680 N N . GLN A 1 337 ? 5.400 6.970 4.175 1.00 91.88 337 GLN A N 1
ATOM 2681 C CA . GLN A 1 337 ? 5.191 8.333 4.670 1.00 91.88 337 GLN A CA 1
ATOM 2682 C C . GLN A 1 337 ? 4.684 9.289 3.582 1.00 91.88 337 GLN A C 1
ATOM 2684 O O . GLN A 1 337 ? 3.790 10.097 3.843 1.00 91.88 337 GLN A O 1
ATOM 2689 N N . ALA A 1 338 ? 5.224 9.220 2.362 1.00 91.81 338 ALA A N 1
ATOM 2690 C CA . ALA A 1 338 ? 4.750 10.021 1.235 1.00 91.81 338 ALA A CA 1
ATOM 2691 C C . ALA A 1 338 ? 3.283 9.704 0.910 1.00 91.81 338 ALA A C 1
ATOM 2693 O O . ALA A 1 338 ? 2.467 10.620 0.811 1.00 91.81 338 ALA A O 1
ATOM 2694 N N . LEU A 1 339 ? 2.927 8.418 0.865 1.00 93.19 339 LEU A N 1
ATOM 2695 C CA . LEU A 1 339 ? 1.549 7.986 0.660 1.00 93.19 339 LEU A CA 1
ATOM 2696 C C . LEU A 1 339 ? 0.645 8.370 1.841 1.00 93.19 339 LEU A C 1
ATOM 2698 O O . LEU A 1 339 ? -0.473 8.825 1.625 1.00 93.19 339 LEU A O 1
ATOM 2702 N N . GLY A 1 340 ? 1.136 8.284 3.082 1.00 93.75 340 GLY A N 1
ATOM 2703 C CA . GLY A 1 340 ? 0.410 8.750 4.268 1.00 93.75 340 GLY A CA 1
ATOM 2704 C C . GLY A 1 340 ? 0.055 10.239 4.208 1.00 93.75 340 GLY A C 1
ATOM 2705 O O . GLY A 1 340 ? -1.080 10.607 4.503 1.00 93.75 340 GLY A O 1
ATOM 2706 N N . ARG A 1 341 ? 0.978 11.093 3.739 1.00 91.50 341 ARG A N 1
ATOM 2707 C CA . ARG A 1 341 ? 0.715 12.527 3.505 1.00 91.50 341 ARG A CA 1
ATOM 2708 C C . ARG A 1 341 ? -0.338 12.755 2.421 1.00 91.50 341 ARG A C 1
ATOM 2710 O O . ARG A 1 341 ? -1.193 13.622 2.580 1.00 91.50 341 ARG A O 1
ATOM 2717 N N . MET A 1 342 ? -0.311 11.967 1.345 1.00 91.88 342 MET A N 1
ATOM 2718 C CA . MET A 1 342 ? -1.343 12.028 0.302 1.00 91.88 342 MET A CA 1
ATOM 2719 C C . MET A 1 342 ? -2.710 11.614 0.847 1.00 91.88 342 MET A C 1
ATOM 2721 O O . MET A 1 342 ? -3.682 12.334 0.651 1.00 91.88 342 MET A O 1
ATOM 2725 N N . ILE A 1 343 ? -2.780 10.507 1.594 1.00 93.00 343 ILE A N 1
ATOM 2726 C CA . ILE A 1 343 ? -4.010 10.043 2.249 1.00 93.00 343 ILE A CA 1
ATOM 2727 C C . ILE A 1 343 ? -4.536 11.108 3.210 1.00 93.00 343 ILE A C 1
ATOM 2729 O O . ILE A 1 343 ? -5.729 11.394 3.188 1.00 93.00 343 ILE A O 1
ATOM 2733 N N . GLN A 1 344 ? -3.666 11.733 4.006 1.00 91.88 344 GLN A N 1
ATOM 2734 C CA . GLN A 1 344 ? -4.039 12.832 4.895 1.00 91.88 344 GLN A CA 1
ATOM 2735 C C . GLN A 1 344 ? -4.671 13.985 4.112 1.00 91.88 344 GLN A C 1
ATOM 2737 O O . GLN A 1 344 ? -5.775 14.408 4.447 1.00 91.88 344 GLN A O 1
ATOM 2742 N N . ALA A 1 345 ? -4.015 14.440 3.040 1.00 89.88 345 ALA A N 1
ATOM 2743 C CA . ALA A 1 345 ? -4.526 15.505 2.186 1.00 89.88 345 ALA A CA 1
ATOM 2744 C C . ALA A 1 345 ? -5.864 15.126 1.531 1.00 89.88 345 ALA A C 1
ATOM 2746 O O . ALA A 1 345 ? -6.788 15.928 1.518 1.00 89.88 345 ALA A O 1
ATOM 2747 N N . TRP A 1 346 ? -6.022 13.900 1.030 1.00 91.00 346 TRP A N 1
ATOM 2748 C CA . TRP A 1 346 ? -7.282 13.440 0.436 1.00 91.00 346 TRP A CA 1
ATOM 2749 C C . TRP A 1 346 ? -8.409 13.277 1.453 1.00 91.00 346 TRP A C 1
ATOM 2751 O O . TRP A 1 346 ? -9.580 13.456 1.112 1.00 91.00 346 TRP A O 1
ATOM 2761 N N . HIS A 1 347 ? -8.063 12.916 2.687 1.00 87.38 347 HIS A N 1
ATOM 2762 C CA . HIS A 1 347 ? -9.014 12.739 3.773 1.00 87.38 347 HIS A CA 1
ATOM 2763 C C . HIS A 1 347 ? -9.561 14.081 4.272 1.00 87.38 347 HIS A C 1
ATOM 2765 O O . HIS A 1 347 ? -10.746 14.160 4.581 1.00 87.38 347 HIS A O 1
ATOM 2771 N N . THR A 1 348 ? -8.733 15.133 4.302 1.00 86.00 348 THR A N 1
ATOM 2772 C CA . THR A 1 348 ? -9.122 16.470 4.785 1.00 86.00 348 THR A CA 1
ATOM 2773 C C . THR A 1 348 ? -9.515 17.454 3.681 1.00 86.00 348 THR A C 1
ATOM 2775 O O . THR A 1 348 ? -10.177 18.449 3.973 1.00 86.00 348 THR A O 1
ATOM 2778 N N . SER A 1 349 ? -9.122 17.214 2.424 1.00 80.56 349 SER A N 1
ATOM 2779 C CA . SER A 1 349 ? -9.416 18.122 1.309 1.00 80.56 349 SER A CA 1
ATOM 2780 C C . SER A 1 349 ? -10.919 18.307 1.130 1.00 80.56 349 SER A C 1
ATOM 2782 O O . SER A 1 349 ? -11.678 17.344 1.192 1.00 80.56 349 SER A O 1
ATOM 2784 N N . GLN A 1 350 ? -11.338 19.533 0.825 1.00 69.44 350 GLN A N 1
ATOM 2785 C CA . GLN A 1 350 ? -12.686 19.838 0.334 1.00 69.44 350 GLN A CA 1
ATOM 2786 C C . GLN A 1 350 ? -12.749 19.834 -1.202 1.00 69.44 350 GLN A C 1
ATOM 2788 O O . GLN A 1 350 ? -13.824 19.685 -1.771 1.00 69.44 350 GLN A O 1
ATOM 2793 N N . SER A 1 351 ? -11.598 19.949 -1.876 1.00 77.06 351 SER A N 1
ATOM 2794 C CA . SER A 1 351 ? -11.494 19.922 -3.336 1.00 77.06 351 SER A CA 1
ATOM 2795 C C . SER A 1 351 ? -11.244 18.509 -3.858 1.00 77.06 351 SER A C 1
ATOM 2797 O O . SER A 1 351 ? -10.370 17.782 -3.374 1.00 77.06 351 SER A O 1
ATOM 2799 N N . ASP A 1 352 ? -12.008 18.141 -4.879 1.00 75.25 352 ASP A N 1
ATOM 2800 C CA . ASP A 1 352 ? -12.031 16.807 -5.476 1.00 75.25 352 ASP A CA 1
ATOM 2801 C C . ASP A 1 352 ? -10.973 16.584 -6.559 1.00 75.25 352 ASP A C 1
ATOM 2803 O O . ASP A 1 352 ? -10.643 15.434 -6.863 1.00 75.25 352 ASP A O 1
ATOM 2807 N N . GLU A 1 353 ? -10.460 17.666 -7.147 1.00 72.69 353 GLU A N 1
ATOM 2808 C CA . GLU A 1 353 ? -9.747 17.631 -8.433 1.00 72.69 353 GLU A CA 1
ATOM 2809 C C . GLU A 1 353 ? -8.260 17.969 -8.330 1.00 72.69 353 GLU A C 1
ATOM 2811 O O . GLU A 1 353 ? -7.534 17.854 -9.314 1.00 72.69 353 GLU A O 1
ATOM 2816 N N . VAL A 1 354 ? -7.770 18.328 -7.138 1.00 75.06 354 VAL A N 1
ATOM 2817 C CA . VAL A 1 354 ? -6.333 18.540 -6.939 1.00 75.06 354 VAL A CA 1
ATOM 2818 C C . VAL A 1 354 ? -5.604 17.219 -7.160 1.00 75.06 354 VAL A C 1
ATOM 2820 O O . VAL A 1 354 ? -5.768 16.258 -6.401 1.00 75.06 354 VAL A O 1
ATOM 2823 N N . HIS A 1 355 ? -4.790 17.186 -8.212 1.00 78.06 355 HIS A N 1
ATOM 2824 C CA . HIS A 1 355 ? -3.968 16.035 -8.529 1.00 78.06 355 HIS A CA 1
ATOM 2825 C C . HIS A 1 355 ? -2.769 15.955 -7.586 1.00 78.06 355 HIS A C 1
ATOM 2827 O O . HIS A 1 355 ? -1.941 16.860 -7.528 1.00 78.06 355 HIS A O 1
ATOM 2833 N N . SER A 1 356 ? -2.665 14.847 -6.860 1.00 79.81 356 SER A N 1
ATOM 2834 C CA . SER A 1 356 ? -1.505 14.527 -6.035 1.00 79.81 356 SER A CA 1
ATOM 2835 C C . SER A 1 356 ? -0.599 13.557 -6.783 1.00 79.81 356 SER A C 1
ATOM 2837 O O . SER A 1 356 ? -1.061 12.548 -7.320 1.00 79.81 356 SER A O 1
ATOM 2839 N N . SER A 1 357 ? 0.697 13.846 -6.803 1.00 77.62 357 SER A N 1
ATOM 2840 C CA . SER A 1 357 ? 1.723 12.913 -7.254 1.00 77.62 357 SER A CA 1
ATOM 2841 C C . SER A 1 357 ? 2.438 12.318 -6.047 1.00 77.62 357 SER A C 1
ATOM 2843 O O . SER A 1 357 ? 2.750 13.013 -5.078 1.00 77.62 357 SER A O 1
ATOM 2845 N N . LEU A 1 358 ? 2.694 11.011 -6.104 1.00 82.31 358 LEU A N 1
ATOM 2846 C CA . LEU A 1 358 ? 3.544 10.358 -5.121 1.00 82.31 358 LEU A CA 1
ATOM 2847 C C . LEU A 1 358 ? 4.984 10.784 -5.399 1.00 82.31 358 LEU A C 1
ATOM 2849 O O . LEU A 1 358 ? 5.546 10.429 -6.433 1.00 82.31 358 LEU A O 1
ATOM 2853 N N . SER A 1 359 ? 5.552 11.578 -4.494 1.00 79.81 359 SER A N 1
ATOM 2854 C CA . SER A 1 359 ? 6.979 11.883 -4.521 1.00 79.81 359 SER A CA 1
ATOM 2855 C C . SER A 1 359 ? 7.739 10.668 -4.004 1.00 79.81 359 SER A C 1
ATOM 2857 O O . SER A 1 359 ? 7.520 10.230 -2.871 1.00 79.81 359 SER A O 1
ATOM 2859 N N . LEU A 1 360 ? 8.577 10.100 -4.863 1.00 73.62 360 LEU A N 1
ATOM 2860 C CA . LEU A 1 360 ? 9.368 8.910 -4.588 1.00 73.62 360 LEU A CA 1
ATOM 2861 C C . LEU A 1 360 ? 10.847 9.298 -4.462 1.00 73.62 360 LEU A C 1
ATOM 2863 O O . LEU A 1 360 ? 11.270 10.235 -5.141 1.00 73.62 360 LEU A O 1
ATOM 2867 N N . PRO A 1 361 ? 11.633 8.603 -3.617 1.00 71.31 361 PRO A N 1
ATOM 2868 C CA . PRO A 1 361 ? 13.085 8.756 -3.598 1.00 71.31 361 PRO A CA 1
ATOM 2869 C C . PRO A 1 361 ? 13.706 8.589 -4.991 1.00 71.31 361 PRO A C 1
ATOM 2871 O O . PRO A 1 361 ? 13.172 7.848 -5.827 1.00 71.31 361 PRO A O 1
ATOM 2874 N N . ASP A 1 362 ? 14.851 9.232 -5.227 1.00 70.25 362 ASP A N 1
ATOM 2875 C CA . ASP A 1 362 ? 15.595 9.078 -6.478 1.00 70.25 362 ASP A CA 1
ATOM 2876 C C . ASP A 1 362 ? 15.838 7.598 -6.780 1.00 70.25 362 ASP A C 1
ATOM 2878 O O . ASP A 1 362 ? 16.081 6.788 -5.884 1.00 70.25 362 ASP A O 1
ATOM 2882 N N . ASN A 1 363 ? 15.754 7.231 -8.060 1.00 75.31 363 ASN A N 1
ATOM 2883 C CA . ASN A 1 363 ? 15.919 5.846 -8.497 1.00 75.31 363 ASN A CA 1
ATOM 2884 C C . ASN A 1 363 ? 14.933 4.864 -7.835 1.00 75.31 363 ASN A C 1
ATOM 2886 O O . ASN A 1 363 ? 15.260 3.693 -7.654 1.00 75.31 363 ASN A O 1
ATOM 2890 N N . SER A 1 364 ? 13.705 5.294 -7.541 1.00 80.25 364 SER A N 1
ATOM 2891 C CA . SER A 1 364 ? 12.620 4.396 -7.141 1.00 80.25 364 SER A CA 1
ATOM 2892 C C . SER A 1 364 ? 11.344 4.656 -7.937 1.00 80.25 364 SER A C 1
ATOM 2894 O O . SER A 1 364 ? 11.118 5.738 -8.480 1.00 80.25 364 SER A O 1
ATOM 2896 N N . ASN A 1 365 ? 10.515 3.625 -8.061 1.00 84.12 365 ASN A N 1
ATOM 2897 C CA . ASN A 1 365 ? 9.217 3.719 -8.719 1.00 84.12 365 ASN A CA 1
ATOM 2898 C C . ASN A 1 365 ? 8.221 2.812 -7.999 1.00 84.12 365 ASN A C 1
ATOM 2900 O O . ASN A 1 365 ? 8.619 1.800 -7.425 1.00 84.12 365 ASN A O 1
ATOM 2904 N N . ALA A 1 366 ? 6.940 3.166 -8.016 1.00 89.00 366 ALA A N 1
ATOM 2905 C CA . ALA A 1 366 ? 5.916 2.426 -7.304 1.00 89.00 366 ALA A CA 1
ATOM 2906 C C . ALA A 1 366 ? 4.576 2.453 -8.028 1.00 89.00 366 ALA A C 1
ATOM 2908 O O . ALA A 1 366 ? 4.177 3.450 -8.628 1.00 89.00 366 ALA A O 1
ATOM 2909 N N . THR A 1 367 ? 3.858 1.351 -7.889 1.00 91.19 367 THR A N 1
ATOM 2910 C CA . THR A 1 367 ? 2.457 1.209 -8.247 1.00 91.19 367 THR A CA 1
ATOM 2911 C C . THR A 1 367 ? 1.708 0.819 -6.990 1.00 91.19 367 THR A C 1
ATOM 2913 O O . THR A 1 367 ? 2.069 -0.133 -6.299 1.00 91.19 367 THR A O 1
ATOM 2916 N N . TYR A 1 368 ? 0.660 1.562 -6.676 1.00 93.00 368 TYR A N 1
ATOM 2917 C CA . TYR A 1 368 ? -0.064 1.416 -5.431 1.00 93.00 368 TYR A CA 1
ATOM 2918 C C . TYR A 1 368 ? -1.571 1.408 -5.655 1.00 93.00 368 TYR A C 1
ATOM 2920 O O . TYR A 1 368 ? -2.120 1.847 -6.671 1.00 93.00 368 TYR A O 1
ATOM 2928 N N . ARG A 1 369 ? -2.267 0.834 -4.689 1.00 93.31 369 ARG A N 1
ATOM 2929 C CA . ARG A 1 369 ? -3.716 0.873 -4.576 1.00 93.31 369 ARG A CA 1
ATOM 2930 C C . ARG A 1 369 ? -4.044 1.401 -3.204 1.00 93.31 369 ARG A C 1
ATOM 2932 O O . ARG A 1 369 ? -3.416 0.965 -2.247 1.00 93.31 369 ARG A O 1
ATOM 2939 N N . VAL A 1 370 ? -5.020 2.293 -3.111 1.00 94.75 370 VAL A N 1
ATOM 2940 C CA . VAL A 1 370 ? -5.518 2.783 -1.825 1.00 94.75 370 VAL A CA 1
ATOM 2941 C C . VAL A 1 370 ? -7.010 2.545 -1.771 1.00 94.75 370 VAL A C 1
ATOM 2943 O O . VAL A 1 370 ? -7.736 2.908 -2.694 1.00 94.75 370 VAL A O 1
ATOM 2946 N N . LEU A 1 371 ? -7.442 1.942 -0.675 1.00 94.62 371 LEU A N 1
ATOM 2947 C CA . LEU A 1 371 ? -8.831 1.718 -0.340 1.00 94.62 371 LEU A CA 1
ATOM 2948 C C . LEU A 1 371 ? -9.169 2.529 0.907 1.00 94.62 371 LEU A C 1
ATOM 2950 O O . LEU A 1 371 ? -8.527 2.355 1.944 1.00 94.62 371 LEU A O 1
ATOM 2954 N N . LYS A 1 372 ? -10.183 3.392 0.822 1.00 94.50 372 LYS A N 1
ATOM 2955 C CA . LYS A 1 372 ? -10.731 4.085 1.992 1.00 94.50 372 LYS A CA 1
ATOM 2956 C C . LYS A 1 372 ? -11.573 3.113 2.819 1.00 94.50 372 LYS A C 1
ATOM 2958 O O . LYS A 1 372 ? -12.532 2.526 2.314 1.00 94.50 372 LYS A O 1
ATOM 2963 N N . LEU A 1 373 ? -11.224 2.973 4.091 1.00 94.19 373 LEU A N 1
ATOM 2964 C CA . LEU A 1 373 ? -11.916 2.097 5.029 1.00 94.19 373 LEU A CA 1
ATOM 2965 C C . LEU A 1 373 ? -13.004 2.863 5.783 1.00 94.19 373 LEU A C 1
ATOM 2967 O O . LEU A 1 373 ? -12.896 4.069 6.012 1.00 94.19 373 LEU A O 1
ATOM 2971 N N . ASN A 1 374 ? -14.052 2.138 6.159 1.00 92.31 374 ASN A N 1
ATOM 2972 C CA . ASN A 1 374 ? -15.093 2.595 7.067 1.00 92.31 374 ASN A CA 1
ATOM 2973 C C . ASN A 1 374 ? -15.186 1.562 8.189 1.00 92.31 374 ASN A C 1
ATOM 2975 O O . ASN A 1 374 ? -15.752 0.490 7.991 1.00 92.31 374 ASN A O 1
ATOM 2979 N N . MET A 1 375 ? -14.529 1.838 9.311 1.00 92.75 375 MET A N 1
ATOM 2980 C CA . MET A 1 375 ? -14.338 0.868 10.386 1.00 92.75 375 MET A CA 1
ATOM 2981 C C . MET A 1 375 ? -15.307 1.129 11.534 1.00 92.75 375 MET A C 1
ATOM 2983 O O . MET A 1 375 ? -15.548 2.274 11.913 1.00 92.75 375 MET A O 1
ATOM 2987 N N . GLY A 1 376 ? -15.821 0.053 12.119 1.00 90.62 376 GLY A N 1
ATOM 2988 C CA . GLY A 1 376 ? -16.625 0.079 13.332 1.00 90.62 376 GLY A CA 1
ATOM 2989 C C . GLY A 1 376 ? -16.159 -0.981 14.316 1.00 90.62 376 GLY A C 1
ATOM 2990 O O . GLY A 1 376 ? -15.474 -1.940 13.962 1.00 90.62 376 GLY A O 1
ATOM 2991 N N . TRP A 1 377 ? -16.544 -0.799 15.570 1.00 92.31 377 TRP A N 1
ATOM 2992 C CA . TRP A 1 377 ? -16.289 -1.755 16.637 1.00 92.31 377 TRP A CA 1
ATOM 2993 C C . TRP A 1 377 ? -17.477 -1.773 17.596 1.00 92.31 377 TRP A C 1
ATOM 2995 O O . TRP A 1 377 ? -18.283 -0.839 17.622 1.00 92.31 377 TRP A O 1
ATOM 3005 N N . ASN A 1 378 ? -17.569 -2.832 18.393 1.00 90.56 378 ASN A N 1
ATOM 3006 C CA . ASN A 1 378 ? -18.631 -3.005 19.377 1.00 90.56 378 ASN A CA 1
ATOM 3007 C C . ASN A 1 378 ? -18.316 -2.194 20.640 1.00 90.56 378 ASN A C 1
ATOM 3009 O O . ASN A 1 378 ? -17.925 -2.748 21.664 1.00 90.56 378 ASN A O 1
ATOM 3013 N N . GLY A 1 379 ? -18.461 -0.873 20.538 1.00 91.75 379 GLY A N 1
ATOM 3014 C CA . GLY A 1 379 ? -18.249 0.057 21.647 1.00 91.75 379 GLY A CA 1
ATOM 3015 C C . GLY A 1 379 ? -19.403 0.126 22.644 1.00 91.75 379 GLY A C 1
ATOM 3016 O O . GLY A 1 379 ? -19.291 0.852 23.617 1.00 91.75 379 GLY A O 1
ATOM 3017 N N . VAL A 1 380 ? -20.501 -0.603 22.424 1.00 93.75 380 VAL A N 1
ATOM 3018 C CA . VAL A 1 380 ? -21.669 -0.623 23.315 1.00 93.75 380 VAL A CA 1
ATOM 3019 C C . VAL A 1 380 ? -22.026 -2.067 23.646 1.00 93.75 380 VAL A C 1
ATOM 3021 O O . VAL A 1 380 ? -22.207 -2.876 22.734 1.00 93.75 380 VAL A O 1
ATOM 3024 N N . VAL A 1 381 ? -22.140 -2.398 24.932 1.00 94.62 381 VAL A N 1
ATOM 3025 C CA . VAL A 1 381 ? -22.489 -3.749 25.406 1.00 94.62 381 VAL A CA 1
ATOM 3026 C C . VAL A 1 381 ? -23.496 -3.707 26.552 1.00 94.62 381 VAL A C 1
ATOM 3028 O O . VAL A 1 381 ? -23.648 -2.680 27.197 1.00 94.62 381 VAL A O 1
ATOM 3031 N N . ASN A 1 382 ? -24.151 -4.826 26.863 1.00 95.19 382 ASN A N 1
ATOM 3032 C CA . ASN A 1 382 ? -24.997 -4.934 28.059 1.00 95.19 382 ASN A CA 1
ATOM 3033 C C . ASN A 1 382 ? -24.185 -5.398 29.276 1.00 95.19 382 ASN A C 1
ATOM 3035 O O . ASN A 1 382 ? -23.213 -6.146 29.117 1.00 95.19 382 ASN A O 1
ATOM 3039 N N . ILE A 1 383 ? -24.634 -5.052 30.487 1.00 94.75 383 ILE A N 1
ATOM 3040 C CA . ILE A 1 383 ? -24.129 -5.651 31.734 1.00 94.75 383 ILE A CA 1
ATOM 3041 C C . ILE A 1 383 ? -24.140 -7.185 31.622 1.00 94.75 383 ILE A C 1
ATOM 3043 O O . ILE A 1 383 ? -25.069 -7.793 31.094 1.00 94.75 383 ILE A O 1
ATOM 3047 N N . GLY A 1 384 ? -23.062 -7.818 32.083 1.00 95.06 384 GLY A N 1
ATOM 3048 C CA . GLY A 1 384 ? -22.865 -9.265 32.044 1.00 95.06 384 GLY A CA 1
ATOM 3049 C C . GLY A 1 384 ? -22.364 -9.828 30.710 1.00 95.06 384 GLY A C 1
ATOM 3050 O O . GLY A 1 384 ? -22.023 -11.008 30.674 1.00 95.06 384 GLY A O 1
ATOM 3051 N N . SER A 1 385 ? -22.278 -9.022 29.645 1.00 96.00 385 SER A N 1
ATOM 3052 C CA . SER A 1 385 ? -21.759 -9.465 28.338 1.00 96.00 385 SER A CA 1
ATOM 3053 C C . SER A 1 385 ? -20.234 -9.605 28.342 1.00 96.00 385 SER A C 1
ATOM 3055 O O . SER A 1 385 ? -19.552 -8.920 29.102 1.00 96.00 385 SER A O 1
ATOM 3057 N N . GLU A 1 386 ? -19.686 -10.436 27.454 1.00 95.38 386 GLU A N 1
ATOM 3058 C CA . GLU A 1 386 ? -18.236 -10.502 27.231 1.00 95.38 386 GLU A CA 1
ATOM 3059 C C . GLU A 1 386 ? -17.742 -9.222 26.535 1.00 95.38 386 GLU A C 1
ATOM 3061 O O . GLU A 1 386 ? -18.260 -8.818 25.491 1.00 95.38 386 GLU A O 1
ATOM 3066 N N . LEU A 1 387 ? -16.709 -8.597 27.100 1.00 94.38 387 LEU A N 1
ATOM 3067 C CA . LEU A 1 387 ? -15.973 -7.499 26.480 1.00 94.38 387 LEU A CA 1
ATOM 3068 C C . LEU A 1 387 ? -14.803 -8.056 25.683 1.00 94.38 387 LEU A C 1
ATOM 3070 O O . LEU A 1 387 ? -14.011 -8.830 26.217 1.00 94.38 387 LEU A O 1
ATOM 3074 N N . ARG A 1 388 ? -14.642 -7.609 24.434 1.00 94.56 388 ARG A N 1
ATOM 3075 C CA . ARG A 1 388 ? -13.511 -7.998 23.586 1.00 94.56 388 ARG A CA 1
ATOM 3076 C C . ARG A 1 388 ? -13.060 -6.839 22.705 1.00 94.56 388 ARG A C 1
ATOM 3078 O O . ARG A 1 388 ? -13.802 -6.398 21.834 1.00 94.56 388 ARG A O 1
ATOM 3085 N N . MET A 1 389 ? -11.824 -6.382 22.897 1.00 95.81 389 MET A N 1
ATOM 3086 C CA . MET A 1 389 ? -11.219 -5.300 22.111 1.00 95.81 389 MET A CA 1
ATOM 3087 C C . MET A 1 389 ? -9.996 -5.809 21.351 1.00 95.81 389 MET A C 1
ATOM 3089 O O . MET A 1 389 ? -9.048 -6.303 21.966 1.00 95.81 389 MET A O 1
ATOM 3093 N N . LEU A 1 390 ? -10.005 -5.685 20.021 1.00 96.31 390 LEU A N 1
ATOM 3094 C CA . LEU A 1 390 ? -8.916 -6.152 19.164 1.00 96.31 390 LEU A CA 1
ATOM 3095 C C . LEU A 1 390 ? -7.760 -5.148 19.151 1.00 96.31 390 LEU A C 1
ATOM 3097 O O . LEU A 1 390 ? -7.958 -3.956 18.919 1.00 96.31 390 LEU A O 1
ATOM 3101 N N . GLY A 1 391 ? -6.542 -5.639 19.350 1.00 94.75 391 GLY A N 1
ATOM 3102 C CA . GLY A 1 391 ? -5.319 -4.859 19.252 1.00 94.75 391 GLY A CA 1
ATOM 3103 C C . GLY A 1 391 ? -4.258 -5.513 18.374 1.00 94.75 391 GLY A C 1
ATOM 3104 O O . GLY A 1 391 ? -4.267 -6.716 18.121 1.00 94.75 391 GLY A O 1
ATOM 3105 N N . TYR A 1 392 ? -3.321 -4.696 17.908 1.00 92.69 392 TYR A N 1
ATOM 3106 C CA . TYR A 1 392 ? -2.188 -5.103 17.091 1.00 92.69 392 TYR A CA 1
ATOM 3107 C C . TYR A 1 392 ? -1.010 -5.536 17.966 1.00 92.69 392 TYR A C 1
ATOM 3109 O O . TYR A 1 392 ? -0.504 -4.769 18.791 1.00 92.69 392 TYR A O 1
ATOM 3117 N N . LEU A 1 393 ? -0.555 -6.770 17.761 1.00 89.25 393 LEU A N 1
ATOM 3118 C CA . LEU A 1 393 ? 0.651 -7.310 18.382 1.00 89.25 393 LEU A CA 1
ATOM 3119 C C . LEU A 1 393 ? 1.848 -7.177 17.428 1.00 89.25 393 LEU A C 1
ATOM 3121 O O . LEU A 1 393 ? 2.942 -6.842 17.873 1.00 89.25 393 LEU A O 1
ATOM 3125 N N . GLY A 1 394 ? 1.635 -7.343 16.120 1.00 79.69 394 GLY A N 1
ATOM 3126 C CA . GLY A 1 394 ? 2.668 -7.384 15.077 1.00 79.69 394 GLY A CA 1
ATOM 3127 C C . GLY A 1 394 ? 3.427 -8.708 14.995 1.00 79.69 394 GLY A C 1
ATOM 3128 O O . GLY A 1 394 ? 3.208 -9.607 15.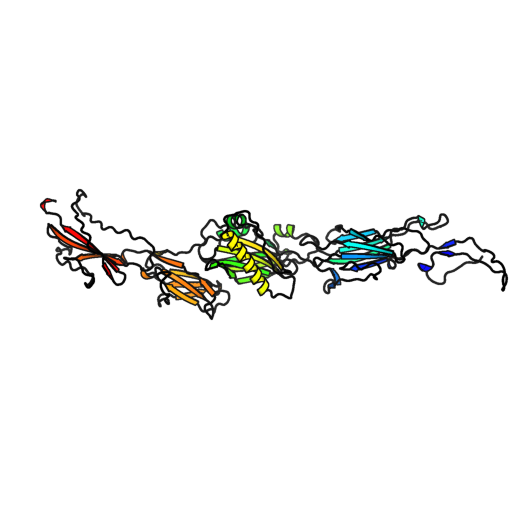805 1.00 79.69 394 GLY A O 1
ATOM 3129 N N . ALA A 1 395 ? 4.348 -8.812 14.031 1.00 68.75 395 ALA A N 1
ATOM 3130 C CA . ALA A 1 395 ? 5.069 -10.047 13.692 1.00 68.75 395 ALA A CA 1
ATOM 3131 C C . ALA A 1 395 ? 5.737 -10.784 14.864 1.00 68.75 395 ALA A C 1
ATOM 3133 O O . ALA A 1 395 ? 5.848 -12.008 14.858 1.00 68.75 395 ALA A O 1
ATOM 3134 N N . LYS A 1 396 ? 6.228 -10.053 15.872 1.00 70.00 396 LYS A N 1
ATOM 3135 C CA . LYS A 1 396 ? 6.966 -10.637 17.001 1.00 70.00 396 LYS A CA 1
ATOM 3136 C C . LYS A 1 396 ? 5.996 -11.003 18.128 1.00 70.00 396 LYS A C 1
ATOM 3138 O O . LYS A 1 396 ? 5.571 -10.127 18.879 1.00 70.00 396 LYS A O 1
ATOM 3143 N N . GLY A 1 397 ? 5.692 -12.295 18.262 1.00 61.78 397 GLY A N 1
ATOM 3144 C CA . GLY A 1 397 ? 4.714 -12.829 19.225 1.00 61.78 397 GLY A CA 1
ATOM 3145 C C . GLY A 1 397 ? 5.005 -12.542 20.707 1.00 61.78 397 GLY A C 1
ATOM 3146 O O . GLY A 1 397 ? 4.073 -12.455 21.506 1.00 61.78 397 GLY A O 1
ATOM 3147 N N . ASP A 1 398 ? 6.266 -12.302 21.073 1.00 67.00 398 ASP A N 1
ATOM 3148 C CA . ASP A 1 398 ? 6.680 -12.103 22.473 1.00 67.00 398 ASP A CA 1
ATOM 3149 C C . ASP A 1 398 ? 6.546 -10.661 22.973 1.00 67.00 398 ASP A C 1
ATOM 3151 O O . ASP A 1 398 ? 6.954 -10.335 24.089 1.00 67.00 398 ASP A O 1
ATOM 3155 N N . ARG A 1 399 ? 5.964 -9.755 22.179 1.00 80.94 399 ARG A N 1
ATOM 3156 C CA . ARG A 1 399 ? 5.817 -8.360 22.604 1.00 80.94 399 ARG A CA 1
ATOM 3157 C C . ARG A 1 399 ? 4.981 -8.253 23.880 1.00 80.94 399 ARG A C 1
ATOM 3159 O O . ARG A 1 399 ? 3.927 -8.881 24.017 1.00 80.94 399 ARG A O 1
ATOM 3166 N N . GLN A 1 400 ? 5.456 -7.434 24.816 1.00 90.88 400 GLN A N 1
ATOM 3167 C CA . GLN A 1 400 ? 4.675 -7.021 25.976 1.00 90.88 400 GLN A CA 1
ATOM 3168 C C . GLN A 1 400 ? 3.460 -6.221 25.502 1.00 90.88 400 GLN A C 1
ATOM 3170 O O . GLN A 1 400 ? 3.551 -5.487 24.518 1.00 90.88 400 GLN A O 1
ATOM 3175 N N . VAL A 1 401 ? 2.338 -6.378 26.199 1.00 94.50 401 VAL A N 1
ATOM 3176 C CA . VAL A 1 401 ? 1.119 -5.597 25.996 1.00 94.50 401 VAL A CA 1
ATOM 3177 C C . VAL A 1 401 ? 0.788 -4.947 27.329 1.00 94.50 401 VAL A C 1
ATOM 3179 O O . VAL A 1 401 ? 0.739 -5.641 28.344 1.00 94.50 401 VAL A O 1
ATOM 3182 N N . LYS A 1 402 ? 0.574 -3.633 27.327 1.00 95.25 402 LYS A N 1
ATOM 3183 C CA . LYS A 1 402 ? 0.048 -2.911 28.485 1.00 95.25 402 LYS A CA 1
ATOM 3184 C C . LYS A 1 402 ? -1.139 -2.069 28.048 1.00 95.25 402 LYS A C 1
ATOM 3186 O O . LYS A 1 402 ? -1.105 -1.438 26.990 1.00 95.25 402 LYS A O 1
ATOM 3191 N N . CYS A 1 403 ? -2.179 -2.100 28.864 1.00 96.75 403 CYS A N 1
ATOM 3192 C CA . CYS A 1 403 ? -3.441 -1.435 28.618 1.00 96.75 403 CYS A CA 1
ATOM 3193 C C . CYS A 1 403 ? -3.783 -0.532 29.795 1.00 96.75 403 CYS A C 1
ATOM 3195 O O . CYS A 1 403 ? -3.439 -0.840 30.935 1.00 96.75 403 CYS A O 1
ATOM 3197 N N . TRP A 1 404 ? -4.456 0.567 29.487 1.00 96.50 404 TRP A N 1
ATOM 3198 C CA . TRP A 1 404 ? -4.849 1.586 30.445 1.00 96.50 404 TRP A CA 1
ATOM 3199 C C . TRP A 1 404 ? -6.311 1.952 30.255 1.00 96.50 404 TRP A C 1
ATOM 3201 O O . TRP A 1 404 ? -6.840 1.883 29.139 1.00 96.50 404 TRP A O 1
ATOM 3211 N N . TYR A 1 405 ? -6.918 2.387 31.352 1.00 95.44 405 TYR A N 1
ATOM 3212 C CA . TYR A 1 405 ? -8.290 2.860 31.430 1.00 95.44 405 TYR A CA 1
ATOM 3213 C C . TYR A 1 405 ? -8.334 4.253 32.052 1.00 95.44 405 TYR A C 1
ATOM 3215 O O . TYR A 1 405 ? -7.571 4.573 32.964 1.00 95.44 405 TYR A O 1
ATOM 3223 N N . ARG A 1 406 ? -9.244 5.085 31.561 1.00 93.88 406 ARG A N 1
ATOM 3224 C CA . ARG A 1 406 ? -9.637 6.342 32.198 1.00 93.88 406 ARG A CA 1
ATOM 3225 C C . ARG A 1 406 ? -11.114 6.568 31.966 1.00 93.88 406 ARG A C 1
ATOM 3227 O O . ARG A 1 406 ? -11.646 6.185 30.928 1.00 93.88 406 ARG A O 1
ATOM 3234 N N . VAL A 1 407 ? -11.758 7.237 32.904 1.00 89.44 407 VAL A N 1
ATOM 3235 C CA . VAL A 1 407 ? -13.184 7.532 32.805 1.00 89.44 407 VAL A CA 1
ATOM 3236 C C . VAL A 1 407 ? -13.439 8.568 31.705 1.00 89.44 407 VAL A C 1
ATOM 3238 O O . VAL A 1 407 ? -14.266 8.360 30.817 1.00 89.44 407 VAL A O 1
ATOM 3241 N N . ARG A 1 408 ? -12.679 9.668 31.735 1.00 86.00 408 ARG A N 1
ATOM 3242 C CA . ARG A 1 408 ? -12.764 10.801 30.802 1.00 86.00 408 ARG A CA 1
ATOM 3243 C C . ARG A 1 408 ? -11.377 11.185 30.299 1.00 86.00 408 ARG A C 1
ATOM 3245 O O . ARG A 1 408 ? -10.367 10.750 30.846 1.00 86.00 408 ARG A O 1
ATOM 3252 N N . LEU A 1 409 ? -11.312 11.969 29.221 1.00 84.81 409 LEU A N 1
ATOM 3253 C CA . LEU A 1 409 ? -10.040 12.342 28.584 1.00 84.81 409 LEU A CA 1
ATOM 3254 C C . LEU A 1 409 ? -9.147 13.224 29.472 1.00 84.81 409 LEU A C 1
ATOM 3256 O O . LEU A 1 409 ? -7.928 13.170 29.322 1.00 84.81 409 LEU A O 1
ATOM 3260 N N . ASP A 1 410 ? -9.751 14.017 30.353 1.00 86.56 410 ASP A N 1
ATOM 3261 C CA . ASP A 1 410 ? -9.117 14.923 31.315 1.00 86.56 410 ASP A CA 1
ATOM 3262 C C . ASP A 1 410 ? -8.684 14.232 32.617 1.00 86.56 410 ASP A C 1
ATOM 3264 O O . ASP A 1 410 ? -7.921 14.801 33.397 1.00 86.56 410 ASP A O 1
ATOM 3268 N N . GLU A 1 411 ? -9.115 12.991 32.835 1.00 89.00 411 GLU A N 1
ATOM 3269 C CA . GLU A 1 411 ? -8.720 12.196 33.992 1.00 89.00 411 GLU A CA 1
ATOM 3270 C C . GLU A 1 411 ? -7.410 11.422 33.771 1.00 89.00 411 GLU A C 1
ATOM 3272 O O . GLU A 1 411 ? -7.084 11.032 32.639 1.00 89.00 411 GLU A O 1
ATOM 3277 N N . PRO A 1 412 ? -6.657 11.143 34.857 1.00 92.00 412 PRO A N 1
ATOM 3278 C CA . PRO A 1 412 ? -5.454 10.334 34.778 1.00 92.00 412 PRO A CA 1
ATOM 3279 C C . PRO A 1 412 ? -5.782 8.890 34.402 1.00 92.00 412 PRO A C 1
ATOM 3281 O O . PRO A 1 412 ? -6.777 8.301 34.832 1.00 92.00 412 PRO A O 1
ATOM 3284 N N . GLU A 1 413 ? -4.878 8.305 33.627 1.00 93.94 413 GLU A N 1
ATOM 3285 C CA . GLU A 1 413 ? -4.933 6.897 33.267 1.00 93.94 413 GLU A CA 1
ATOM 3286 C C . GLU A 1 413 ? -4.574 6.005 34.450 1.00 93.94 413 GLU A C 1
ATOM 3288 O O . GLU A 1 413 ? -3.691 6.314 35.251 1.00 93.94 413 GLU A O 1
ATOM 3293 N N . ARG A 1 414 ? -5.261 4.870 34.529 1.00 93.94 414 ARG A N 1
ATOM 3294 C CA . ARG A 1 414 ? -5.111 3.863 35.574 1.00 93.94 414 ARG A CA 1
ATOM 3295 C C . ARG A 1 414 ? -4.857 2.511 34.922 1.00 93.94 414 ARG A C 1
ATOM 3297 O O . ARG A 1 414 ? -5.268 2.266 33.782 1.00 93.94 414 ARG A O 1
ATOM 3304 N N . ASP A 1 415 ? -4.151 1.650 35.642 1.00 94.12 415 ASP A N 1
ATOM 3305 C CA . ASP A 1 415 ? -3.985 0.262 35.226 1.00 94.12 415 ASP A CA 1
ATOM 3306 C C . ASP A 1 415 ? -5.338 -0.466 35.336 1.00 94.12 415 ASP A C 1
ATOM 3308 O O . ASP A 1 415 ? -6.180 -0.124 36.170 1.00 94.12 415 ASP A O 1
ATOM 3312 N N . LEU A 1 416 ? -5.561 -1.432 34.444 1.00 94.44 416 LEU A N 1
ATOM 3313 C CA . LEU A 1 416 ? -6.754 -2.276 34.483 1.00 94.44 416 LEU A CA 1
ATOM 3314 C C . LEU A 1 416 ? -6.714 -3.199 35.704 1.00 94.44 416 LEU A C 1
ATOM 3316 O O . LEU A 1 416 ? -5.638 -3.634 36.117 1.00 94.44 416 LEU A O 1
ATOM 3320 N N . ASP A 1 417 ? -7.887 -3.508 36.253 1.00 90.81 417 ASP A N 1
ATOM 3321 C CA . ASP A 1 417 ? -8.014 -4.478 37.338 1.00 90.81 417 ASP A CA 1
ATOM 3322 C C . ASP A 1 417 ? -7.765 -5.927 36.861 1.00 90.81 417 ASP A C 1
ATOM 3324 O O . ASP A 1 417 ? -7.639 -6.213 35.667 1.00 90.81 417 ASP A O 1
ATOM 3328 N N . GLU A 1 418 ? -7.714 -6.863 37.811 1.00 92.44 418 GLU A N 1
ATOM 3329 C CA . GLU A 1 418 ? -7.447 -8.286 37.555 1.00 92.44 418 GLU A CA 1
ATOM 3330 C C . GLU A 1 418 ? -8.568 -9.005 36.779 1.00 92.44 418 GLU A C 1
ATOM 3332 O O . GLU A 1 418 ? -8.379 -10.136 36.330 1.00 92.44 418 GLU A O 1
ATOM 3337 N N . THR A 1 419 ? -9.737 -8.378 36.601 1.00 95.31 419 THR A N 1
ATOM 3338 C CA . THR A 1 419 ? -10.852 -8.959 35.833 1.00 95.31 419 THR A CA 1
ATOM 3339 C C . THR A 1 419 ? -10.646 -8.840 34.324 1.00 95.31 419 THR A C 1
ATOM 3341 O O . THR A 1 419 ? -11.296 -9.550 33.552 1.00 95.31 419 THR A O 1
ATOM 3344 N N . PHE A 1 420 ? -9.723 -7.976 33.897 1.00 96.81 420 PHE A N 1
ATOM 3345 C CA . PHE A 1 420 ? -9.285 -7.876 32.514 1.00 96.81 420 PHE A CA 1
ATOM 3346 C C . PHE A 1 420 ? -8.088 -8.787 32.245 1.00 96.81 420 PHE A C 1
ATOM 3348 O O . PHE A 1 420 ? -7.105 -8.818 32.983 1.00 96.81 420 PHE A O 1
ATOM 3355 N N . ARG A 1 421 ? -8.124 -9.478 31.106 1.00 96.50 421 ARG A N 1
ATOM 3356 C CA . ARG A 1 421 ? -7.028 -10.324 30.629 1.00 96.50 421 ARG A CA 1
ATOM 3357 C C . ARG A 1 421 ? -6.637 -9.976 29.203 1.00 96.50 421 ARG A C 1
ATOM 3359 O O . ARG A 1 421 ? -7.480 -9.686 28.357 1.00 96.50 421 ARG A O 1
ATOM 3366 N N . VAL A 1 422 ? -5.341 -10.057 28.922 1.00 95.94 422 VAL A N 1
ATOM 3367 C CA . VAL A 1 422 ? -4.814 -9.939 27.560 1.00 95.94 422 VAL A CA 1
ATOM 3368 C C . VAL A 1 422 ? -4.609 -11.334 26.982 1.00 95.94 422 VAL A C 1
ATOM 3370 O O . VAL A 1 422 ? -3.774 -12.099 27.461 1.00 95.94 422 VAL A O 1
ATOM 3373 N N . VAL A 1 423 ? -5.339 -11.649 25.916 1.00 95.50 423 VAL A N 1
ATOM 3374 C CA . VAL A 1 423 ? -5.205 -12.897 25.158 1.00 95.50 423 VAL A CA 1
ATOM 3375 C C . VAL A 1 423 ? -4.419 -12.610 23.885 1.00 95.50 423 VAL A C 1
ATOM 3377 O O . VAL A 1 423 ? -4.909 -11.925 22.991 1.00 95.50 423 VAL A O 1
ATOM 3380 N N . LYS A 1 424 ? -3.187 -13.112 23.782 1.00 94.12 424 LYS A N 1
ATOM 3381 C CA . LYS A 1 424 ? -2.363 -12.940 22.575 1.00 94.12 424 LYS A CA 1
ATOM 3382 C C . LYS A 1 424 ? -2.741 -13.976 21.516 1.00 94.12 424 LYS A C 1
ATOM 3384 O O . LYS A 1 424 ? -2.896 -15.150 21.840 1.00 94.12 424 LYS A O 1
ATOM 3389 N N . ALA A 1 425 ? -2.795 -13.556 20.256 1.00 92.56 425 ALA A N 1
ATOM 3390 C CA . ALA A 1 425 ? -2.971 -14.422 19.094 1.00 92.56 425 ALA A CA 1
ATOM 3391 C C . ALA A 1 425 ? -1.828 -14.177 18.085 1.00 92.56 425 ALA A C 1
ATOM 3393 O O . ALA A 1 425 ? -2.011 -13.495 17.074 1.00 92.56 425 ALA A O 1
ATOM 3394 N N . PRO A 1 426 ? -0.615 -14.717 18.338 1.00 88.88 426 PRO A N 1
ATOM 3395 C CA . PRO A 1 426 ? 0.567 -14.429 17.520 1.00 88.88 426 PRO A CA 1
ATOM 3396 C C . PRO A 1 426 ? 0.417 -14.807 16.043 1.00 88.88 426 PRO A C 1
ATOM 3398 O O . PRO A 1 426 ? 0.928 -14.095 15.186 1.00 88.88 426 PRO A O 1
ATOM 3401 N N . ALA A 1 427 ? -0.316 -15.885 15.740 1.00 86.44 427 ALA A N 1
ATOM 3402 C CA . ALA A 1 427 ? -0.586 -16.332 14.369 1.00 86.44 427 ALA A CA 1
ATOM 3403 C C . ALA A 1 427 ? -1.464 -15.353 13.563 1.00 86.44 427 ALA A C 1
ATOM 3405 O O . ALA A 1 427 ? -1.493 -15.409 12.337 1.00 86.44 427 ALA A O 1
ATOM 3406 N N . GLU A 1 428 ? -2.187 -14.473 14.253 1.00 89.00 428 GLU A N 1
ATOM 3407 C CA . GLU A 1 428 ? -3.019 -13.412 13.679 1.00 89.00 428 GLU A CA 1
ATOM 3408 C C . GLU A 1 428 ? -2.352 -12.033 13.810 1.00 89.00 428 GLU A C 1
ATOM 3410 O O . GLU A 1 428 ? -2.952 -11.024 13.444 1.00 89.00 428 GLU A O 1
ATOM 3415 N N . HIS A 1 429 ? -1.134 -11.979 14.366 1.00 90.50 429 HIS A N 1
ATOM 3416 C CA . HIS A 1 429 ? -0.411 -10.751 14.713 1.00 90.50 429 HIS A CA 1
ATOM 3417 C C . HIS A 1 429 ? -1.224 -9.790 15.591 1.00 90.50 429 HIS A C 1
ATOM 3419 O O . HIS A 1 429 ? -1.042 -8.568 15.556 1.00 90.50 429 HIS A O 1
ATOM 3425 N N . SER A 1 430 ? -2.110 -10.347 16.416 1.00 94.00 430 SER A N 1
ATOM 3426 C CA . SER A 1 430 ? -3.088 -9.606 17.201 1.00 94.00 430 SER A CA 1
ATOM 3427 C C . SER A 1 430 ? -3.072 -10.002 18.679 1.00 94.00 430 SER A C 1
ATOM 3429 O O . SER A 1 430 ? -2.437 -10.971 19.107 1.00 94.00 430 SER A O 1
ATOM 3431 N N . PHE A 1 431 ? -3.765 -9.213 19.489 1.00 95.62 431 PHE A N 1
ATOM 3432 C CA . PHE A 1 431 ? -4.165 -9.573 20.841 1.00 95.62 431 PHE A CA 1
ATOM 3433 C C . PHE A 1 431 ? -5.594 -9.091 21.090 1.00 95.62 431 PHE A C 1
ATOM 3435 O O . PHE A 1 431 ? -6.100 -8.219 20.385 1.00 95.62 431 PHE A O 1
ATOM 3442 N N . TYR A 1 432 ? -6.225 -9.627 22.125 1.00 96.25 432 TYR A N 1
ATOM 3443 C CA . TYR A 1 432 ? -7.539 -9.211 22.583 1.00 96.25 432 TYR A CA 1
ATOM 3444 C C . TYR A 1 432 ? -7.452 -8.799 24.046 1.00 96.25 432 TYR A C 1
ATOM 3446 O O . TYR A 1 432 ? -6.925 -9.550 24.868 1.00 96.25 432 TYR A O 1
ATOM 3454 N N . LEU A 1 433 ? -7.965 -7.616 24.372 1.00 97.12 433 LEU A N 1
ATOM 3455 C CA . LEU A 1 433 ? -8.298 -7.274 25.750 1.00 97.12 433 LEU A CA 1
ATOM 3456 C C . LEU A 1 433 ? -9.695 -7.824 26.034 1.00 97.12 433 LEU A C 1
ATOM 3458 O O . LEU A 1 433 ? -10.639 -7.468 25.326 1.00 97.12 433 LEU A O 1
ATOM 3462 N N . VAL A 1 434 ? -9.801 -8.713 27.019 1.00 97.06 434 VAL A N 1
ATOM 3463 C CA . VAL A 1 434 ? -11.020 -9.472 27.310 1.00 97.06 434 VAL A CA 1
ATOM 3464 C C . VAL A 1 434 ? -11.419 -9.306 28.769 1.00 97.06 434 VAL A C 1
ATOM 3466 O O . VAL A 1 434 ? -10.558 -9.328 29.648 1.00 97.06 434 VAL A O 1
ATOM 3469 N N . LYS A 1 435 ? -12.721 -9.186 29.020 1.00 97.00 435 LYS A N 1
ATOM 3470 C CA . LYS A 1 435 ? -13.334 -9.332 30.345 1.00 97.00 435 LYS A CA 1
ATOM 3471 C C . LYS A 1 435 ? -14.621 -10.126 30.184 1.00 97.00 435 LYS A C 1
ATOM 3473 O O . LYS A 1 435 ? -15.469 -9.763 29.376 1.00 97.00 435 LYS A O 1
ATOM 3478 N N . ASP A 1 436 ? -14.757 -11.211 30.939 1.00 96.38 436 ASP A N 1
ATOM 3479 C CA . ASP A 1 436 ? -15.812 -12.200 30.688 1.00 96.38 436 ASP A CA 1
ATOM 3480 C C . ASP A 1 436 ? -17.222 -11.662 31.006 1.00 96.38 436 ASP A C 1
ATOM 3482 O O . ASP A 1 436 ? -18.197 -12.098 30.399 1.00 96.38 436 ASP A O 1
ATOM 3486 N N . LYS A 1 437 ? -17.339 -10.713 31.948 1.00 96.50 437 LYS A N 1
ATOM 3487 C CA . LYS A 1 437 ? -18.606 -10.066 32.322 1.00 96.50 437 LYS A CA 1
ATOM 3488 C C . LYS A 1 437 ? -18.425 -8.563 32.497 1.00 96.50 437 LYS A C 1
ATOM 3490 O O . LYS A 1 437 ? -17.779 -8.126 33.450 1.00 96.50 437 LYS A O 1
ATOM 3495 N N . ALA A 1 438 ? -19.034 -7.791 31.607 1.00 94.69 438 ALA A N 1
ATOM 3496 C CA . ALA A 1 438 ? -19.097 -6.340 31.690 1.00 94.69 438 ALA A CA 1
ATOM 3497 C C . ALA A 1 438 ? -19.870 -5.897 32.940 1.00 94.69 438 ALA A C 1
ATOM 3499 O O . ALA A 1 438 ? -20.944 -6.416 33.247 1.00 94.69 438 ALA A O 1
ATOM 3500 N N . SER A 1 439 ? -19.347 -4.904 33.639 1.00 92.75 439 SER A N 1
ATOM 3501 C CA . SER A 1 439 ? -20.012 -4.188 34.721 1.00 92.75 439 SER A CA 1
ATOM 3502 C C . SER A 1 439 ? -20.309 -2.761 34.279 1.00 92.75 439 SER A C 1
ATOM 3504 O O . SER A 1 439 ? -19.632 -2.223 33.409 1.00 92.75 439 SER A O 1
ATOM 3506 N N . TYR A 1 440 ? -21.292 -2.114 34.902 1.00 90.56 440 TYR A N 1
ATOM 3507 C CA . TYR A 1 440 ? -21.654 -0.736 34.550 1.00 90.56 440 TYR A CA 1
ATOM 3508 C C . TYR A 1 440 ? -20.493 0.269 34.726 1.00 90.56 440 TYR A C 1
ATOM 3510 O O . TYR A 1 440 ? -20.438 1.301 34.062 1.00 90.56 440 TYR A O 1
ATOM 3518 N N . TRP A 1 441 ? -19.531 -0.065 35.591 1.00 89.44 441 TRP A N 1
ATOM 3519 C CA . TRP A 1 441 ? -18.315 0.711 35.847 1.00 89.44 441 TRP A CA 1
ATOM 3520 C C . TRP A 1 441 ? -17.235 0.557 34.776 1.00 89.44 441 TRP A C 1
ATOM 3522 O O . TRP A 1 441 ? -16.275 1.320 34.778 1.00 89.44 441 TRP A O 1
ATOM 3532 N N . ASP A 1 442 ? -17.385 -0.401 33.858 1.00 93.12 442 ASP A N 1
ATOM 3533 C CA . ASP A 1 442 ? -16.461 -0.566 32.736 1.00 93.12 442 ASP A CA 1
ATOM 3534 C C . ASP A 1 442 ? -16.713 0.457 31.615 1.00 93.12 442 ASP A C 1
ATOM 3536 O O . ASP A 1 442 ? -15.939 0.509 30.660 1.00 93.12 442 ASP A O 1
ATOM 3540 N N . SER A 1 443 ? -17.749 1.307 31.695 1.00 93.75 443 SER A N 1
ATOM 3541 C CA . SER A 1 443 ? -17.845 2.433 30.757 1.00 93.75 443 SER A CA 1
ATOM 3542 C C . SER A 1 443 ? -16.649 3.375 30.931 1.00 93.75 443 SER A C 1
ATOM 3544 O O . SER A 1 443 ? -16.260 3.739 32.046 1.00 93.75 443 SER A O 1
ATOM 3546 N N . GLY A 1 444 ? -16.062 3.807 29.819 1.00 94.31 444 GLY A N 1
ATOM 3547 C CA . GLY A 1 444 ? -14.900 4.691 29.815 1.00 94.31 444 GLY A CA 1
ATOM 3548 C C . GLY A 1 444 ? -13.992 4.482 28.611 1.00 94.31 444 GLY A C 1
ATOM 3549 O O . GLY A 1 444 ? -14.363 3.877 27.609 1.00 94.31 444 GLY A O 1
ATOM 3550 N N . ILE A 1 445 ? -12.784 5.031 28.684 1.00 95.31 445 ILE A N 1
ATOM 3551 C CA . ILE A 1 445 ? -11.841 5.116 27.571 1.00 95.31 445 ILE A CA 1
ATOM 3552 C C . ILE A 1 445 ? -10.671 4.166 27.798 1.00 95.31 445 ILE A C 1
ATOM 3554 O O . ILE A 1 445 ? -9.930 4.287 28.774 1.00 95.31 445 ILE A O 1
ATOM 3558 N N . TYR A 1 446 ? -10.449 3.286 26.827 1.00 96.00 446 TYR A N 1
ATOM 3559 C CA . TYR A 1 446 ? -9.401 2.273 26.853 1.00 96.00 446 TYR A CA 1
ATOM 3560 C C . TYR A 1 446 ? -8.343 2.566 25.798 1.00 96.00 446 TYR A C 1
ATOM 3562 O O . TYR A 1 446 ? -8.671 2.962 24.680 1.00 96.00 446 TYR A O 1
ATOM 3570 N N . ARG A 1 447 ? -7.070 2.317 26.118 1.00 95.44 447 ARG A N 1
ATOM 3571 C CA . ARG A 1 447 ? -5.967 2.299 25.141 1.00 95.44 447 ARG A CA 1
ATOM 3572 C C . ARG A 1 447 ? -4.961 1.209 25.479 1.00 95.44 447 ARG A C 1
ATOM 3574 O O . ARG A 1 447 ? -4.786 0.879 26.649 1.00 95.44 447 ARG A O 1
ATOM 3581 N N . CYS A 1 448 ? -4.233 0.721 24.482 1.00 95.56 448 CYS A N 1
ATOM 3582 C CA . CYS A 1 448 ? -3.153 -0.235 24.714 1.00 95.56 448 CYS A CA 1
ATOM 3583 C C . CYS A 1 448 ? -1.942 0.063 23.839 1.00 95.56 448 CYS A C 1
ATOM 3585 O O . CYS A 1 448 ? -2.080 0.443 22.676 1.00 95.56 448 CYS A O 1
ATOM 3587 N N . ASN A 1 449 ? -0.759 -0.212 24.381 1.00 94.06 449 ASN A N 1
ATOM 3588 C CA . ASN A 1 449 ? 0.504 -0.182 23.654 1.00 94.06 449 ASN A CA 1
ATOM 3589 C C . ASN A 1 449 ? 1.185 -1.551 23.715 1.00 94.06 449 ASN A C 1
ATOM 3591 O O . ASN A 1 449 ? 0.947 -2.348 24.627 1.00 94.06 449 ASN A O 1
ATOM 3595 N N . THR A 1 450 ? 2.062 -1.801 22.747 1.00 92.50 450 THR A N 1
ATOM 3596 C CA . THR A 1 450 ? 2.827 -3.038 22.620 1.00 92.50 450 THR A CA 1
ATOM 3597 C C . THR A 1 450 ? 4.318 -2.789 22.394 1.00 92.50 450 THR A C 1
ATOM 3599 O O . THR A 1 450 ? 4.757 -1.696 22.023 1.00 92.50 450 THR A O 1
ATOM 3602 N N . GLY A 1 451 ? 5.116 -3.830 22.632 1.00 87.31 451 GLY A N 1
ATOM 3603 C CA . GLY A 1 451 ? 6.563 -3.840 22.412 1.00 87.31 451 GLY A CA 1
ATOM 3604 C C . GLY A 1 451 ? 7.384 -3.696 23.699 1.00 87.31 451 GLY A C 1
ATOM 3605 O O . GLY A 1 451 ? 6.819 -3.416 24.752 1.00 87.31 451 GLY A O 1
ATOM 3606 N N . PRO A 1 452 ? 8.716 -3.883 23.630 1.00 83.31 452 PRO A N 1
ATOM 3607 C CA . PRO A 1 452 ? 9.586 -3.910 24.814 1.00 83.31 452 PRO A CA 1
ATOM 3608 C C . PRO A 1 452 ? 9.578 -2.604 25.616 1.00 83.31 452 PRO A C 1
ATOM 3610 O O . PRO A 1 452 ? 9.715 -2.619 26.831 1.00 83.31 452 PRO A O 1
ATOM 3613 N N . SER A 1 453 ? 9.404 -1.475 24.926 1.00 84.75 453 SER A N 1
ATOM 3614 C CA . SER A 1 453 ? 9.301 -0.136 25.513 1.00 84.75 453 SER A CA 1
ATOM 3615 C C . SER A 1 453 ? 7.886 0.443 25.438 1.00 84.75 453 SER A C 1
ATOM 3617 O O . SER A 1 453 ? 7.709 1.640 25.646 1.00 84.75 453 SER A O 1
ATOM 3619 N N . LEU A 1 454 ? 6.880 -0.381 25.102 1.00 86.81 454 LEU A N 1
ATOM 3620 C CA . LEU A 1 454 ? 5.485 0.046 24.919 1.00 86.81 454 LEU A CA 1
ATOM 3621 C C . LEU A 1 454 ? 5.339 1.245 23.957 1.00 86.81 454 LEU A C 1
ATOM 3623 O O . LEU A 1 454 ? 4.488 2.117 24.147 1.00 86.81 454 LEU A O 1
ATOM 3627 N N . SER A 1 455 ? 6.184 1.293 22.924 1.00 85.44 455 SER A N 1
ATOM 3628 C CA . SER A 1 455 ? 6.251 2.380 21.940 1.00 85.44 455 SER A CA 1
ATOM 3629 C C . SER A 1 455 ? 5.340 2.175 20.728 1.00 85.44 455 SER A C 1
ATOM 3631 O O . SER A 1 455 ? 5.054 3.130 20.009 1.00 85.44 455 SER A O 1
ATOM 3633 N N . THR A 1 456 ? 4.884 0.943 20.482 1.00 88.06 456 THR A N 1
ATOM 3634 C CA . THR A 1 456 ? 3.978 0.619 19.371 1.00 88.06 456 THR A CA 1
ATOM 3635 C C . THR A 1 456 ? 2.532 0.734 19.837 1.00 88.06 456 THR A C 1
ATOM 3637 O O . THR A 1 456 ? 2.196 0.321 20.944 1.00 88.06 456 THR A O 1
ATOM 3640 N N . VAL A 1 457 ? 1.658 1.292 19.003 1.00 90.94 457 VAL A N 1
ATOM 3641 C CA . VAL A 1 457 ? 0.232 1.416 19.324 1.00 90.94 457 VAL A CA 1
ATOM 3642 C C . VAL A 1 457 ? -0.443 0.053 19.162 1.00 90.94 457 VAL A C 1
ATOM 3644 O O . VAL A 1 457 ? -0.511 -0.492 18.061 1.00 90.94 457 VAL A O 1
ATOM 3647 N N . GLY A 1 458 ? -0.966 -0.489 20.262 1.00 92.50 458 GLY A N 1
ATOM 3648 C CA . GLY A 1 458 ? -1.774 -1.708 20.260 1.00 92.50 458 GLY A CA 1
ATOM 3649 C C . GLY A 1 458 ? -3.195 -1.426 19.787 1.00 92.50 458 GLY A C 1
ATOM 3650 O O . GLY A 1 458 ? -3.693 -2.117 18.906 1.00 92.50 458 GLY A O 1
ATOM 3651 N N . PHE A 1 459 ? -3.818 -0.378 20.315 1.00 94.56 459 PHE A N 1
ATOM 3652 C CA . PHE A 1 459 ? -4.968 0.296 19.711 1.00 94.56 459 PHE A CA 1
ATOM 3653 C C . PHE A 1 459 ? -5.106 1.704 20.297 1.00 94.56 459 PHE A C 1
ATOM 3655 O O . PHE A 1 459 ? -4.711 1.943 21.447 1.00 94.56 459 PHE A O 1
ATOM 3662 N N . LEU A 1 460 ? -5.647 2.639 19.514 1.00 93.38 460 LEU A N 1
ATOM 3663 C CA . LEU A 1 460 ? -5.875 4.015 19.969 1.00 93.38 460 LEU A CA 1
ATOM 3664 C C . LEU A 1 460 ? -6.989 4.124 21.019 1.00 93.38 460 LEU A C 1
ATOM 3666 O O . LEU A 1 460 ? -7.835 3.245 21.146 1.00 93.38 460 LEU A O 1
ATOM 3670 N N . SER A 1 461 ? -6.987 5.234 21.767 1.00 93.06 461 SER A N 1
ATOM 3671 C CA . SER A 1 461 ? -8.032 5.522 22.752 1.00 93.06 461 SER A CA 1
ATOM 3672 C C . SER A 1 461 ? -9.427 5.449 22.133 1.00 93.06 461 SER A C 1
ATOM 3674 O O . SER A 1 461 ? -9.712 6.164 21.174 1.00 93.06 461 SER A O 1
ATOM 3676 N N . ARG A 1 462 ? -10.295 4.628 22.724 1.00 92.25 462 ARG A N 1
ATOM 3677 C CA . ARG A 1 462 ? -11.684 4.430 22.294 1.00 92.25 462 ARG A CA 1
ATOM 3678 C C . ARG A 1 462 ? -12.607 4.244 23.491 1.00 92.25 462 ARG A C 1
ATOM 3680 O O . ARG A 1 462 ? -12.168 3.757 24.531 1.00 92.25 462 ARG A O 1
ATOM 3687 N N . HIS A 1 463 ? -13.855 4.677 23.340 1.00 93.38 463 HIS A N 1
ATOM 3688 C CA . HIS A 1 463 ? -14.855 4.715 24.407 1.00 93.38 463 HIS A CA 1
ATOM 3689 C C . HIS A 1 463 ? -15.770 3.488 24.373 1.00 93.38 463 HIS A C 1
ATOM 3691 O O . HIS A 1 463 ? -16.428 3.237 23.369 1.00 93.38 463 HIS A O 1
ATOM 3697 N N . LEU A 1 464 ? -15.777 2.732 25.466 1.00 94.62 464 LEU A N 1
ATOM 3698 C CA . LEU A 1 464 ? -16.718 1.653 25.725 1.00 94.62 464 LEU A CA 1
ATOM 3699 C C . LEU A 1 464 ? -17.880 2.196 26.562 1.00 94.62 464 LEU A C 1
ATOM 3701 O O . LEU A 1 464 ? -17.656 2.868 27.567 1.00 94.62 464 LEU A O 1
ATOM 3705 N N . GLU A 1 465 ? -19.099 1.834 26.185 1.00 94.25 465 GLU A N 1
ATOM 3706 C CA . GLU A 1 465 ? -20.329 2.088 26.922 1.00 94.25 465 GLU A CA 1
ATOM 3707 C C . GLU A 1 465 ? -20.954 0.756 27.349 1.00 94.25 465 GLU A C 1
ATOM 3709 O O . GLU A 1 465 ? -21.224 -0.122 26.524 1.00 94.25 465 GLU A O 1
ATOM 3714 N N . VAL A 1 466 ? -21.210 0.606 28.643 1.00 93.62 466 VAL A N 1
ATOM 3715 C CA . VAL A 1 466 ? -21.966 -0.516 29.191 1.00 93.62 466 VAL A CA 1
ATOM 3716 C C . VAL A 1 466 ? -23.373 -0.036 29.514 1.00 93.62 466 VAL A C 1
ATOM 3718 O O . VAL A 1 466 ? -23.578 0.802 30.387 1.00 93.62 466 VAL A O 1
ATOM 3721 N N . LEU A 1 467 ? -24.359 -0.575 28.806 1.00 91.50 467 LEU A N 1
ATOM 3722 C CA . LEU A 1 467 ? -25.753 -0.195 28.951 1.00 91.50 467 LEU A CA 1
ATOM 3723 C C . LEU A 1 467 ? -26.298 -0.616 30.320 1.00 91.50 467 LEU A C 1
ATOM 3725 O O . LEU A 1 467 ? -26.081 -1.758 30.739 1.00 91.50 467 LEU A O 1
ATOM 3729 N N . PRO A 1 468 ? -27.034 0.278 31.001 1.00 89.44 468 PRO A N 1
ATOM 3730 C CA . PRO A 1 468 ? -27.656 -0.030 32.276 1.00 89.44 468 PRO A CA 1
ATOM 3731 C C . PRO A 1 468 ? -28.793 -1.047 32.116 1.00 89.44 468 PRO A C 1
ATOM 3733 O O . PRO A 1 468 ? -29.492 -1.067 31.103 1.00 89.44 468 PRO A O 1
ATOM 3736 N N . ASP A 1 469 ? -29.030 -1.842 33.157 1.00 90.25 469 ASP A N 1
ATOM 3737 C CA . ASP A 1 469 ? -30.198 -2.716 33.288 1.00 90.25 469 ASP A CA 1
ATOM 3738 C C . ASP A 1 469 ? -30.892 -2.505 34.650 1.00 90.25 469 ASP A C 1
ATOM 3740 O O . ASP A 1 469 ? -30.535 -1.620 35.431 1.00 90.25 469 ASP A O 1
ATOM 3744 N N . SER A 1 470 ? -31.901 -3.316 34.973 1.00 89.19 470 SER A N 1
ATOM 3745 C CA . SER A 1 470 ? -32.629 -3.184 36.240 1.00 89.19 470 SER A CA 1
ATOM 3746 C C . SER A 1 470 ? -31.767 -3.424 37.485 1.00 89.19 470 SER A C 1
ATOM 3748 O O . SER A 1 470 ? -32.174 -3.030 38.573 1.00 89.19 470 SER A O 1
ATOM 3750 N N . SER A 1 471 ? -30.590 -4.055 37.370 1.00 88.88 471 SER A N 1
ATOM 3751 C CA . SER A 1 471 ? -29.713 -4.326 38.519 1.00 88.88 471 SER A CA 1
ATOM 3752 C C . SER A 1 471 ? -29.105 -3.056 39.114 1.00 88.88 471 SER A C 1
ATOM 3754 O O . SER A 1 471 ? -28.742 -3.035 40.294 1.00 88.88 471 SER A O 1
ATOM 3756 N N . ILE A 1 472 ? -29.029 -1.987 38.316 1.00 87.94 472 ILE A N 1
ATOM 3757 C CA . ILE A 1 472 ? -28.442 -0.715 38.729 1.00 87.94 472 ILE A CA 1
ATOM 3758 C C . ILE A 1 472 ? -29.453 0.234 39.370 1.00 87.94 472 ILE A C 1
ATOM 3760 O O . ILE A 1 472 ? -29.062 1.308 39.819 1.00 87.94 472 ILE A O 1
ATOM 3764 N N . LEU A 1 473 ? -30.733 -0.148 39.389 1.00 89.19 473 LEU A N 1
ATOM 3765 C CA . LEU A 1 473 ? -31.860 0.634 39.883 1.00 89.19 473 LEU A CA 1
ATOM 3766 C C . LEU A 1 473 ? -32.429 -0.019 41.144 1.00 89.19 473 LEU A C 1
ATOM 3768 O O . LEU A 1 473 ? -32.657 -1.226 41.204 1.00 89.19 473 LEU A O 1
ATOM 3772 N N . ARG A 1 474 ? -32.702 0.790 42.163 1.00 90.12 474 ARG A N 1
ATOM 3773 C CA . ARG A 1 474 ? -33.396 0.380 43.383 1.00 90.12 474 ARG A CA 1
ATOM 3774 C C . ARG A 1 474 ? -34.439 1.419 43.744 1.00 90.12 474 ARG A C 1
ATOM 3776 O O . ARG A 1 474 ? -34.160 2.614 43.746 1.00 90.12 474 ARG A O 1
ATOM 3783 N N . LEU A 1 475 ? -35.622 0.945 44.106 1.00 89.38 475 LEU A N 1
ATOM 3784 C CA . LEU A 1 475 ? -36.708 1.783 44.589 1.00 89.38 475 LEU A CA 1
ATOM 3785 C C . LEU A 1 475 ? -37.060 1.366 46.013 1.00 89.38 475 LEU A C 1
ATOM 3787 O O . LEU A 1 475 ? -37.220 0.178 46.291 1.00 89.38 475 LEU A O 1
ATOM 3791 N N . PHE A 1 476 ? -37.142 2.329 46.927 1.00 90.44 476 PHE A N 1
ATOM 3792 C CA . PHE A 1 476 ? -37.522 2.060 48.312 1.00 90.44 476 PHE A CA 1
ATOM 3793 C C . PHE A 1 476 ? -38.217 3.254 48.967 1.00 90.44 476 PHE A C 1
ATOM 3795 O O . PHE A 1 476 ? -38.071 4.399 48.545 1.00 90.44 476 PHE A O 1
ATOM 3802 N N . LEU A 1 477 ? -38.965 2.974 50.034 1.00 90.56 477 LEU A N 1
ATOM 3803 C CA . LEU A 1 477 ? -39.757 3.964 50.760 1.00 90.56 477 LEU A CA 1
ATOM 3804 C C . LEU A 1 477 ? -39.109 4.346 52.093 1.00 90.56 477 LEU A C 1
ATOM 3806 O O . LEU A 1 477 ? -38.526 3.500 52.785 1.00 90.56 477 LEU A O 1
ATOM 3810 N N . THR A 1 478 ? -39.265 5.613 52.474 1.00 90.44 478 THR A N 1
ATOM 3811 C CA . THR A 1 478 ? -38.887 6.130 53.794 1.00 90.44 478 THR A CA 1
ATOM 3812 C C . THR A 1 478 ? -39.954 7.065 54.359 1.00 90.44 478 THR A C 1
ATOM 3814 O O . THR A 1 478 ? -40.678 7.726 53.617 1.00 90.44 478 THR A O 1
ATOM 3817 N N . HIS A 1 479 ? -40.046 7.138 55.692 1.00 85.94 479 HIS A N 1
ATOM 3818 C CA . HIS A 1 479 ? -40.986 8.042 56.384 1.00 85.94 479 HIS A CA 1
ATOM 3819 C C . HIS A 1 479 ? -40.633 9.525 56.202 1.00 85.94 479 HIS A C 1
ATOM 3821 O O . HIS A 1 479 ? -41.505 10.388 56.162 1.00 85.94 479 HIS A O 1
ATOM 3827 N N . HIS A 1 480 ? -39.340 9.823 56.081 1.00 85.31 480 HIS A N 1
ATOM 3828 C CA . HIS A 1 480 ? -38.806 11.175 55.939 1.00 85.31 480 HIS A CA 1
ATOM 3829 C C . HIS A 1 480 ? -37.717 11.208 54.865 1.00 85.31 480 HIS A C 1
ATOM 3831 O O . HIS A 1 480 ? -37.174 10.161 54.490 1.00 85.31 480 HIS A O 1
ATOM 3837 N N . SER A 1 481 ? -37.389 12.410 54.385 1.00 84.94 481 SER A N 1
ATOM 3838 C CA . SER A 1 481 ? -36.281 12.626 53.454 1.00 84.94 481 SER A CA 1
ATOM 3839 C C . SER A 1 481 ? -34.973 12.150 54.073 1.00 84.94 481 SER A C 1
ATOM 3841 O O . SER A 1 481 ? -34.668 12.466 55.224 1.00 84.94 481 SER A O 1
ATOM 3843 N N . LEU A 1 482 ? -34.204 11.384 53.304 1.00 87.00 482 LEU A N 1
ATOM 3844 C CA . LEU A 1 482 ? -32.861 10.994 53.705 1.00 87.00 482 LEU A CA 1
ATOM 3845 C C . LEU A 1 482 ? -31.901 12.181 53.578 1.00 87.00 482 LEU A C 1
ATOM 3847 O O . LEU A 1 482 ? -32.109 13.074 52.759 1.00 87.00 482 LEU A O 1
ATOM 3851 N N . THR A 1 483 ? -30.852 12.164 54.395 1.00 85.06 483 THR A N 1
ATOM 3852 C CA . THR A 1 483 ? -29.709 13.074 54.289 1.00 85.06 483 THR A CA 1
ATOM 3853 C C . THR A 1 483 ? -28.520 12.357 53.646 1.00 85.06 483 THR A C 1
ATOM 3855 O O . THR A 1 483 ? -28.501 11.129 53.522 1.00 85.06 483 THR A O 1
ATOM 3858 N N . GLU A 1 484 ? -27.503 13.116 53.247 1.00 81.88 484 GLU A N 1
ATOM 3859 C CA . GLU A 1 484 ? -26.297 12.600 52.583 1.00 81.88 484 GLU A CA 1
ATOM 3860 C C . GLU A 1 484 ? -25.480 11.642 53.480 1.00 81.88 484 GLU A C 1
ATOM 3862 O O . GLU A 1 484 ? -24.949 10.619 53.029 1.00 81.88 484 GLU A O 1
ATOM 3867 N N . ASP A 1 485 ? -25.472 11.903 54.790 1.00 84.12 485 ASP A N 1
ATOM 3868 C CA . ASP A 1 485 ? -24.815 11.059 55.796 1.00 84.12 485 ASP A CA 1
ATOM 3869 C C . ASP A 1 485 ? -25.618 9.800 56.157 1.00 84.12 485 ASP A C 1
ATOM 3871 O O . ASP A 1 485 ? -25.086 8.857 56.754 1.00 84.12 485 ASP A O 1
ATOM 3875 N N . ALA A 1 486 ? -26.905 9.752 55.804 1.00 85.00 486 ALA A N 1
ATOM 3876 C CA . ALA A 1 486 ? -27.760 8.624 56.135 1.00 85.00 486 ALA A CA 1
ATOM 3877 C C . ALA A 1 486 ? -27.382 7.367 55.334 1.00 85.00 486 ALA A C 1
ATOM 3879 O O . ALA A 1 486 ? -26.856 7.412 54.221 1.00 85.00 486 ALA A O 1
ATOM 3880 N N . LYS A 1 487 ? -27.718 6.195 55.883 1.00 86.62 487 LYS A N 1
ATOM 3881 C CA . LYS A 1 487 ? -27.682 4.946 55.111 1.00 86.62 487 LYS A CA 1
ATOM 3882 C C . LYS A 1 487 ? -28.852 4.944 54.130 1.00 86.62 487 LYS A C 1
ATOM 3884 O O . LYS A 1 487 ? -30.002 4.892 54.563 1.00 86.62 487 LYS A O 1
ATOM 3889 N N . TRP A 1 488 ? -28.561 4.957 52.832 1.00 89.75 488 TRP A N 1
ATOM 3890 C CA . TRP A 1 488 ? -29.565 4.938 51.764 1.00 89.75 488 TRP A CA 1
ATOM 3891 C C . TRP A 1 488 ? -30.213 3.557 51.627 1.00 89.75 488 TRP A C 1
ATOM 3893 O O . TRP A 1 488 ? -29.778 2.707 50.852 1.00 89.75 488 TRP A O 1
ATOM 3903 N N . ARG A 1 489 ? -31.238 3.314 52.444 1.00 87.62 489 ARG A N 1
ATOM 3904 C CA . ARG A 1 489 ? -32.031 2.080 52.459 1.00 87.62 489 ARG A CA 1
ATOM 3905 C C . ARG A 1 489 ? -33.459 2.365 52.909 1.00 87.62 489 ARG A C 1
ATOM 3907 O O . ARG A 1 489 ? -33.693 3.323 53.645 1.00 87.62 489 ARG A O 1
ATOM 3914 N N . GLY A 1 490 ? -34.385 1.488 52.524 1.00 86.50 490 GLY A N 1
ATOM 3915 C CA . GLY A 1 490 ? -35.765 1.544 53.000 1.00 86.50 490 GLY A CA 1
ATOM 3916 C C . GLY A 1 490 ? -35.838 1.424 54.522 1.00 86.50 490 GLY A C 1
ATOM 3917 O O . GLY A 1 490 ? -35.168 0.580 55.119 1.00 86.50 490 GLY A O 1
ATOM 3918 N N . ASN A 1 491 ? -36.634 2.288 55.145 1.00 84.81 491 ASN A N 1
ATOM 3919 C CA . ASN A 1 491 ? -36.934 2.247 56.580 1.00 84.81 491 ASN A CA 1
ATOM 3920 C C . ASN A 1 491 ? -38.434 2.393 56.867 1.00 84.81 491 ASN A C 1
ATOM 3922 O O . ASN A 1 491 ? -38.827 2.624 58.011 1.00 84.81 491 ASN A O 1
ATOM 3926 N N . TYR A 1 492 ? -39.262 2.274 55.827 1.00 85.19 492 TYR A N 1
ATOM 3927 C CA . TYR A 1 492 ? -40.702 2.253 55.981 1.00 85.19 492 TYR A CA 1
ATOM 3928 C C . TYR A 1 492 ? -41.123 0.978 56.707 1.00 85.19 492 TYR A C 1
ATOM 3930 O O . TYR A 1 492 ? -40.742 -0.124 56.321 1.00 85.19 492 TYR A O 1
ATOM 3938 N N . SER A 1 493 ? -41.863 1.149 57.795 1.00 83.62 493 SER A N 1
ATOM 3939 C CA . SER A 1 493 ? -42.165 0.080 58.751 1.00 83.62 493 SER A CA 1
ATOM 3940 C C . SER A 1 493 ? -43.648 -0.266 58.833 1.00 83.62 493 SER A C 1
ATOM 3942 O O . SER A 1 493 ? -43.996 -1.288 59.417 1.00 83.62 493 SER A O 1
ATOM 3944 N N . ARG A 1 494 ? -44.530 0.570 58.272 1.00 83.69 494 ARG A N 1
ATOM 3945 C CA . ARG A 1 494 ? -45.965 0.291 58.226 1.00 83.69 494 ARG A CA 1
ATOM 3946 C C . ARG A 1 494 ? -46.278 -0.548 56.998 1.00 83.69 494 ARG A C 1
ATOM 3948 O O . ARG A 1 494 ? -46.311 -0.029 55.889 1.00 83.69 494 ARG A O 1
ATOM 3955 N N . CYS A 1 495 ? -46.522 -1.832 57.205 1.00 84.94 495 CYS A N 1
ATOM 3956 C CA . CYS A 1 495 ? -46.914 -2.747 56.143 1.00 84.94 495 CYS A CA 1
ATOM 3957 C C . CYS A 1 495 ? -48.180 -3.512 56.532 1.00 84.94 495 CYS A C 1
ATOM 3959 O O . CYS A 1 495 ? -48.450 -3.714 57.718 1.00 84.94 495 CYS A O 1
ATOM 3961 N N . GLY A 1 496 ? -48.939 -3.935 55.525 1.00 83.62 496 GLY A N 1
ATOM 3962 C CA . GLY A 1 496 ? -50.045 -4.870 55.669 1.00 83.62 496 GLY A CA 1
ATOM 3963 C C . GLY A 1 496 ? -49.560 -6.278 56.000 1.00 83.62 496 GLY A C 1
ATOM 3964 O O . GLY A 1 496 ? -48.360 -6.551 56.084 1.00 83.62 496 GLY A O 1
ATOM 3965 N N . SER A 1 497 ? -50.507 -7.194 56.179 1.00 82.69 497 SER A N 1
ATOM 3966 C CA . SER A 1 497 ? -50.231 -8.610 56.457 1.00 82.69 497 SER A CA 1
ATOM 3967 C C . SER A 1 497 ? -49.476 -9.323 55.327 1.00 82.69 497 SER A C 1
ATOM 3969 O O . SER A 1 497 ? -48.829 -10.337 55.571 1.00 82.69 497 SER A O 1
ATOM 3971 N N . ASP A 1 498 ? -49.537 -8.789 54.111 1.00 82.94 498 ASP A N 1
ATOM 3972 C CA . ASP A 1 498 ? -48.842 -9.248 52.906 1.00 82.94 498 ASP A CA 1
ATOM 3973 C C . ASP A 1 498 ? -47.453 -8.602 52.714 1.00 82.94 498 ASP A C 1
ATOM 3975 O O . ASP A 1 498 ? -46.737 -8.933 51.771 1.00 82.94 498 ASP A O 1
ATOM 3979 N N . GLY A 1 499 ? -47.053 -7.691 53.609 1.00 79.88 499 GLY A N 1
ATOM 3980 C CA . GLY A 1 499 ? -45.804 -6.937 53.511 1.00 79.88 499 GLY A CA 1
ATOM 3981 C C . GLY A 1 499 ? -45.887 -5.687 52.627 1.00 79.88 499 GLY A C 1
ATOM 3982 O O . GLY A 1 499 ? -44.893 -4.962 52.531 1.00 79.88 499 GLY A O 1
ATOM 3983 N N . THR A 1 500 ? -47.048 -5.383 52.038 1.00 84.44 500 THR A N 1
ATOM 3984 C CA . THR A 1 500 ? -47.250 -4.183 51.217 1.00 84.44 500 THR A CA 1
ATOM 3985 C C . THR A 1 500 ? -47.227 -2.929 52.098 1.00 84.44 500 THR A C 1
ATOM 3987 O O . THR A 1 500 ? -47.930 -2.889 53.110 1.00 84.44 500 THR A O 1
ATOM 3990 N N . PRO A 1 501 ? -46.438 -1.891 51.762 1.00 84.56 501 PRO A N 1
ATOM 3991 C CA . PRO A 1 501 ? -46.435 -0.628 52.496 1.00 84.56 501 PRO A CA 1
ATOM 3992 C C . PRO A 1 501 ? -47.834 0.002 52.576 1.00 84.56 501 PRO A C 1
ATOM 3994 O O . PRO A 1 501 ? -48.478 0.208 51.551 1.00 84.56 501 PRO A O 1
ATOM 3997 N N . LEU A 1 502 ? -48.285 0.336 53.788 1.00 85.69 502 LEU A N 1
ATOM 3998 C CA . LEU A 1 502 ? -49.579 0.978 54.037 1.00 85.69 502 LEU A CA 1
ATOM 3999 C C . LEU A 1 502 ? -49.385 2.454 54.371 1.00 85.69 502 LEU A C 1
ATOM 4001 O O . LEU A 1 502 ? -48.759 2.770 55.382 1.00 85.69 502 LEU A O 1
ATOM 4005 N N . LEU A 1 503 ? -49.968 3.334 53.556 1.00 82.56 503 LEU A N 1
ATOM 4006 C CA . LEU A 1 503 ? -50.005 4.770 53.812 1.00 82.56 503 LEU A CA 1
ATOM 4007 C C . LEU A 1 503 ? -51.383 5.186 54.325 1.00 82.56 503 LEU A C 1
ATOM 4009 O O . LEU A 1 503 ? -52.396 4.870 53.705 1.00 82.56 503 LEU A O 1
ATOM 4013 N N . ASP A 1 504 ? -51.407 5.949 55.418 1.00 81.69 504 ASP A N 1
ATOM 4014 C CA . ASP A 1 504 ? -52.635 6.588 55.889 1.00 81.69 504 ASP A CA 1
ATOM 4015 C C . ASP A 1 504 ? -53.039 7.709 54.921 1.00 81.69 504 ASP A C 1
ATOM 4017 O O . ASP A 1 504 ? -52.177 8.357 54.317 1.00 81.69 504 ASP A O 1
ATOM 4021 N N . SER A 1 505 ? -54.337 7.986 54.820 1.00 80.38 505 SER A N 1
ATOM 4022 C CA . SER A 1 505 ? -54.852 9.134 54.068 1.00 80.38 505 SER A CA 1
ATOM 4023 C C . SER A 1 505 ? -54.136 10.433 54.437 1.00 80.38 505 SER A C 1
ATOM 4025 O O . SER A 1 505 ? -53.811 10.664 55.606 1.00 80.38 505 SER A O 1
ATOM 4027 N N . LEU A 1 506 ? -53.866 11.266 53.428 1.00 78.06 506 LEU A N 1
ATOM 4028 C CA . LEU A 1 506 ? -53.173 12.555 53.539 1.00 78.06 506 LEU A CA 1
ATOM 4029 C C . LEU A 1 506 ? -51.747 12.495 54.121 1.00 78.06 506 LEU A C 1
ATOM 4031 O O . LEU A 1 506 ? -51.095 13.543 54.231 1.00 78.06 506 LEU A O 1
ATOM 4035 N N . SER A 1 507 ? -51.231 11.309 54.464 1.00 83.19 507 SER A N 1
ATOM 4036 C CA . SER A 1 507 ? -49.867 11.130 54.958 1.00 83.19 507 SER A CA 1
ATOM 4037 C C . SER A 1 507 ? -48.845 11.262 53.829 1.00 83.19 507 SER A C 1
ATOM 4039 O O . SER A 1 507 ? -49.158 11.101 52.651 1.00 83.19 507 SER A O 1
ATOM 4041 N N . TYR A 1 508 ? -47.600 11.575 54.184 1.00 84.25 508 TYR A N 1
ATOM 4042 C CA . TYR A 1 508 ? -46.511 11.682 53.218 1.00 84.25 508 TYR A CA 1
ATOM 4043 C C . TYR A 1 508 ? -45.549 10.506 53.353 1.00 84.25 508 TYR A C 1
ATOM 4045 O O . TYR A 1 508 ? -45.200 10.105 54.462 1.00 84.25 508 TYR A O 1
ATOM 4053 N N . VAL A 1 509 ? -45.050 10.032 52.217 1.00 88.44 509 VAL A N 1
ATOM 4054 C CA . VAL A 1 509 ? -43.887 9.147 52.130 1.00 88.44 509 VAL A CA 1
ATOM 4055 C C . VAL A 1 509 ? -42.868 9.762 51.181 1.00 88.44 509 VAL A C 1
ATOM 4057 O O . VAL A 1 509 ? -43.199 10.585 50.322 1.00 88.44 509 VAL A O 1
ATOM 4060 N N . VAL A 1 510 ? -41.615 9.348 51.314 1.00 88.81 510 VAL A N 1
ATOM 4061 C CA . VAL A 1 510 ? -40.588 9.646 50.320 1.00 88.81 510 VAL A CA 1
ATOM 4062 C C . VAL A 1 510 ? -40.279 8.374 49.542 1.00 88.81 510 VAL A C 1
ATOM 4064 O O . VAL A 1 510 ? -39.873 7.359 50.112 1.00 88.81 510 VAL A O 1
ATOM 4067 N N . ILE A 1 511 ? -40.493 8.437 48.229 1.00 89.94 511 ILE A N 1
ATOM 4068 C CA . ILE A 1 511 ? -40.121 7.397 47.274 1.00 89.94 511 ILE A CA 1
ATOM 4069 C C . ILE A 1 511 ? -38.711 7.709 46.803 1.00 89.94 511 ILE A C 1
ATOM 4071 O O . ILE A 1 511 ? -38.460 8.746 46.197 1.00 89.94 511 ILE A O 1
ATOM 4075 N N . ASN A 1 512 ? -37.779 6.820 47.100 1.00 90.00 512 ASN A N 1
ATOM 4076 C CA . ASN A 1 512 ? -36.377 7.012 46.793 1.00 90.00 512 ASN A CA 1
ATOM 4077 C C . ASN A 1 512 ? -35.991 6.141 45.601 1.00 90.00 512 ASN A C 1
ATOM 4079 O O . ASN A 1 512 ? -36.004 4.912 45.701 1.00 90.00 512 ASN A O 1
ATOM 4083 N N . CYS A 1 513 ? -35.620 6.784 44.496 1.00 89.50 513 CYS A N 1
ATOM 4084 C CA . CYS A 1 513 ? -35.019 6.137 43.338 1.00 89.50 513 CYS A CA 1
ATOM 4085 C C . CYS A 1 513 ? -33.499 6.216 43.481 1.00 89.50 513 CYS A C 1
ATOM 4087 O O . CYS A 1 513 ? -32.899 7.266 43.263 1.00 89.50 513 CYS A O 1
ATOM 4089 N N . LEU A 1 514 ? -32.880 5.112 43.881 1.00 90.19 514 LEU A N 1
ATOM 4090 C CA . LEU A 1 514 ? -31.434 4.975 43.966 1.00 90.19 514 LEU A CA 1
ATOM 4091 C C . LEU A 1 514 ? -30.929 4.300 42.698 1.00 90.19 514 LEU A C 1
ATOM 4093 O O . LEU A 1 514 ? -31.390 3.212 42.360 1.00 90.19 514 LEU A O 1
ATOM 4097 N N . TYR A 1 515 ? -29.960 4.901 42.024 1.00 88.62 515 TYR A N 1
ATOM 4098 C CA . TYR A 1 515 ? -29.338 4.267 40.871 1.00 88.62 515 TYR A CA 1
ATOM 4099 C C . TYR A 1 515 ? -27.848 4.564 40.781 1.00 88.62 515 TYR A C 1
ATOM 4101 O O . TYR A 1 515 ? -27.368 5.540 41.354 1.00 88.62 515 TYR A O 1
ATOM 4109 N N . MET A 1 516 ? -27.109 3.695 40.095 1.00 86.94 516 MET A N 1
ATOM 4110 C CA . MET A 1 516 ? -25.690 3.936 39.830 1.00 86.94 516 MET A CA 1
ATOM 4111 C C . MET A 1 516 ? -25.518 4.977 38.729 1.00 86.94 516 MET A C 1
ATOM 4113 O O . MET A 1 516 ? -26.182 4.908 37.696 1.00 86.94 516 MET A O 1
ATOM 4117 N N . ASP A 1 517 ? -24.586 5.898 38.931 1.00 82.50 517 ASP A N 1
ATOM 4118 C CA . ASP A 1 517 ? -24.118 6.829 37.912 1.00 82.50 517 ASP A CA 1
ATOM 4119 C C . ASP A 1 517 ? -22.807 6.285 37.347 1.00 82.50 517 ASP A C 1
ATOM 4121 O O . ASP A 1 517 ? -21.811 6.203 38.068 1.00 82.50 517 ASP A O 1
ATOM 4125 N N . SER A 1 518 ? -22.806 5.835 36.086 1.00 77.06 518 SER A N 1
ATOM 4126 C CA . SER A 1 518 ? -21.569 5.321 35.494 1.00 77.06 518 SER A CA 1
ATOM 4127 C C . SER A 1 518 ? -20.656 6.507 35.208 1.00 77.06 518 SER A C 1
ATOM 4129 O O . SER A 1 518 ? -21.028 7.364 34.401 1.00 77.06 518 SER A O 1
ATOM 4131 N N . PRO A 1 519 ? -19.449 6.565 35.799 1.00 74.62 519 PRO A N 1
ATOM 4132 C CA . PRO A 1 519 ? -18.581 7.730 35.662 1.00 74.62 519 PRO A CA 1
ATOM 4133 C C . PRO A 1 519 ? -18.240 8.059 34.199 1.00 74.62 519 PRO A C 1
ATOM 4135 O O . PRO A 1 519 ? -18.016 9.228 33.857 1.00 74.62 519 PRO A O 1
ATOM 4138 N N . GLY A 1 520 ? -18.183 7.019 33.354 1.00 79.06 520 GLY A N 1
ATOM 4139 C CA . GLY A 1 520 ? -17.758 7.077 31.956 1.00 79.06 520 GLY A CA 1
ATOM 4140 C C . GLY A 1 520 ? -18.894 7.089 30.935 1.00 79.06 520 GLY A C 1
ATOM 4141 O O . GLY A 1 520 ? -18.598 7.141 29.742 1.00 79.06 520 GLY A O 1
ATOM 4142 N N . SER A 1 521 ? -20.159 7.046 31.368 1.00 78.94 521 SER A N 1
ATOM 4143 C CA . SER A 1 521 ? -21.310 7.145 30.461 1.00 78.94 521 SER A CA 1
ATOM 4144 C C . SER A 1 521 ? -21.402 8.549 29.861 1.00 78.94 521 SER A C 1
ATOM 4146 O O . SER A 1 521 ? -21.289 9.549 30.574 1.00 78.94 521 SER A O 1
ATOM 4148 N N . GLN A 1 522 ? -21.605 8.643 28.544 1.00 71.62 522 GLN A N 1
ATOM 4149 C CA . GLN A 1 522 ? -21.797 9.930 27.846 1.00 71.62 522 GLN A CA 1
ATOM 4150 C C . GLN A 1 522 ? -23.275 10.254 27.562 1.00 71.62 522 GLN A C 1
ATOM 4152 O O . GLN A 1 522 ? -23.585 11.268 26.933 1.00 71.62 522 GLN A O 1
ATOM 4157 N N . GLY A 1 523 ? -24.198 9.399 28.010 1.00 65.62 523 GLY A N 1
ATOM 4158 C CA . GLY A 1 523 ? -25.631 9.559 27.780 1.00 65.62 523 GLY A CA 1
ATOM 4159 C C . GLY A 1 523 ? -26.279 10.616 28.676 1.00 65.62 523 GLY A C 1
ATOM 4160 O O . GLY A 1 523 ? -25.959 10.749 29.855 1.00 65.62 523 GLY A O 1
ATOM 4161 N N . THR A 1 524 ? -27.264 11.341 28.138 1.00 65.50 524 THR A N 1
ATOM 4162 C CA . THR A 1 524 ? -28.196 12.106 28.977 1.00 65.50 524 THR A CA 1
ATOM 4163 C C . THR A 1 524 ? -29.269 11.161 29.506 1.00 65.50 524 THR A C 1
ATOM 4165 O O . THR A 1 524 ? -29.982 10.507 28.748 1.00 65.50 524 THR A O 1
ATOM 4168 N N . HIS A 1 525 ? -29.374 11.059 30.828 1.00 69.06 525 HIS A N 1
ATOM 4169 C CA . HIS A 1 525 ? -30.360 10.196 31.468 1.00 69.06 525 HIS A CA 1
ATOM 4170 C C . HIS A 1 525 ? -31.674 10.956 31.657 1.00 69.06 525 HIS A C 1
ATOM 4172 O O . HIS A 1 525 ? -31.756 11.857 32.494 1.00 69.06 525 HIS A O 1
ATOM 4178 N N . THR A 1 526 ? -32.717 10.580 30.915 1.00 71.56 526 THR A N 1
ATOM 4179 C CA . THR A 1 526 ? -34.086 11.010 31.223 1.00 71.56 526 THR A CA 1
ATOM 4180 C C . THR A 1 526 ? -34.620 10.177 32.379 1.00 71.56 526 THR A C 1
ATOM 4182 O O . THR A 1 526 ? -34.490 8.953 32.391 1.00 71.56 526 THR A O 1
ATOM 4185 N N . ARG A 1 527 ? -35.206 10.845 33.369 1.00 73.25 527 ARG A N 1
ATOM 4186 C CA . ARG A 1 527 ? -35.692 10.221 34.600 1.00 73.25 527 ARG A CA 1
ATOM 4187 C C . ARG A 1 527 ? -37.164 10.549 34.744 1.00 73.25 527 ARG A C 1
ATOM 4189 O O . ARG A 1 527 ? -37.563 11.694 34.565 1.00 73.25 527 ARG A O 1
ATOM 4196 N N . SER A 1 528 ? -37.959 9.548 35.080 1.00 76.75 528 SER A N 1
ATOM 4197 C CA . SER A 1 528 ? -39.375 9.730 35.368 1.00 76.75 528 SER A CA 1
ATOM 4198 C C . SER A 1 528 ? -39.803 8.689 36.384 1.00 76.75 528 SER A C 1
ATOM 4200 O O . SER A 1 528 ? -39.548 7.500 36.187 1.00 76.75 528 SER A O 1
ATOM 4202 N N . LEU A 1 529 ? -40.481 9.124 37.439 1.00 77.69 529 LEU A N 1
ATOM 4203 C CA . LEU A 1 529 ? -41.218 8.230 38.315 1.00 77.69 529 LEU A CA 1
ATOM 4204 C C . LEU A 1 529 ? -42.658 8.164 37.813 1.00 77.69 529 LEU A C 1
ATOM 4206 O O . LEU A 1 529 ? -43.316 9.192 37.670 1.00 77.69 529 LEU A O 1
ATOM 4210 N N . ARG A 1 530 ? -43.148 6.952 37.562 1.00 79.06 530 ARG A N 1
ATOM 4211 C CA . ARG A 1 530 ? -44.550 6.709 37.230 1.00 79.06 530 ARG A CA 1
ATOM 4212 C C . ARG A 1 530 ? -45.186 5.904 38.353 1.00 79.06 530 ARG A C 1
ATOM 4214 O O . ARG A 1 530 ? -44.673 4.852 38.719 1.00 79.06 530 ARG A O 1
ATOM 4221 N N . ILE A 1 531 ? -46.309 6.397 38.860 1.00 75.50 531 ILE A N 1
ATOM 4222 C CA . ILE A 1 531 ? -47.157 5.695 39.823 1.00 75.50 531 ILE A CA 1
ATOM 4223 C C . ILE A 1 531 ? -48.477 5.428 39.112 1.00 75.50 531 ILE A C 1
ATOM 4225 O O . ILE A 1 531 ? -49.088 6.351 38.578 1.00 75.50 531 ILE A O 1
ATOM 4229 N N . THR A 1 532 ? -48.887 4.167 39.055 1.00 75.38 532 THR A N 1
ATOM 4230 C CA . THR A 1 532 ? -50.153 3.752 38.444 1.00 75.38 532 THR A CA 1
ATOM 4231 C C . THR A 1 532 ? -50.957 2.958 39.461 1.00 75.38 532 THR A C 1
ATOM 4233 O O . THR A 1 532 ? -50.393 2.032 40.050 1.00 75.38 532 THR A O 1
ATOM 4236 N N . PRO A 1 533 ? -52.247 3.275 39.661 1.00 73.62 533 PRO A N 1
ATOM 4237 C CA . PRO A 1 533 ? -53.138 2.405 40.412 1.00 73.62 533 PRO A CA 1
ATOM 4238 C C . PRO A 1 533 ? -53.203 1.028 39.754 1.00 73.62 533 PRO A C 1
ATOM 4240 O O . PRO A 1 533 ? -53.180 0.927 38.528 1.00 73.62 533 PRO A O 1
ATOM 4243 N N . VAL A 1 534 ? -53.274 -0.024 40.567 1.00 72.69 534 VAL A N 1
ATOM 4244 C CA . VAL A 1 534 ? -53.411 -1.400 40.067 1.00 72.69 534 VAL A CA 1
ATOM 4245 C C . VAL A 1 534 ? -54.860 -1.679 39.641 1.00 72.69 534 VAL A C 1
ATOM 4247 O O . VAL A 1 534 ? -55.061 -2.332 38.622 1.00 72.69 534 VAL A O 1
ATOM 4250 N N . ASP A 1 535 ? -55.845 -1.095 40.343 1.00 69.94 535 ASP A N 1
ATOM 4251 C CA . ASP A 1 535 ? -57.274 -1.433 40.202 1.00 69.94 535 ASP A CA 1
ATOM 4252 C C . ASP A 1 535 ? -58.215 -0.236 39.911 1.00 69.94 535 ASP A C 1
ATOM 4254 O O . ASP A 1 535 ? -59.434 -0.396 39.957 1.00 69.94 535 ASP A O 1
ATOM 4258 N N . SER A 1 536 ? -57.707 0.968 39.600 1.00 59.22 536 SER A N 1
ATOM 4259 C CA . SER A 1 536 ? -58.551 2.144 39.290 1.00 59.22 536 SER A CA 1
ATOM 4260 C C . SER A 1 536 ? -58.172 2.857 37.985 1.00 59.22 536 SER A C 1
ATOM 4262 O O . SER A 1 536 ? -57.025 2.817 37.535 1.00 59.22 536 SER A O 1
ATOM 4264 N N . ALA A 1 537 ? -59.164 3.489 37.342 1.00 52.25 537 ALA A N 1
ATOM 4265 C CA . ALA A 1 537 ? -58.966 4.253 36.111 1.00 52.25 537 ALA A CA 1
ATOM 4266 C C . ALA A 1 537 ? -58.150 5.536 36.383 1.00 52.25 537 ALA A C 1
ATOM 4268 O O . ALA A 1 537 ? -58.320 6.157 37.434 1.00 52.25 537 ALA A O 1
ATOM 4269 N N . PRO A 1 538 ? -57.264 5.952 35.458 1.00 50.06 538 PRO A N 1
ATOM 4270 C CA . PRO A 1 538 ? -56.317 7.040 35.670 1.00 50.06 538 PRO A CA 1
ATOM 4271 C C . PRO A 1 538 ? -56.972 8.405 35.418 1.00 50.06 538 PRO A C 1
ATOM 4273 O O . PRO A 1 538 ? -56.521 9.140 34.548 1.00 50.06 538 PRO A O 1
ATOM 4276 N N . ASP A 1 539 ? -58.035 8.747 36.143 1.00 45.06 539 ASP A N 1
ATOM 4277 C CA . ASP A 1 539 ? -58.637 10.080 36.054 1.00 45.06 539 ASP A CA 1
ATOM 4278 C C . ASP A 1 539 ? -58.346 10.877 37.329 1.00 45.06 539 ASP A C 1
ATOM 4280 O O . ASP A 1 539 ? -58.929 10.650 38.386 1.00 45.06 539 ASP A O 1
ATOM 4284 N N . GLY A 1 540 ? -57.402 11.816 37.216 1.00 51.75 540 GLY A N 1
ATOM 4285 C CA . GLY A 1 540 ? -57.153 12.869 38.201 1.00 51.75 540 GLY A CA 1
ATOM 4286 C C . GLY A 1 540 ? -55.672 13.156 38.476 1.00 51.75 540 GLY A C 1
ATOM 4287 O O . GLY A 1 540 ? -54.869 12.248 38.673 1.00 51.75 540 GLY A O 1
ATOM 4288 N N . ASP A 1 541 ? -55.326 14.443 38.572 1.00 50.75 541 ASP A N 1
ATOM 4289 C CA . ASP A 1 541 ? -54.048 14.963 39.093 1.00 50.75 541 ASP A CA 1
ATOM 4290 C C . ASP A 1 541 ? -54.008 14.876 40.640 1.00 50.75 541 ASP A C 1
ATOM 4292 O O . ASP A 1 541 ? -53.839 15.869 41.351 1.00 50.75 541 ASP A O 1
ATOM 4296 N N . TRP A 1 542 ? -54.208 13.682 41.208 1.00 55.34 542 TRP A N 1
ATOM 4297 C CA . TRP A 1 542 ? -54.159 13.462 42.668 1.00 55.34 542 TRP A CA 1
ATOM 4298 C C . TRP A 1 542 ? -52.724 13.328 43.209 1.00 55.34 542 TRP A C 1
ATOM 4300 O O . TRP A 1 542 ? -52.500 13.312 44.419 1.00 55.34 542 TRP A O 1
ATOM 4310 N N . LEU A 1 543 ? -51.731 13.277 42.319 1.00 54.78 543 LEU A N 1
ATOM 4311 C CA . LEU A 1 543 ? -50.318 13.134 42.652 1.00 54.78 543 LEU A CA 1
ATOM 4312 C C . LEU A 1 543 ? -49.641 14.501 42.783 1.00 54.78 543 LEU A C 1
ATOM 4314 O O . LEU A 1 543 ? -49.251 15.120 41.795 1.00 54.78 543 LEU A O 1
ATOM 4318 N N . LYS A 1 544 ? -49.431 14.960 44.020 1.00 56.09 544 LYS A N 1
ATOM 4319 C CA . LYS A 1 544 ? -48.579 16.128 44.286 1.00 56.09 544 LYS A CA 1
ATOM 4320 C C . LYS A 1 544 ? -47.131 15.691 44.468 1.00 56.09 544 LYS A C 1
ATOM 4322 O O . LYS A 1 544 ? -46.760 15.182 45.525 1.00 56.09 544 LYS A O 1
ATOM 4327 N N . PHE A 1 545 ? -46.314 15.929 43.448 1.00 58.56 545 PHE A N 1
ATOM 4328 C CA . PHE A 1 545 ? -44.870 15.747 43.535 1.00 58.56 545 PHE A CA 1
ATOM 4329 C C . PHE A 1 545 ? -44.215 16.992 44.131 1.00 58.56 545 PHE A C 1
ATOM 4331 O O . PHE A 1 545 ? -44.396 18.106 43.643 1.00 58.56 545 PHE A O 1
ATOM 4338 N N . GLY A 1 546 ? -43.429 16.791 45.184 1.00 60.28 546 GLY A N 1
ATOM 4339 C CA . GLY A 1 546 ? -42.424 17.754 45.619 1.00 60.28 546 GLY A CA 1
ATOM 4340 C C . GLY A 1 546 ? -41.048 17.169 45.346 1.00 60.28 546 GLY A C 1
ATOM 4341 O O . GLY A 1 546 ? -40.724 16.110 45.893 1.00 60.28 546 GLY A O 1
ATOM 4342 N N . GLU A 1 547 ? -40.252 17.825 44.503 1.00 59.31 547 GLU A N 1
ATOM 4343 C CA . GLU A 1 547 ? -38.843 17.466 44.355 1.00 59.31 547 GLU A CA 1
ATOM 4344 C C . GLU A 1 547 ? -38.082 17.896 45.609 1.00 59.31 547 GLU A C 1
ATOM 4346 O O . GLU A 1 547 ? -38.205 19.023 46.092 1.00 59.31 547 GLU A O 1
ATOM 4351 N N . ILE A 1 548 ? -37.320 16.959 46.160 1.00 71.81 548 ILE A N 1
ATOM 4352 C CA . ILE A 1 548 ? -36.356 17.213 47.226 1.00 71.81 548 ILE A CA 1
ATOM 4353 C C . ILE A 1 548 ? -34.966 17.188 46.580 1.00 71.81 548 ILE A C 1
ATOM 4355 O O . ILE A 1 548 ? -34.779 16.608 45.511 1.00 71.81 548 ILE A O 1
ATOM 4359 N N . THR A 1 549 ? -33.988 17.824 47.220 1.00 81.12 549 THR A N 1
ATOM 4360 C CA . THR A 1 549 ? -32.598 17.867 46.760 1.00 81.12 549 THR A CA 1
ATOM 4361 C C . THR A 1 549 ? -32.078 16.477 46.383 1.00 81.12 549 THR A C 1
ATOM 4363 O O . THR A 1 549 ? -32.083 15.552 47.197 1.00 81.12 549 THR A O 1
ATOM 4366 N N . VAL A 1 550 ? -31.613 16.349 45.139 1.00 84.75 550 VAL A N 1
ATOM 4367 C CA . VAL A 1 550 ? -30.916 15.162 44.633 1.00 84.75 550 VAL A CA 1
ATOM 4368 C C . VAL A 1 550 ? -29.587 15.019 45.364 1.00 84.75 550 VAL A C 1
ATOM 4370 O O . VAL A 1 550 ? -28.857 15.998 45.510 1.00 84.75 550 VAL A O 1
ATOM 4373 N N . MET A 1 551 ? -29.261 13.804 45.798 1.00 88.56 551 MET A N 1
ATOM 4374 C CA . MET A 1 551 ? -28.007 13.517 46.496 1.00 88.56 551 MET A CA 1
ATOM 4375 C C . MET A 1 551 ? -27.141 12.566 45.670 1.00 88.56 551 MET A C 1
ATOM 4377 O O . MET A 1 551 ? -27.664 11.697 44.972 1.00 88.56 551 MET A O 1
ATOM 4381 N N . SER A 1 552 ? -25.820 12.710 45.764 1.00 86.94 552 SER A N 1
ATOM 4382 C CA . SER A 1 552 ? -24.849 11.839 45.098 1.00 86.94 552 SER A CA 1
ATOM 4383 C C . SER A 1 552 ? -23.784 11.393 46.091 1.00 86.94 552 SER A C 1
ATOM 4385 O O . SER A 1 552 ? -23.286 12.207 46.862 1.00 86.94 552 SER A O 1
ATOM 4387 N N . LYS A 1 553 ? -23.465 10.099 46.105 1.00 85.75 553 LYS A N 1
ATOM 4388 C CA . LYS A 1 553 ? -22.507 9.499 47.037 1.00 85.75 553 LYS A CA 1
ATOM 4389 C C . LYS A 1 553 ? -21.944 8.214 46.453 1.00 85.75 553 LYS A C 1
ATOM 4391 O O . LYS A 1 553 ? -22.707 7.359 46.015 1.00 85.75 553 LYS A O 1
ATOM 4396 N N . ASP A 1 554 ? -20.619 8.079 46.455 1.00 82.38 554 ASP A N 1
ATOM 4397 C CA . ASP A 1 554 ? -19.901 6.870 46.016 1.00 82.38 554 ASP A CA 1
ATOM 4398 C C . ASP A 1 554 ? -20.326 6.366 44.614 1.00 82.38 554 ASP A C 1
ATOM 4400 O O . ASP A 1 554 ? -20.393 5.166 44.357 1.00 82.38 554 ASP A O 1
ATOM 4404 N N . GLY A 1 555 ? -20.657 7.301 43.711 1.00 81.12 555 GLY A N 1
ATOM 4405 C CA . GLY A 1 555 ? -21.160 7.041 42.351 1.00 81.12 555 GLY A CA 1
ATOM 4406 C C . GLY A 1 555 ? -22.561 6.425 42.280 1.00 81.12 555 GLY A C 1
ATOM 4407 O O . GLY A 1 555 ? -22.950 5.842 41.271 1.00 81.12 555 GLY A O 1
ATOM 4408 N N . TYR A 1 556 ? -23.344 6.584 43.340 1.00 87.25 556 TYR A N 1
ATOM 4409 C CA . TYR A 1 556 ? -24.785 6.406 43.321 1.00 87.25 556 TYR A CA 1
ATOM 4410 C C . TYR A 1 556 ? -25.474 7.761 43.409 1.00 87.25 556 TYR A C 1
ATOM 4412 O O . TYR A 1 556 ? -25.033 8.649 44.137 1.00 87.25 556 TYR A O 1
ATOM 4420 N N . ILE A 1 557 ? -26.603 7.887 42.725 1.00 88.75 557 ILE A N 1
ATOM 4421 C CA . ILE A 1 557 ? -27.493 9.034 42.837 1.00 88.75 557 ILE A CA 1
ATOM 4422 C C . ILE A 1 557 ? -28.788 8.580 43.494 1.00 88.75 557 ILE A C 1
ATOM 4424 O O . ILE A 1 557 ? -29.417 7.604 43.080 1.00 88.75 557 ILE A O 1
ATOM 4428 N N . LEU A 1 558 ? -29.187 9.319 44.522 1.00 89.50 558 LEU A N 1
ATOM 4429 C CA . LEU A 1 558 ? -30.460 9.173 45.196 1.00 89.50 558 LEU A CA 1
ATOM 4430 C C . LEU A 1 558 ? -31.378 10.307 44.751 1.00 89.50 558 LEU A C 1
ATOM 4432 O O . LEU A 1 558 ? -31.115 11.481 45.022 1.00 89.50 558 LEU A O 1
ATOM 4436 N N . PHE A 1 559 ? -32.466 9.940 44.081 1.00 88.06 559 PHE A N 1
ATOM 4437 C CA . PHE A 1 559 ? -33.504 10.862 43.651 1.00 88.06 559 PHE A CA 1
A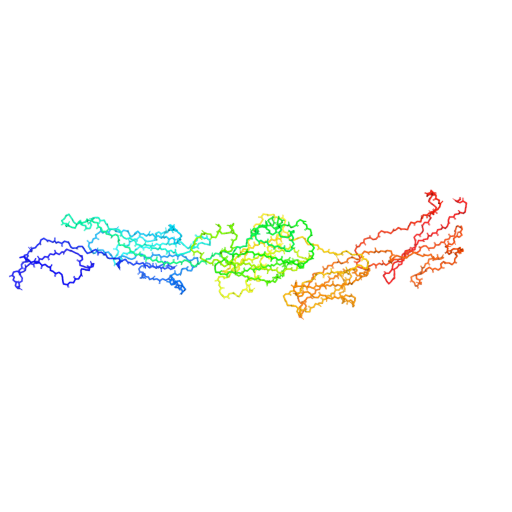TOM 4438 C C . PHE A 1 559 ? -34.769 10.658 44.502 1.00 88.06 559 PHE A C 1
ATOM 4440 O O . PHE A 1 559 ? -35.534 9.717 44.263 1.00 88.06 559 PHE A O 1
ATOM 4447 N N . PRO A 1 560 ? -34.976 11.489 45.535 1.00 87.94 560 PRO A N 1
ATOM 4448 C CA . PRO A 1 560 ? -36.169 11.438 46.368 1.00 87.94 560 PRO A CA 1
ATOM 4449 C C . PRO A 1 560 ? -37.358 12.152 45.710 1.00 87.94 560 PRO A C 1
ATOM 4451 O O . PRO A 1 560 ? -37.278 13.314 45.320 1.00 87.94 560 PRO A O 1
ATOM 4454 N N . HIS A 1 561 ? -38.502 11.478 45.681 1.00 86.81 561 HIS A N 1
ATOM 4455 C CA . HIS A 1 561 ? -39.794 12.049 45.325 1.00 86.81 561 HIS A CA 1
ATOM 4456 C C . HIS A 1 561 ? -40.693 12.062 46.556 1.00 86.81 561 HIS A C 1
ATOM 4458 O O . HIS A 1 561 ? -40.963 11.016 47.151 1.00 86.81 561 HIS A O 1
ATOM 4464 N N . ARG A 1 562 ? -41.188 13.239 46.943 1.00 85.19 562 ARG A N 1
ATOM 4465 C CA . ARG A 1 562 ? -42.221 13.323 47.975 1.00 85.19 562 ARG A CA 1
ATOM 4466 C C . ARG A 1 562 ? -43.562 12.932 47.368 1.00 85.19 562 ARG A C 1
ATOM 4468 O O . ARG A 1 562 ? -43.973 13.514 46.368 1.00 85.19 562 ARG A O 1
ATOM 4475 N N . PHE A 1 563 ? -44.228 11.977 48.001 1.00 84.50 563 PHE A N 1
ATOM 4476 C CA . PHE A 1 563 ? -45.559 11.513 47.640 1.00 84.50 563 PHE A CA 1
ATOM 4477 C C . PHE A 1 563 ? -46.503 11.752 48.814 1.00 84.50 563 PHE A C 1
ATOM 4479 O O . PHE A 1 563 ? -46.160 11.440 49.956 1.00 84.50 563 PHE A O 1
ATOM 4486 N N . GLN A 1 564 ? -47.679 12.310 48.538 1.00 83.38 564 GLN A N 1
ATOM 4487 C CA . GLN A 1 564 ? -48.767 12.401 49.505 1.00 83.38 564 GLN A CA 1
ATOM 4488 C C . GLN A 1 564 ? -49.831 11.373 49.142 1.00 83.38 564 GLN A C 1
ATOM 4490 O O . GLN A 1 564 ? -50.269 11.327 47.993 1.00 83.38 564 GLN A O 1
ATOM 4495 N N . ALA A 1 565 ? -50.243 10.570 50.118 1.00 78.75 565 ALA A N 1
ATOM 4496 C CA . ALA A 1 565 ? -51.406 9.721 49.971 1.00 78.75 565 ALA A CA 1
ATOM 4497 C C . ALA A 1 565 ? -52.649 10.596 49.738 1.00 78.75 565 ALA A C 1
ATOM 4499 O O . ALA A 1 565 ? -52.786 11.651 50.369 1.00 78.75 565 ALA A O 1
ATOM 4500 N N . PRO A 1 566 ? -53.539 10.182 48.833 1.00 73.62 566 PRO A N 1
ATOM 4501 C CA . PRO A 1 566 ? -54.765 10.913 48.567 1.00 73.62 566 PRO A CA 1
ATOM 4502 C C . PRO A 1 566 ? -55.684 10.941 49.792 1.00 73.62 566 PRO A C 1
ATOM 4504 O O . PRO A 1 566 ? -55.516 10.155 50.728 1.00 73.62 566 PRO A O 1
ATOM 4507 N N . ASP A 1 567 ? -56.640 11.868 49.778 1.00 73.38 567 ASP A N 1
ATOM 4508 C CA . ASP A 1 567 ? -57.702 11.893 50.780 1.00 73.38 567 ASP A CA 1
ATOM 4509 C C . ASP A 1 567 ? -58.644 10.695 50.586 1.00 73.38 567 ASP A C 1
ATOM 4511 O O . ASP A 1 567 ? -58.888 10.286 49.448 1.00 73.38 567 ASP A O 1
ATOM 4515 N N . VAL A 1 568 ? -59.202 10.153 51.672 1.00 64.75 568 VAL A N 1
ATOM 4516 C CA . VAL A 1 568 ? -60.197 9.067 51.590 1.00 64.75 568 VAL A CA 1
ATOM 4517 C C . VAL A 1 568 ? -61.447 9.563 50.869 1.00 64.75 568 VAL A C 1
ATOM 4519 O O . VAL A 1 568 ? -62.081 8.788 50.172 1.00 64.75 568 VAL A O 1
ATOM 4522 N N . ASP A 1 569 ? -61.746 10.861 50.967 1.00 62.38 569 ASP A N 1
ATOM 4523 C CA . ASP A 1 569 ? -62.894 11.490 50.306 1.00 62.38 569 ASP A CA 1
ATOM 4524 C C . ASP A 1 569 ? -62.687 11.718 48.786 1.00 62.38 569 ASP A C 1
ATOM 4526 O O . ASP A 1 569 ? -63.578 12.235 48.111 1.00 62.38 569 ASP A O 1
ATOM 4530 N N . VAL A 1 570 ? -61.508 11.376 48.237 1.00 56.97 570 VAL A N 1
ATOM 4531 C CA . VAL A 1 570 ? -61.146 11.515 46.806 1.00 56.97 570 VAL A CA 1
ATOM 4532 C C . VAL A 1 570 ? -61.283 10.189 46.030 1.00 56.97 570 VAL A C 1
ATOM 4534 O O . VAL A 1 570 ? -61.241 10.205 44.799 1.00 56.97 570 VAL A O 1
ATOM 4537 N N . PHE A 1 571 ? -61.480 9.061 46.723 1.00 51.94 571 PHE A N 1
ATOM 4538 C CA . PHE A 1 571 ? -61.710 7.719 46.161 1.00 51.94 571 PHE A CA 1
ATOM 4539 C C . PHE A 1 571 ? -63.116 7.230 46.508 1.00 51.94 571 PHE A C 1
ATOM 4541 O O . PHE A 1 571 ? -63.691 6.491 45.675 1.00 51.94 571 PHE A O 1
#